Protein AF-0000000079068794 (afdb_homodimer)

InterPro domains:
  IPR006336 Glutamate--cysteine ligase, GCS2 [PF04107] (12-363)
  IPR011793 Putative glutamate--cysteine ligase YbdK [MF_01609] (1-371)
  IPR011793 Putative glutamate--cysteine ligase YbdK [TIGR02050] (12-297)
  IPR014746 Glutamine synthetase/guanido kinase, catalytic domain [SSF55931] (11-367)
  IPR050141 Glutamate--cysteine ligase type 2, YbdK subfamily [PTHR36510] (11-367)

Organism: Streptomyces microflavus (NCBI:txid1919)

Structure (mmCIF, N/CA/C/O backbone):
data_AF-0000000079068794-model_v1
#
loop_
_entity.id
_entity.type
_entity.pdbx_description
1 polymer 'Glutamate--cysteine ligase'
#
loop_
_atom_site.group_PDB
_atom_site.id
_atom_site.type_symbol
_atom_site.label_atom_id
_atom_site.label_alt_id
_atom_site.label_comp_id
_atom_site.label_asym_id
_atom_site.label_entity_id
_atom_site.label_seq_id
_atom_site.pdbx_PDB_ins_code
_atom_site.Cartn_x
_atom_site.Cartn_y
_atom_site.Cartn_z
_atom_site.occupancy
_atom_site.B_iso_or_equiv
_atom_site.auth_seq_id
_atom_site.auth_comp_id
_atom_site.auth_asym_id
_atom_site.auth_atom_id
_atom_site.pdbx_PDB_model_num
ATOM 1 N N . MET A 1 1 ? 35.75 43.406 18.219 1 26.5 1 MET A N 1
ATOM 2 C CA . MET A 1 1 ? 35.219 42.625 17.109 1 26.5 1 MET A CA 1
ATOM 3 C C . MET A 1 1 ? 33.938 41.906 17.516 1 26.5 1 MET A C 1
ATOM 5 O O . MET A 1 1 ? 33.906 41.188 18.5 1 26.5 1 MET A O 1
ATOM 9 N N . ASN A 1 2 ? 32.75 42.562 17.375 1 27.81 2 ASN A N 1
ATOM 10 C CA . ASN A 1 2 ? 31.406 42.312 17.859 1 27.81 2 ASN A CA 1
ATOM 11 C C . ASN A 1 2 ? 30.906 40.938 17.391 1 27.81 2 ASN A C 1
ATOM 13 O O . ASN A 1 2 ? 30.75 40.719 16.203 1 27.81 2 ASN A O 1
ATOM 17 N N . THR A 1 3 ? 31.438 39.812 17.969 1 30.64 3 THR A N 1
ATOM 18 C CA . THR A 1 3 ? 31.109 38.406 17.75 1 30.64 3 THR A CA 1
ATOM 19 C C . THR A 1 3 ? 29.609 38.156 17.812 1 30.64 3 THR A C 1
ATOM 21 O O . THR A 1 3 ? 29.047 37.906 18.875 1 30.64 3 THR A O 1
ATOM 24 N N . GLU A 1 4 ? 28.844 39.125 17.375 1 33.12 4 GLU A N 1
ATOM 25 C CA . GLU A 1 4 ? 27.406 38.875 17.312 1 33.12 4 GLU A CA 1
ATOM 26 C C . GLU A 1 4 ? 27.109 37.469 16.828 1 33.12 4 GLU A C 1
ATOM 28 O O . GLU A 1 4 ? 27.609 37.062 15.781 1 33.12 4 GLU A O 1
ATOM 33 N N . GLY A 1 5 ? 27.125 36.5 17.781 1 35.41 5 GLY A N 1
ATOM 34 C CA . GLY A 1 5 ? 26.797 35.125 17.531 1 35.41 5 GLY A CA 1
ATOM 35 C C . GLY A 1 5 ? 25.844 34.938 16.375 1 35.41 5 GLY A C 1
ATOM 36 O O . GLY A 1 5 ? 24.875 35.656 16.219 1 35.41 5 GLY A O 1
ATOM 37 N N . ALA A 1 6 ? 26.328 34.656 15.211 1 43.41 6 ALA A N 1
ATOM 38 C CA . ALA A 1 6 ? 25.516 34.375 14.031 1 43.41 6 ALA A CA 1
ATOM 39 C C . ALA A 1 6 ? 24.172 33.781 14.406 1 43.41 6 ALA A C 1
ATOM 41 O O . ALA A 1 6 ? 24.094 32.625 14.805 1 43.41 6 ALA A O 1
ATOM 42 N N . GLY A 1 7 ? 23.234 34.281 15.203 1 45.06 7 GLY A N 1
ATOM 43 C CA . GLY A 1 7 ? 21.906 33.812 15.562 1 45.06 7 GLY A CA 1
ATOM 44 C C . GLY A 1 7 ? 21.281 32.906 14.5 1 45.06 7 GLY A C 1
ATOM 45 O O . GLY A 1 7 ? 21.281 33.281 13.32 1 45.06 7 GLY A O 1
ATOM 46 N N . ALA A 1 8 ? 21.094 31.578 14.625 1 55.19 8 ALA A N 1
ATOM 47 C CA . ALA A 1 8 ? 20.688 30.547 13.68 1 55.19 8 ALA A CA 1
ATOM 48 C C . ALA A 1 8 ? 19.359 30.906 13.039 1 55.19 8 ALA A C 1
ATOM 50 O O . ALA A 1 8 ? 18.375 31.188 13.734 1 55.19 8 ALA A O 1
ATOM 51 N N . VAL A 1 9 ? 19.266 31.438 11.844 1 66.06 9 VAL A N 1
ATOM 52 C CA . VAL A 1 9 ? 18.094 31.797 11.07 1 66.06 9 VAL A CA 1
ATOM 53 C C . VAL A 1 9 ? 17.078 30.656 11.117 1 66.06 9 VAL A C 1
ATOM 55 O O . VAL A 1 9 ? 17.422 29.5 10.883 1 66.06 9 VAL A O 1
ATOM 58 N N . VAL A 1 10 ? 15.906 31.031 11.742 1 88.69 10 VAL A N 1
ATOM 59 C CA . VAL A 1 10 ? 14.781 30.109 11.867 1 88.69 10 VAL A CA 1
ATOM 60 C C . VAL A 1 10 ? 14.203 29.812 10.484 1 88.69 10 VAL A C 1
ATOM 62 O O . VAL A 1 10 ? 13.883 30.734 9.727 1 88.69 10 VAL A O 1
ATOM 65 N N . ARG A 1 11 ? 14.18 28.578 10.086 1 96.88 11 ARG A N 1
ATOM 66 C CA . ARG A 1 11 ? 13.625 28.141 8.805 1 96.88 11 ARG A CA 1
ATOM 67 C C . ARG A 1 11 ? 12.172 28.594 8.656 1 96.88 11 ARG A C 1
ATOM 69 O O . ARG A 1 11 ? 11.406 28.562 9.617 1 96.88 11 ARG A O 1
ATOM 76 N N . THR A 1 12 ? 11.805 28.984 7.465 1 98.12 12 THR A N 1
ATOM 77 C CA . THR A 1 12 ? 10.414 29.312 7.215 1 98.12 12 THR A CA 1
ATOM 78 C C . THR A 1 12 ? 9.57 28.047 7.047 1 98.12 12 THR A C 1
ATOM 80 O O . THR A 1 12 ? 10.094 27 6.684 1 98.12 12 THR A O 1
ATOM 83 N N . VAL A 1 13 ? 8.273 28.219 7.309 1 98.25 13 VAL A N 1
ATOM 84 C CA . VAL A 1 13 ? 7.32 27.125 7.23 1 98.25 13 VAL A CA 1
ATOM 85 C C . VAL A 1 13 ? 6.051 27.578 6.52 1 98.25 13 VAL A C 1
ATOM 87 O O . VAL A 1 13 ? 5.602 28.719 6.711 1 98.25 13 VAL A O 1
ATOM 90 N N . GLY A 1 14 ? 5.59 26.797 5.629 1 98.12 14 GLY A N 1
ATOM 91 C CA . GLY A 1 14 ? 4.27 26.922 5.031 1 98.12 14 GLY A CA 1
ATOM 92 C C . GLY A 1 14 ? 3.414 25.688 5.195 1 98.12 14 GLY A C 1
ATOM 93 O O . GLY A 1 14 ? 3.934 24.562 5.242 1 98.12 14 GLY A O 1
ATOM 94 N N . VAL A 1 15 ? 2.078 25.922 5.266 1 98.31 15 VAL A N 1
ATOM 95 C CA . VAL A 1 15 ? 1.145 24.828 5.496 1 98.31 15 VAL A CA 1
ATOM 96 C C . VAL A 1 15 ? 0.072 24.828 4.406 1 98.31 15 VAL A C 1
ATOM 98 O O . VAL A 1 15 ? -0.425 25.891 4.016 1 98.31 15 VAL A O 1
ATOM 101 N N . GLU A 1 16 ? -0.203 23.672 3.873 1 97.94 16 GLU A N 1
ATOM 102 C CA . GLU A 1 16 ? -1.347 23.422 3 1 97.94 16 GLU A CA 1
ATOM 103 C C . GLU A 1 16 ? -2.375 22.531 3.68 1 97.94 16 GLU A C 1
ATOM 105 O O . GLU A 1 16 ? -2.033 21.453 4.199 1 97.94 16 GLU A O 1
ATOM 110 N N . GLU A 1 17 ? -3.646 22.938 3.668 1 97.94 17 GLU A N 1
ATOM 111 C CA . GLU A 1 17 ? -4.723 22.109 4.191 1 97.94 17 GLU A CA 1
ATOM 112 C C . GLU A 1 17 ? -5.77 21.812 3.117 1 97.94 17 GLU A C 1
ATOM 114 O O . GLU A 1 17 ? -6.117 22.703 2.33 1 97.94 17 GLU A O 1
ATOM 119 N N . GLU A 1 18 ? -6.133 20.625 3.08 1 96.81 18 GLU A N 1
ATOM 120 C CA . GLU A 1 18 ? -7.305 20.219 2.312 1 96.81 18 GLU A CA 1
ATOM 121 C C . GLU A 1 18 ? -8.531 20.078 3.207 1 96.81 18 GLU A C 1
ATOM 123 O O . GLU A 1 18 ? -8.461 19.453 4.27 1 96.81 18 GLU A O 1
ATOM 128 N N . LEU A 1 19 ? -9.648 20.656 2.787 1 97.25 19 LEU A N 1
ATOM 129 C CA . LEU A 1 19 ? -10.859 20.688 3.602 1 97.25 19 LEU A CA 1
ATOM 130 C C . LEU A 1 19 ? -12.039 20.078 2.85 1 97.25 19 LEU A C 1
ATOM 132 O O . LEU A 1 19 ? -12.102 20.156 1.62 1 97.25 19 LEU A O 1
ATOM 136 N N . LEU A 1 20 ? -12.906 19.516 3.568 1 96.81 20 LEU A N 1
ATOM 137 C CA . LEU A 1 20 ? -14.094 18.875 3.018 1 96.81 20 LEU A CA 1
ATOM 138 C C . LEU A 1 20 ? -15.281 19.828 3.012 1 96.81 20 LEU A C 1
ATOM 140 O O . LEU A 1 20 ? -15.523 20.531 3.994 1 96.81 20 LEU A O 1
ATOM 144 N N . LEU A 1 21 ? -16.016 19.891 1.868 1 96.06 21 LEU A N 1
ATOM 145 C CA . LEU A 1 21 ? -17.281 20.609 1.783 1 96.06 21 LEU A CA 1
ATOM 146 C C . LEU A 1 21 ? -18.453 19.703 2.127 1 96.06 21 LEU A C 1
ATOM 148 O O . LEU A 1 21 ? -18.594 18.609 1.557 1 96.06 21 LEU A O 1
ATOM 152 N N . VAL A 1 22 ? -19.281 20.172 3.09 1 97.12 22 VAL A N 1
ATOM 153 C CA . VAL A 1 22 ? -20.375 19.312 3.537 1 97.12 22 VAL A CA 1
ATOM 154 C C . VAL A 1 22 ? -21.672 20.094 3.59 1 97.12 22 VAL A C 1
ATOM 156 O O . VAL A 1 22 ? -21.672 21.312 3.719 1 97.12 22 VAL A O 1
ATOM 159 N N . ASP A 1 23 ? -22.75 19.359 3.416 1 96.38 23 ASP A N 1
ATOM 160 C CA . ASP A 1 23 ? -24.078 19.938 3.652 1 96.38 23 ASP A CA 1
ATOM 161 C C . ASP A 1 23 ? -24.281 20.234 5.133 1 96.38 23 ASP A C 1
ATOM 163 O O . ASP A 1 23 ? -24.109 19.359 5.984 1 96.38 23 ASP A O 1
ATOM 167 N N . PRO A 1 24 ? -24.688 21.453 5.43 1 95.06 24 PRO A N 1
ATOM 168 C CA . PRO A 1 24 ? -24.781 21.844 6.84 1 95.06 24 PRO A CA 1
ATOM 169 C C . PRO A 1 24 ? -25.859 21.062 7.586 1 95.06 24 PRO A C 1
ATOM 171 O O . PRO A 1 24 ? -25.797 20.922 8.812 1 95.06 24 PRO A O 1
ATOM 174 N N . GLU A 1 25 ? -26.812 20.547 6.941 1 94.5 25 GLU A N 1
ATOM 175 C CA . GLU A 1 25 ? -27.922 19.859 7.59 1 94.5 25 GLU A CA 1
ATOM 176 C C . GLU A 1 25 ? -27.672 18.344 7.637 1 94.5 25 GLU A C 1
ATOM 178 O O . GLU A 1 25 ? -27.688 17.75 8.711 1 94.5 25 GLU A O 1
ATOM 183 N N . SER A 1 26 ? -27.328 17.812 6.516 1 95.31 26 SER A N 1
ATOM 184 C CA . SER A 1 26 ? -27.219 16.359 6.43 1 95.31 26 SER A CA 1
ATOM 185 C C . SER A 1 26 ? -25.812 15.891 6.793 1 95.31 26 SER A C 1
ATOM 187 O O . SER A 1 26 ? -25.625 14.727 7.129 1 95.31 26 SER A O 1
ATOM 189 N N . GLY A 1 27 ? -24.844 16.781 6.629 1 96 27 GLY A N 1
ATOM 190 C CA . GLY A 1 27 ? -23.469 16.391 6.871 1 96 27 GLY A CA 1
ATOM 191 C C . GLY A 1 27 ? -22.828 15.695 5.684 1 96 27 GLY A C 1
ATOM 192 O O . GLY A 1 27 ? -21.641 15.375 5.719 1 96 27 GLY A O 1
ATOM 193 N N . GLU A 1 28 ? -23.594 15.492 4.641 1 95.31 28 GLU A N 1
ATOM 194 C CA . GLU A 1 28 ? -23.078 14.789 3.465 1 95.31 28 GLU A CA 1
ATOM 195 C C . GLU A 1 28 ? -22.094 15.656 2.686 1 95.31 28 GLU A C 1
ATOM 197 O O . GLU A 1 28 ? -22.281 16.875 2.586 1 95.31 28 GLU A O 1
ATOM 202 N N . ALA A 1 29 ? -21.094 15.023 2.139 1 94.19 29 ALA A N 1
ATOM 203 C CA . ALA A 1 29 ? -20.141 15.742 1.296 1 94.19 29 ALA A CA 1
ATOM 204 C C . ALA A 1 29 ? -20.828 16.328 0.07 1 94.19 29 ALA A C 1
ATOM 206 O O . ALA A 1 29 ? -21.703 15.695 -0.523 1 94.19 29 ALA A O 1
ATOM 207 N N . ARG A 1 30 ? -20.391 17.5 -0.33 1 92.62 30 ARG A N 1
ATOM 208 C CA . ARG A 1 30 ? -21.016 18.203 -1.447 1 92.62 30 ARG A CA 1
ATOM 209 C C . ARG A 1 30 ? -19.984 18.594 -2.496 1 92.62 30 ARG A C 1
ATOM 211 O O . ARG A 1 30 ? -18.922 19.156 -2.162 1 92.62 30 ARG A O 1
ATOM 218 N N . ALA A 1 31 ? -20.281 18.312 -3.707 1 89.88 31 ALA A N 1
ATOM 219 C CA . ALA A 1 31 ? -19.422 18.672 -4.824 1 89.88 31 ALA A CA 1
ATOM 220 C C . ALA A 1 31 ? -19.609 20.125 -5.223 1 89.88 31 ALA A C 1
ATOM 222 O O . ALA A 1 31 ? -20.234 20.422 -6.246 1 89.88 31 ALA A O 1
ATOM 223 N N . LEU A 1 32 ? -19.031 21.047 -4.438 1 87.75 32 LEU A N 1
ATOM 224 C CA . LEU A 1 32 ? -19.312 22.469 -4.641 1 87.75 32 LEU A CA 1
ATOM 225 C C . LEU A 1 32 ? -18.016 23.266 -4.711 1 87.75 32 LEU A C 1
ATOM 227 O O . LEU A 1 32 ? -18.031 24.484 -4.547 1 87.75 32 LEU A O 1
ATOM 231 N N . SER A 1 33 ? -16.906 22.594 -4.91 1 88.31 33 SER A N 1
ATOM 232 C CA . SER A 1 33 ? -15.609 23.266 -4.859 1 88.31 33 SER A CA 1
ATOM 233 C C . SER A 1 33 ? -15.508 24.344 -5.926 1 88.31 33 SER A C 1
ATOM 235 O O . SER A 1 33 ? -14.984 25.438 -5.668 1 88.31 33 SER A O 1
ATOM 237 N N . THR A 1 34 ? -16 24.109 -7.09 1 84.75 34 THR A N 1
ATOM 238 C CA . THR A 1 34 ? -15.938 25.078 -8.18 1 84.75 34 THR A CA 1
ATOM 239 C C . THR A 1 34 ? -16.641 26.375 -7.789 1 84.75 34 THR A C 1
ATOM 241 O O . THR A 1 34 ? -16.109 27.453 -8.008 1 84.75 34 THR A O 1
ATOM 244 N N . ALA A 1 35 ? -17.766 26.172 -7.238 1 83.94 35 ALA A N 1
ATOM 245 C CA . ALA A 1 35 ? -18.547 27.344 -6.824 1 83.94 35 ALA A CA 1
ATOM 246 C C . ALA A 1 35 ? -17.828 28.109 -5.719 1 83.94 35 ALA A C 1
ATOM 248 O O . ALA A 1 35 ? -17.766 29.344 -5.754 1 83.94 35 ALA A O 1
ATOM 249 N N . VAL A 1 36 ? -17.297 27.469 -4.77 1 85.94 36 VAL A N 1
ATOM 250 C CA . VAL A 1 36 ? -16.594 28.094 -3.65 1 85.94 36 VAL A CA 1
ATOM 251 C C . VAL A 1 36 ? -15.352 28.812 -4.156 1 85.94 36 VAL A C 1
ATOM 253 O O . VAL A 1 36 ? -15.055 29.938 -3.729 1 85.94 36 VAL A O 1
ATOM 256 N N . LEU A 1 37 ? -14.648 28.234 -5.062 1 85.88 37 LEU A N 1
ATOM 257 C CA . LEU A 1 37 ? -13.43 28.812 -5.625 1 85.88 37 LEU A CA 1
ATOM 258 C C . LEU A 1 37 ? -13.75 30.062 -6.43 1 85.88 37 LEU A C 1
ATOM 260 O O . LEU A 1 37 ? -12.992 31.047 -6.391 1 85.88 37 LEU A O 1
ATOM 264 N N . ALA A 1 38 ? -14.789 29.969 -7.18 1 85.69 38 ALA A N 1
ATOM 265 C CA . ALA A 1 38 ? -15.211 31.141 -7.945 1 85.69 38 ALA A CA 1
ATOM 266 C C . ALA A 1 38 ? -15.484 32.312 -7.027 1 85.69 38 ALA A C 1
ATOM 268 O O . ALA A 1 38 ? -15.086 33.469 -7.328 1 85.69 38 ALA A O 1
ATOM 269 N N . LEU A 1 39 ? -16.141 32.094 -5.934 1 85.44 39 LEU A N 1
ATOM 270 C CA . LEU A 1 39 ? -16.422 33.125 -4.961 1 85.44 39 LEU A CA 1
ATOM 271 C C . LEU A 1 39 ? -15.141 33.656 -4.324 1 85.44 39 LEU A C 1
ATOM 273 O O . LEU A 1 39 ? -15 34.875 -4.105 1 85.44 39 LEU A O 1
ATOM 277 N N . ALA A 1 40 ? -14.289 32.781 -3.984 1 85.94 40 ALA A N 1
ATOM 278 C CA . ALA A 1 40 ? -13.008 33.156 -3.395 1 85.94 40 ALA A CA 1
ATOM 279 C C . ALA A 1 40 ? -12.219 34.062 -4.328 1 85.94 40 ALA A C 1
ATOM 281 O O . ALA A 1 40 ? -11.586 35.031 -3.881 1 85.94 40 ALA A O 1
ATOM 282 N N . GLU A 1 41 ? -12.234 33.75 -5.59 1 84.75 41 GLU A N 1
ATOM 283 C CA . GLU A 1 41 ? -11.555 34.562 -6.586 1 84.75 41 GLU A CA 1
ATOM 284 C C . GLU A 1 41 ? -12.188 35.938 -6.699 1 84.75 41 GLU A C 1
ATOM 286 O O . GLU A 1 41 ? -11.484 36.938 -6.848 1 84.75 41 GLU A O 1
ATOM 291 N N . LYS A 1 42 ? -13.445 35.938 -6.641 1 84.25 42 LYS A N 1
ATOM 292 C CA . LYS A 1 42 ? -14.188 37.188 -6.75 1 84.25 42 LYS A CA 1
ATOM 293 C C . LYS A 1 42 ? -13.875 38.094 -5.582 1 84.25 42 LYS A C 1
ATOM 295 O O . LYS A 1 42 ? -13.781 39.312 -5.758 1 84.25 42 LYS A O 1
ATOM 300 N N . HIS A 1 43 ? -13.75 37.594 -4.457 1 82.81 43 HIS A N 1
ATOM 301 C CA . HIS A 1 43 ? -13.594 38.375 -3.244 1 82.81 43 HIS A CA 1
ATOM 302 C C . HIS A 1 43 ? -12.125 38.688 -2.963 1 82.81 43 HIS A C 1
ATOM 304 O O . HIS A 1 43 ? -11.805 39.469 -2.082 1 82.81 43 HIS A O 1
ATOM 310 N N . ALA A 1 44 ? -11.305 38.125 -3.686 1 81.25 44 ALA A N 1
ATOM 311 C CA . ALA A 1 44 ? -9.883 38.281 -3.4 1 81.25 44 ALA A CA 1
ATOM 312 C C . ALA A 1 44 ? -9.352 39.594 -3.938 1 81.25 44 ALA A C 1
ATOM 314 O O . ALA A 1 44 ? -9.672 40 -5.059 1 81.25 44 ALA A O 1
ATOM 315 N N . GLU A 1 45 ? -8.758 40.5 -3.115 1 68 45 GLU A N 1
ATOM 316 C CA . GLU A 1 45 ? -8.062 41.688 -3.582 1 68 45 GLU A CA 1
ATOM 317 C C . GLU A 1 45 ? -6.742 41.344 -4.262 1 68 45 GLU A C 1
ATOM 319 O O . GLU A 1 45 ? -6.059 42.219 -4.797 1 68 45 GLU A O 1
ATOM 324 N N . GLY A 1 46 ? -6.48 40.094 -4.5 1 67.06 46 GLY A N 1
ATOM 325 C CA . GLY A 1 46 ? -5.285 39.5 -5.098 1 67.06 46 GLY A CA 1
ATOM 326 C C . GLY A 1 46 ? -5.41 38.031 -5.379 1 67.06 46 GLY A C 1
ATOM 327 O O . GLY A 1 46 ? -6.453 37.562 -5.84 1 67.06 46 GLY A O 1
ATOM 328 N N . GLU A 1 47 ? -4.211 37.375 -5.246 1 69.06 47 GLU A N 1
ATOM 329 C CA . GLU A 1 47 ? -4.211 35.938 -5.523 1 69.06 47 GLU A CA 1
ATOM 330 C C . GLU A 1 47 ? -4.93 35.188 -4.418 1 69.06 47 GLU A C 1
ATOM 332 O O . GLU A 1 47 ? -4.676 35.406 -3.232 1 69.06 47 GLU A O 1
ATOM 337 N N . SER A 1 48 ? -5.82 34.469 -4.832 1 75.06 48 SER A N 1
ATOM 338 C CA . SER A 1 48 ? -6.547 33.594 -3.902 1 75.06 48 SER A CA 1
ATOM 339 C C . SER A 1 48 ? -5.641 32.531 -3.318 1 75.06 48 SER A C 1
ATOM 341 O O . SER A 1 48 ? -4.762 32 -4.008 1 75.06 48 SER A O 1
ATOM 343 N N . ALA A 1 49 ? -5.871 32.219 -2.086 1 79.44 49 ALA A N 1
ATOM 344 C CA . ALA A 1 49 ? -5.102 31.188 -1.405 1 79.44 49 ALA A CA 1
ATOM 345 C C . ALA A 1 49 ? -5.691 29.812 -1.677 1 79.44 49 ALA A C 1
ATOM 347 O O . ALA A 1 49 ? -5.109 28.797 -1.283 1 79.44 49 ALA A O 1
ATOM 348 N N . PHE A 1 50 ? -6.82 29.781 -2.361 1 81.94 50 PHE A N 1
ATOM 349 C CA . PHE A 1 50 ? -7.551 28.531 -2.51 1 81.94 50 PHE A CA 1
ATOM 350 C C . PHE A 1 50 ? -7.309 27.922 -3.887 1 81.94 50 PHE A C 1
ATOM 352 O O . PHE A 1 50 ? -7.141 28.641 -4.871 1 81.94 50 PHE A O 1
ATOM 359 N N . GLU A 1 51 ? -7.172 26.609 -3.92 1 79.31 51 GLU A N 1
ATOM 360 C CA . GLU A 1 51 ? -6.949 25.859 -5.152 1 79.31 51 GLU A CA 1
ATOM 361 C C . GLU A 1 51 ? -7.867 24.641 -5.227 1 79.31 51 GLU A C 1
ATOM 363 O O . GLU A 1 51 ? -8.289 24.109 -4.195 1 79.31 51 GLU A O 1
ATOM 368 N N . PRO A 1 52 ? -8.172 24.281 -6.48 1 78.56 52 PRO A N 1
ATOM 369 C CA . PRO A 1 52 ? -8.961 23.047 -6.656 1 78.56 52 PRO A CA 1
ATOM 370 C C . PRO A 1 52 ? -8.172 21.797 -6.312 1 78.56 52 PRO A C 1
ATOM 372 O O . PRO A 1 52 ? -6.941 21.828 -6.238 1 78.56 52 PRO A O 1
ATOM 375 N N . GLU A 1 53 ? -8.914 20.75 -6.016 1 77.25 53 GLU A N 1
ATOM 376 C CA . GLU A 1 53 ? -8.375 19.406 -5.789 1 77.25 53 GLU A CA 1
ATOM 377 C C . GLU A 1 53 ? -8.992 18.391 -6.746 1 77.25 53 GLU A C 1
ATOM 379 O O . GLU A 1 53 ? -9.766 18.766 -7.633 1 77.25 53 GLU A O 1
ATOM 384 N N . LEU A 1 54 ? -8.555 17.25 -6.586 1 73.25 54 LEU A N 1
ATOM 385 C CA . LEU A 1 54 ? -9.008 16.156 -7.434 1 73.25 54 LEU A CA 1
ATOM 386 C C . LEU A 1 54 ? -10.523 16 -7.375 1 73.25 54 LEU A C 1
ATOM 388 O O . LEU A 1 54 ? -11.172 15.805 -8.398 1 73.25 54 LEU A O 1
ATOM 392 N N . HIS A 1 55 ? -11.062 16.141 -6.238 1 81 55 HIS A N 1
ATOM 393 C CA . HIS A 1 55 ? -12.5 15.945 -6.09 1 81 55 HIS A CA 1
ATOM 394 C C . HIS A 1 55 ? -13.211 17.266 -5.812 1 81 55 HIS A C 1
ATOM 396 O O . HIS A 1 55 ? -12.703 18.109 -5.074 1 81 55 HIS A O 1
ATOM 402 N N . ARG A 1 56 ? -14.367 17.328 -6.285 1 80.69 56 ARG A N 1
ATOM 403 C CA . ARG A 1 56 ? -15.148 18.562 -6.23 1 80.69 56 ARG A CA 1
ATOM 404 C C . ARG A 1 56 ? -15.695 18.797 -4.828 1 80.69 56 ARG A C 1
ATOM 406 O O . ARG A 1 56 ? -16.297 19.844 -4.562 1 80.69 56 ARG A O 1
ATOM 413 N N . GLN A 1 57 ? -15.461 17.938 -3.988 1 87.62 57 GLN A N 1
ATOM 414 C CA . GLN A 1 57 ? -15.906 18.062 -2.605 1 87.62 57 GLN A CA 1
ATOM 415 C C . GLN A 1 57 ? -14.805 18.656 -1.728 1 87.62 57 GLN A C 1
ATOM 417 O O . GLN A 1 57 ? -14.977 18.781 -0.514 1 87.62 57 GLN A O 1
ATOM 422 N N . GLN A 1 58 ? -13.727 19.016 -2.307 1 91.56 58 GLN A N 1
ATOM 423 C CA . GLN A 1 58 ? -12.578 19.422 -1.517 1 91.56 58 GLN A CA 1
ATOM 424 C C . GLN A 1 58 ? -12.102 20.812 -1.926 1 91.56 58 GLN A C 1
ATOM 426 O O . GLN A 1 58 ? -12.203 21.203 -3.094 1 91.56 58 GLN A O 1
ATOM 431 N N . LEU A 1 59 ? -11.617 21.531 -0.932 1 91.75 59 LEU A N 1
ATOM 432 C CA . LEU A 1 59 ? -10.922 22.797 -1.113 1 91.75 59 LEU A CA 1
ATOM 433 C C . LEU A 1 59 ? -9.547 22.766 -0.458 1 91.75 59 LEU A C 1
ATOM 435 O O . LEU A 1 59 ? -9.352 22.094 0.559 1 91.75 59 LEU A O 1
ATOM 439 N N . GLU A 1 60 ? -8.648 23.438 -1.114 1 94.19 60 GLU A N 1
ATOM 440 C CA . GLU A 1 60 ? -7.301 23.516 -0.554 1 94.19 60 GLU A CA 1
ATOM 441 C C . GLU A 1 60 ? -6.844 24.953 -0.408 1 94.19 60 GLU A C 1
ATOM 443 O O . GLU A 1 60 ? -7.148 25.797 -1.257 1 94.19 60 GLU A O 1
ATOM 448 N N . PHE A 1 61 ? -6.18 25.266 0.677 1 93.88 61 PHE A N 1
ATOM 449 C CA . PHE A 1 61 ? -5.469 26.531 0.773 1 93.88 61 PHE A CA 1
ATOM 450 C C . PHE A 1 61 ? -4.012 26.312 1.153 1 93.88 61 PHE A C 1
ATOM 452 O O . PHE A 1 61 ? -3.65 25.234 1.642 1 93.88 61 PHE A O 1
ATOM 459 N N . ALA A 1 62 ? -3.166 27.297 0.922 1 94.94 62 ALA A N 1
ATOM 460 C CA . ALA A 1 62 ? -1.758 27.344 1.306 1 94.94 62 ALA A CA 1
ATOM 461 C C . ALA A 1 62 ? -1.409 28.656 1.993 1 94.94 62 ALA A C 1
ATOM 463 O O . ALA A 1 62 ? -1.862 29.719 1.571 1 94.94 62 ALA A O 1
ATOM 464 N N . THR A 1 63 ? -0.691 28.562 3.035 1 95.88 63 THR A N 1
ATOM 465 C CA . THR A 1 63 ? -0.198 29.766 3.686 1 95.88 63 THR A CA 1
ATOM 466 C C . THR A 1 63 ? 1.063 30.281 2.996 1 95.88 63 THR A C 1
ATOM 468 O O . THR A 1 63 ? 1.765 29.516 2.33 1 95.88 63 THR A O 1
ATOM 471 N N . HIS A 1 64 ? 1.271 31.547 3.156 1 94.81 64 HIS A N 1
ATOM 472 C CA . HIS A 1 64 ? 2.607 32.031 2.84 1 94.81 64 HIS A CA 1
ATOM 473 C C . HIS A 1 64 ? 3.639 31.516 3.834 1 94.81 64 HIS A C 1
ATOM 475 O O . HIS A 1 64 ? 3.305 31.219 4.984 1 94.81 64 HIS A O 1
ATOM 481 N N . PRO A 1 65 ? 4.863 31.359 3.396 1 96.56 65 PRO A N 1
ATOM 482 C CA . PRO A 1 65 ? 5.898 30.938 4.352 1 96.56 65 PRO A CA 1
ATOM 483 C C . PRO A 1 65 ? 6.086 31.953 5.484 1 96.56 65 PRO A C 1
ATOM 485 O O . PRO A 1 65 ? 6.094 33.156 5.246 1 96.56 65 PRO A O 1
ATOM 488 N N . CYS A 1 66 ? 6.211 31.438 6.684 1 96.81 66 CYS A N 1
ATOM 489 C CA . CYS A 1 66 ? 6.371 32.281 7.867 1 96.81 66 CYS A CA 1
ATOM 490 C C . CYS A 1 66 ? 7.531 31.781 8.727 1 96.81 66 CYS A C 1
ATOM 492 O O . CYS A 1 66 ? 7.879 30.594 8.695 1 96.81 66 CYS A O 1
ATOM 494 N N . ARG A 1 67 ? 8.094 32.688 9.477 1 95.75 67 ARG A N 1
ATOM 495 C CA . ARG A 1 67 ? 9.148 32.344 10.422 1 95.75 67 ARG A CA 1
ATOM 496 C C . ARG A 1 67 ? 8.586 32.125 11.82 1 95.75 67 ARG A C 1
ATOM 498 O O . ARG A 1 67 ? 9.031 31.234 12.555 1 95.75 67 ARG A O 1
ATOM 505 N N . GLU A 1 68 ? 7.629 32.938 12.148 1 96.94 68 GLU A N 1
ATOM 506 C CA . GLU A 1 68 ? 7.016 32.844 13.461 1 96.94 68 GLU A CA 1
ATOM 507 C C . GLU A 1 68 ? 5.797 31.922 13.43 1 96.94 68 GLU A C 1
ATOM 509 O O . GLU A 1 68 ? 4.93 32.062 12.57 1 96.94 68 GLU A O 1
ATOM 514 N N . MET A 1 69 ? 5.73 31.047 14.383 1 97.44 69 MET A N 1
ATOM 515 C CA . MET A 1 69 ? 4.637 30.078 14.398 1 97.44 69 MET A CA 1
ATOM 516 C C . MET A 1 69 ? 3.309 30.781 14.695 1 97.44 69 MET A C 1
ATOM 518 O O . MET A 1 69 ? 2.25 30.297 14.281 1 97.44 69 MET A O 1
ATOM 522 N N . SER A 1 70 ? 3.373 31.922 15.367 1 97.38 70 SER A N 1
ATOM 523 C CA . SER A 1 70 ? 2.154 32.688 15.594 1 97.38 70 SER A CA 1
ATOM 524 C C . SER A 1 70 ? 1.544 33.156 14.273 1 97.38 70 SER A C 1
ATOM 526 O O . SER A 1 70 ? 0.321 33.25 14.148 1 97.38 70 SER A O 1
ATOM 528 N N . GLU A 1 71 ? 2.391 33.438 13.305 1 97.62 71 GLU A N 1
ATOM 529 C CA . GLU A 1 71 ? 1.909 33.812 11.984 1 97.62 71 GLU A CA 1
ATOM 530 C C . GLU A 1 71 ? 1.212 32.656 11.289 1 97.62 71 GLU A C 1
ATOM 532 O O . GLU A 1 71 ? 0.229 32.844 10.57 1 97.62 71 GLU A O 1
ATOM 537 N N . ILE A 1 72 ? 1.734 31.469 11.469 1 97.38 72 ILE A N 1
ATOM 538 C CA . ILE A 1 72 ? 1.096 30.266 10.93 1 97.38 72 ILE A CA 1
ATOM 539 C C . ILE A 1 72 ? -0.271 30.078 11.578 1 97.38 72 ILE A C 1
ATOM 541 O O . ILE A 1 72 ? -1.256 29.781 10.898 1 97.38 72 ILE A O 1
ATOM 545 N N . ALA A 1 73 ? -0.283 30.234 12.891 1 97.94 73 ALA A N 1
ATOM 546 C CA . ALA A 1 73 ? -1.544 30.109 13.617 1 97.94 73 ALA A CA 1
ATOM 547 C C . ALA A 1 73 ? -2.586 31.094 13.078 1 97.94 73 ALA A C 1
ATOM 549 O O . ALA A 1 73 ? -3.723 30.703 12.797 1 97.94 73 ALA A O 1
ATOM 550 N N . ASP A 1 74 ? -2.184 32.312 12.914 1 97.56 74 ASP A N 1
ATOM 551 C CA . ASP A 1 74 ? -3.076 33.375 12.398 1 97.56 74 ASP A CA 1
ATOM 552 C C . ASP A 1 74 ? -3.549 33.031 10.984 1 97.56 74 ASP A C 1
ATOM 554 O O . ASP A 1 74 ? -4.727 33.188 10.664 1 97.56 74 ASP A O 1
ATOM 558 N N . ALA A 1 75 ? -2.635 32.625 10.188 1 96.69 75 ALA A N 1
ATOM 559 C CA . ALA A 1 75 ? -2.953 32.312 8.797 1 96.69 75 ALA A CA 1
ATOM 560 C C . ALA A 1 75 ? -3.938 31.141 8.711 1 96.69 75 ALA A C 1
ATOM 562 O O . ALA A 1 75 ? -4.898 31.188 7.938 1 96.69 75 ALA A O 1
ATOM 563 N N . VAL A 1 76 ? -3.717 30.047 9.453 1 97.06 76 VAL A N 1
ATOM 564 C CA . VAL A 1 76 ? -4.594 28.891 9.445 1 97.06 76 VAL A CA 1
ATOM 565 C C . VAL A 1 76 ? -6 29.297 9.875 1 97.06 76 VAL A C 1
ATOM 567 O O . VAL A 1 76 ? -6.984 28.938 9.211 1 97.06 76 VAL A O 1
ATOM 570 N N . HIS A 1 77 ? -6.105 30.094 10.922 1 96.94 77 HIS A N 1
ATOM 571 C CA . HIS A 1 77 ? -7.406 30.578 11.375 1 96.94 77 HIS A CA 1
ATOM 572 C C . HIS A 1 77 ? -8.078 31.438 10.32 1 96.94 77 HIS A C 1
ATOM 574 O O . HIS A 1 77 ? -9.281 31.297 10.062 1 96.94 77 HIS A O 1
ATOM 580 N N . ARG A 1 78 ? -7.328 32.281 9.734 1 95.44 78 ARG A N 1
ATOM 581 C CA . ARG A 1 78 ? -7.855 33.219 8.734 1 95.44 78 ARG A CA 1
ATOM 582 C C . ARG A 1 78 ? -8.391 32.469 7.52 1 95.44 78 ARG A C 1
ATOM 584 O O . ARG A 1 78 ? -9.508 32.719 7.062 1 95.44 78 ARG A O 1
ATOM 591 N N . TRP A 1 79 ? -7.602 31.594 7.008 1 94.69 79 TRP A N 1
ATOM 592 C CA . TRP A 1 79 ? -7.977 30.922 5.773 1 94.69 79 TRP A CA 1
ATOM 593 C C . TRP A 1 79 ? -9.133 29.953 6.012 1 94.69 79 TRP A C 1
ATOM 595 O O . TRP A 1 79 ? -10 29.781 5.148 1 94.69 79 TRP A O 1
ATOM 605 N N . ARG A 1 80 ? -9.172 29.219 7.137 1 96.56 80 ARG A N 1
ATOM 606 C CA . ARG A 1 80 ? -10.336 28.406 7.457 1 96.56 80 ARG A CA 1
ATOM 607 C C . ARG A 1 80 ? -11.594 29.25 7.566 1 96.56 80 ARG A C 1
ATOM 609 O O . ARG A 1 80 ? -12.648 28.875 7.055 1 96.56 80 ARG A O 1
ATOM 616 N N . ALA A 1 81 ? -11.445 30.406 8.195 1 96 81 ALA A N 1
ATOM 617 C CA . ALA A 1 81 ? -12.578 31.312 8.328 1 96 81 ALA A CA 1
ATOM 618 C C . ALA A 1 81 ? -13.07 31.766 6.957 1 96 81 ALA A C 1
ATOM 620 O O . ALA A 1 81 ? -14.273 31.859 6.715 1 96 81 ALA A O 1
ATOM 621 N N . GLU A 1 82 ? -12.141 32.125 6.098 1 94.19 82 GLU A N 1
ATOM 622 C CA . GLU A 1 82 ? -12.492 32.531 4.75 1 94.19 82 GLU A CA 1
ATOM 623 C C . GLU A 1 82 ? -13.172 31.422 3.973 1 94.19 82 GLU A C 1
ATOM 625 O O . GLU A 1 82 ? -14.156 31.656 3.266 1 94.19 82 GLU A O 1
ATOM 630 N N . ALA A 1 83 ? -12.625 30.234 4.086 1 94.69 83 ALA A N 1
ATOM 631 C CA . ALA A 1 83 ? -13.242 29.078 3.445 1 94.69 83 ALA A CA 1
ATOM 632 C C . ALA A 1 83 ? -14.68 28.891 3.926 1 94.69 83 ALA A C 1
ATOM 634 O O . ALA A 1 83 ? -15.578 28.609 3.125 1 94.69 83 ALA A O 1
ATOM 635 N N . ILE A 1 84 ? -14.844 28.984 5.207 1 96 84 ILE A N 1
ATOM 636 C CA . ILE A 1 84 ? -16.156 28.812 5.82 1 96 84 ILE A CA 1
ATOM 637 C C . ILE A 1 84 ? -17.125 29.875 5.277 1 96 84 ILE A C 1
ATOM 639 O O . ILE A 1 84 ? -18.25 29.562 4.914 1 96 84 ILE A O 1
ATOM 643 N N . ARG A 1 85 ? -16.688 31.078 5.176 1 95.06 85 ARG A N 1
ATOM 644 C CA . ARG A 1 85 ? -17.5 32.156 4.676 1 95.06 85 ARG A CA 1
ATOM 645 C C . ARG A 1 85 ? -17.922 31.922 3.23 1 95.06 85 ARG A C 1
ATOM 647 O O . ARG A 1 85 ? -19.109 32.062 2.891 1 95.06 85 ARG A O 1
ATOM 654 N N . HIS A 1 86 ? -16.984 31.609 2.389 1 93.38 86 HIS A N 1
ATOM 655 C CA . HIS A 1 86 ? -17.281 31.359 0.981 1 93.38 86 HIS A CA 1
ATOM 656 C C . HIS A 1 86 ? -18.203 30.172 0.806 1 93.38 86 HIS A C 1
ATOM 658 O O . HIS A 1 86 ? -19.125 30.188 -0.027 1 93.38 86 HIS A O 1
ATOM 664 N N . ALA A 1 87 ? -17.969 29.094 1.566 1 95.06 87 ALA A N 1
ATOM 665 C CA . ALA A 1 87 ? -18.812 27.906 1.487 1 95.06 87 ALA A CA 1
ATOM 666 C C . ALA A 1 87 ? -20.234 28.219 1.896 1 95.06 87 ALA A C 1
ATOM 668 O O . ALA A 1 87 ? -21.188 27.734 1.276 1 95.06 87 ALA A O 1
ATOM 669 N N . ALA A 1 88 ? -20.375 29.016 2.867 1 95.31 88 ALA A N 1
ATOM 670 C CA . ALA A 1 88 ? -21.703 29.391 3.359 1 95.31 88 ALA A CA 1
ATOM 671 C C . ALA A 1 88 ? -22.516 30.094 2.275 1 95.31 88 ALA A C 1
ATOM 673 O O . ALA A 1 88 ? -23.734 29.922 2.201 1 95.31 88 ALA A O 1
ATOM 674 N N . GLU A 1 89 ? -21.891 30.812 1.456 1 94.69 89 GLU A N 1
ATOM 675 C CA . GLU A 1 89 ? -22.547 31.562 0.4 1 94.69 89 GLU A CA 1
ATOM 676 C C . GLU A 1 89 ? -23.172 30.641 -0.64 1 94.69 89 GLU A C 1
ATOM 678 O O . GLU A 1 89 ? -24.078 31.031 -1.369 1 94.69 89 GLU A O 1
ATOM 683 N N . VAL A 1 90 ? -22.734 29.469 -0.646 1 94 90 VAL A N 1
ATOM 684 C CA . VAL A 1 90 ? -23.281 28.531 -1.626 1 94 90 VAL A CA 1
ATOM 685 C C . VAL A 1 90 ? -24.016 27.406 -0.909 1 94 90 VAL A C 1
ATOM 687 O O . VAL A 1 90 ? -24.25 26.344 -1.489 1 94 90 VAL A O 1
ATOM 690 N N . GLY A 1 91 ? -24.25 27.578 0.319 1 94.81 91 GLY A N 1
ATOM 691 C CA . GLY A 1 91 ? -25.094 26.656 1.066 1 94.81 91 GLY A CA 1
ATOM 692 C C . GLY A 1 91 ? -24.328 25.438 1.588 1 94.81 91 GLY A C 1
ATOM 693 O O . GLY A 1 91 ? -24.922 24.391 1.813 1 94.81 91 GLY A O 1
ATOM 694 N N . ALA A 1 92 ? -23.031 25.578 1.766 1 96.5 92 ALA A N 1
ATOM 695 C CA . ALA A 1 92 ? -22.219 24.484 2.281 1 96.5 92 ALA A CA 1
ATOM 696 C C . ALA A 1 92 ? -21.484 24.891 3.551 1 96.5 92 ALA A C 1
ATOM 698 O O . ALA A 1 92 ? -21.516 26.062 3.939 1 96.5 92 ALA A O 1
ATOM 699 N N . SER A 1 93 ? -20.984 23.969 4.234 1 97.31 93 SER A N 1
ATOM 700 C CA . SER A 1 93 ? -20.047 24.156 5.336 1 97.31 93 SER A CA 1
ATOM 701 C C . SER A 1 93 ? -18.703 23.484 5.039 1 97.31 93 SER A C 1
ATOM 703 O O . SER A 1 93 ? -18.578 22.75 4.059 1 97.31 93 SER A O 1
ATOM 705 N N . VAL A 1 94 ? -17.75 23.859 5.902 1 97.44 94 VAL A N 1
ATOM 706 C CA . VAL A 1 94 ? -16.406 23.344 5.75 1 97.44 94 VAL A CA 1
ATOM 707 C C . VAL A 1 94 ? -16.031 22.5 6.969 1 97.44 94 VAL A C 1
ATOM 709 O O . VAL A 1 94 ? -16.25 22.922 8.109 1 97.44 94 VAL A O 1
ATOM 712 N N . ALA A 1 95 ? -15.547 21.328 6.723 1 98.31 95 ALA A N 1
ATOM 713 C CA . ALA A 1 95 ? -15.07 20.453 7.801 1 98.31 95 ALA A CA 1
ATOM 714 C C . ALA A 1 95 ? -13.633 20 7.559 1 98.31 95 ALA A C 1
ATOM 716 O O . ALA A 1 95 ? -13.32 19.469 6.496 1 98.31 95 ALA A O 1
ATOM 717 N N . ALA A 1 96 ? -12.781 20.25 8.555 1 98.62 96 ALA A N 1
ATOM 718 C CA . ALA A 1 96 ? -11.422 19.688 8.516 1 98.62 96 ALA A CA 1
ATOM 719 C C . ALA A 1 96 ? -11.422 18.219 8.898 1 98.62 96 ALA A C 1
ATOM 721 O O . ALA A 1 96 ? -10.93 17.844 9.961 1 98.62 96 ALA A O 1
ATOM 722 N N . LEU A 1 97 ? -11.938 17.422 8.047 1 98.62 97 LEU A N 1
ATOM 723 C CA . LEU A 1 97 ? -12 15.977 8.172 1 98.62 97 LEU A CA 1
ATOM 724 C C . LEU A 1 97 ? -11.203 15.297 7.07 1 98.62 97 LEU A C 1
ATOM 726 O O . LEU A 1 97 ? -11.312 15.656 5.898 1 98.62 97 LEU A O 1
ATOM 730 N N . ALA A 1 98 ? -10.383 14.359 7.496 1 98.69 98 ALA A N 1
ATOM 731 C CA . ALA A 1 98 ? -9.477 13.742 6.539 1 98.69 98 ALA A CA 1
ATOM 732 C C . ALA A 1 98 ? -10.211 12.734 5.656 1 98.69 98 ALA A C 1
ATOM 734 O O . ALA A 1 98 ? -9.711 12.328 4.605 1 98.69 98 ALA A O 1
ATOM 735 N N . THR A 1 99 ? -11.352 12.211 6.082 1 97.62 99 THR A N 1
ATOM 736 C CA . THR A 1 99 ? -12.312 11.453 5.289 1 97.62 99 THR A CA 1
ATOM 737 C C . THR A 1 99 ? -13.742 11.844 5.645 1 97.62 99 THR A C 1
ATOM 739 O O . THR A 1 99 ? -13.984 12.43 6.703 1 97.62 99 THR A O 1
ATOM 742 N N . SER A 1 100 ? -14.672 11.523 4.711 1 96.44 100 SER A N 1
ATOM 743 C CA . SER A 1 100 ? -16.078 11.68 5.055 1 96.44 100 SER A CA 1
ATOM 744 C C . SER A 1 100 ? -16.562 10.547 5.961 1 96.44 100 SER A C 1
ATOM 746 O O . SER A 1 100 ? -16.469 9.375 5.594 1 96.44 100 SER A O 1
ATOM 748 N N . PRO A 1 101 ? -17.062 10.914 7.176 1 96.56 101 PRO A N 1
ATOM 749 C CA . PRO A 1 101 ? -17.641 9.859 8.008 1 96.56 101 PRO A CA 1
ATOM 750 C C . PRO A 1 101 ? -18.875 9.211 7.363 1 96.56 101 PRO A C 1
ATOM 752 O O . PRO A 1 101 ? -19.156 8.039 7.609 1 96.56 101 PRO A O 1
ATOM 755 N N . LEU A 1 102 ? -19.625 9.984 6.559 1 95.38 102 LEU A N 1
ATOM 756 C CA . LEU A 1 102 ? -20.828 9.523 5.879 1 95.38 102 LEU A CA 1
ATOM 757 C C . LEU A 1 102 ? -20.5 8.977 4.492 1 95.38 102 LEU A C 1
ATOM 759 O O . LEU A 1 102 ? -19.453 9.312 3.924 1 95.38 102 LEU A O 1
ATOM 763 N N . PRO A 1 103 ? -21.359 8.133 3.994 1 91.31 103 PRO A N 1
ATOM 764 C CA . PRO A 1 103 ? -21.109 7.605 2.65 1 91.31 103 PRO A CA 1
ATOM 765 C C . PRO A 1 103 ? -21.016 8.703 1.593 1 91.31 103 PRO A C 1
ATOM 767 O O . PRO A 1 103 ? -21.75 9.688 1.656 1 91.31 103 PRO A O 1
ATOM 770 N N . VAL A 1 104 ? -20.094 8.477 0.735 1 88.94 104 VAL A N 1
ATOM 771 C CA . VAL A 1 104 ? -19.922 9.453 -0.339 1 88.94 104 VAL A CA 1
ATOM 772 C C . VAL A 1 104 ? -19.562 8.734 -1.635 1 88.94 104 VAL A C 1
ATOM 774 O O . VAL A 1 104 ? -18.938 7.664 -1.605 1 88.94 104 VAL A O 1
ATOM 777 N N . SER A 1 105 ? -20.094 9.18 -2.697 1 82 105 SER A N 1
ATOM 778 C CA . SER A 1 105 ? -19.609 8.859 -4.039 1 82 105 SER A CA 1
ATOM 779 C C . SER A 1 105 ? -18.859 10.039 -4.648 1 82 105 SER A C 1
ATOM 781 O O . SER A 1 105 ? -19.469 10.961 -5.191 1 82 105 SER A O 1
ATOM 783 N N . PRO A 1 106 ? -17.609 9.938 -4.57 1 80.44 106 PRO A N 1
ATOM 784 C CA . PRO A 1 106 ? -16.828 11.109 -4.973 1 80.44 106 PRO A CA 1
ATOM 785 C C . PRO A 1 106 ? -16.969 11.438 -6.457 1 80.44 106 PRO A C 1
ATOM 787 O O . PRO A 1 106 ? -17.094 10.531 -7.281 1 80.44 106 PRO A O 1
ATOM 790 N N . THR A 1 107 ? -17 12.648 -6.672 1 79.88 107 THR A N 1
ATOM 791 C CA . THR A 1 107 ? -17.047 13.156 -8.039 1 79.88 107 THR A CA 1
ATOM 792 C C . THR A 1 107 ? -15.711 13.758 -8.438 1 79.88 107 THR A C 1
ATOM 794 O O . THR A 1 107 ? -15.219 14.68 -7.785 1 79.88 107 THR A O 1
ATOM 797 N N . ILE A 1 108 ? -15.156 13.195 -9.492 1 76.88 108 ILE A N 1
ATOM 798 C CA . ILE A 1 108 ? -13.867 13.672 -9.961 1 76.88 108 ILE A CA 1
ATOM 799 C C . ILE A 1 108 ? -14.047 15.008 -10.688 1 76.88 108 ILE A C 1
ATOM 801 O O . ILE A 1 108 ? -15 15.18 -11.453 1 76.88 108 ILE A O 1
ATOM 805 N N . GLY A 1 109 ? -13.172 15.93 -10.43 1 73.5 109 GLY A N 1
ATOM 806 C CA . GLY A 1 109 ? -13.195 17.25 -11.031 1 73.5 109 GLY A CA 1
ATOM 807 C C . GLY A 1 109 ? -13.016 17.219 -12.539 1 73.5 109 GLY A C 1
ATOM 808 O O . GLY A 1 109 ? -12.766 16.156 -13.117 1 73.5 109 GLY A O 1
ATOM 809 N N . THR A 1 110 ? -13.258 18.359 -13.07 1 72.12 110 THR A N 1
ATOM 810 C CA . THR A 1 110 ? -13.102 18.5 -14.516 1 72.12 110 THR A CA 1
ATOM 811 C C . THR A 1 110 ? -11.703 18.984 -14.867 1 72.12 110 THR A C 1
ATOM 813 O O . THR A 1 110 ? -11.062 19.672 -14.07 1 72.12 110 THR A O 1
ATOM 816 N N . GLY A 1 111 ? -11.141 18.516 -15.883 1 74.5 111 GLY A N 1
ATOM 817 C CA . GLY A 1 111 ? -9.812 18.906 -16.328 1 74.5 111 GLY A CA 1
ATOM 818 C C . GLY A 1 111 ? -9.008 17.75 -16.891 1 74.5 111 GLY A C 1
ATOM 819 O O . GLY A 1 111 ? -9.289 16.578 -16.578 1 74.5 111 GLY A O 1
ATOM 820 N N . GLU A 1 112 ? -8.039 18.156 -17.688 1 76.31 112 GLU A N 1
ATOM 821 C CA . GLU A 1 112 ? -7.234 17.172 -18.391 1 76.31 112 GLU A CA 1
ATOM 822 C C . GLU A 1 112 ? -6.496 16.266 -17.422 1 76.31 112 GLU A C 1
ATOM 824 O O . GLU A 1 112 ? -6.457 15.039 -17.609 1 76.31 112 GLU A O 1
ATOM 829 N N . ARG A 1 113 ? -6.016 16.922 -16.375 1 75.88 113 ARG A N 1
ATOM 830 C CA . ARG A 1 113 ? -5.254 16.125 -15.414 1 75.88 113 ARG A CA 1
ATOM 831 C C . ARG A 1 113 ? -6.148 15.133 -14.688 1 75.88 113 ARG A C 1
ATOM 833 O O . ARG A 1 113 ? -5.793 13.961 -14.539 1 75.88 113 ARG A O 1
ATOM 840 N N . TYR A 1 114 ? -7.234 15.516 -14.289 1 75.06 114 TYR A N 1
ATOM 841 C CA . TYR A 1 114 ? -8.125 14.664 -13.516 1 75.06 114 TYR A CA 1
ATOM 842 C C . TYR A 1 114 ? -8.75 13.586 -14.391 1 75.06 114 TYR A C 1
ATOM 844 O O . TYR A 1 114 ? -8.93 12.445 -13.961 1 75.06 114 TYR A O 1
ATOM 852 N N . ASP A 1 115 ? -9.055 13.977 -15.625 1 78.19 115 ASP A N 1
ATOM 853 C CA . ASP A 1 115 ? -9.531 12.992 -16.578 1 78.19 115 ASP A CA 1
ATOM 854 C C . ASP A 1 115 ? -8.492 11.898 -16.812 1 78.19 115 ASP A C 1
ATOM 856 O O . ASP A 1 115 ? -8.82 10.711 -16.844 1 78.19 115 ASP A O 1
ATOM 860 N N . TRP A 1 116 ? -7.32 12.383 -16.969 1 80.88 116 TRP A N 1
ATOM 861 C CA . TRP A 1 116 ? -6.223 11.438 -17.141 1 80.88 116 TRP A CA 1
ATOM 862 C C . TRP A 1 116 ? -6.094 10.516 -15.945 1 80.88 116 TRP A C 1
ATOM 864 O O . TRP A 1 116 ? -5.949 9.297 -16.109 1 80.88 116 TRP A O 1
ATOM 874 N N . MET A 1 117 ? -6.195 10.977 -14.766 1 80.81 117 MET A N 1
ATOM 875 C CA . MET A 1 117 ? -6.059 10.195 -13.539 1 80.81 117 MET A CA 1
ATOM 876 C C . MET A 1 117 ? -7.188 9.18 -13.422 1 80.81 117 MET A C 1
ATOM 878 O O . MET A 1 117 ? -6.957 8.031 -13.031 1 80.81 117 MET A O 1
ATOM 882 N N . ALA A 1 118 ? -8.391 9.609 -13.688 1 78.81 118 ALA A N 1
ATOM 883 C CA . ALA A 1 118 ? -9.539 8.711 -13.617 1 78.81 118 ALA A CA 1
ATOM 884 C C . ALA A 1 118 ? -9.375 7.535 -14.578 1 78.81 118 ALA A C 1
ATOM 886 O O . ALA A 1 118 ? -9.641 6.387 -14.211 1 78.81 118 ALA A O 1
ATOM 887 N N . GLU A 1 119 ? -8.953 7.902 -15.766 1 81.5 119 GLU A N 1
ATOM 888 C CA . GLU A 1 119 ? -8.75 6.863 -16.766 1 81.5 119 GLU A CA 1
ATOM 889 C C . GLU A 1 119 ? -7.594 5.945 -16.391 1 81.5 119 GLU A C 1
ATOM 891 O O . GLU A 1 119 ? -7.703 4.723 -16.516 1 81.5 119 GLU A O 1
ATOM 896 N N . ARG A 1 120 ? -6.559 6.551 -15.891 1 82.75 120 ARG A N 1
ATOM 897 C CA . ARG A 1 120 ? -5.309 5.836 -15.656 1 82.75 120 ARG A CA 1
ATOM 898 C C . ARG A 1 120 ? -5.41 4.938 -14.43 1 82.75 120 ARG A C 1
ATOM 900 O O . ARG A 1 120 ? -4.895 3.82 -14.422 1 82.75 120 ARG A O 1
ATOM 907 N N . TYR A 1 121 ? -6.148 5.344 -13.414 1 83.62 121 TYR A N 1
ATOM 908 C CA . TYR A 1 121 ? -6.055 4.656 -12.133 1 83.62 121 TYR A CA 1
ATOM 909 C C . TYR A 1 121 ? -7.355 3.934 -11.805 1 83.62 121 TYR A C 1
ATOM 911 O O . TYR A 1 121 ? -7.426 3.174 -10.836 1 83.62 121 TYR A O 1
ATOM 919 N N . GLY A 1 122 ? -8.43 4.137 -12.492 1 80.19 122 GLY A N 1
ATOM 920 C CA . GLY A 1 122 ? -9.656 3.379 -12.312 1 80.19 122 GLY A CA 1
ATOM 921 C C . GLY A 1 122 ? -10.297 3.586 -10.953 1 80.19 122 GLY A C 1
ATOM 922 O O . GLY A 1 122 ? -10.492 4.723 -10.523 1 80.19 122 GLY A O 1
ATOM 923 N N . LEU A 1 123 ? -10.656 2.479 -10.281 1 77.88 123 LEU A N 1
ATOM 924 C CA . LEU A 1 123 ? -11.367 2.486 -9.008 1 77.88 123 LEU A CA 1
ATOM 925 C C . LEU A 1 123 ? -10.578 3.234 -7.945 1 77.88 123 LEU A C 1
ATOM 927 O O . LEU A 1 123 ? -11.156 3.896 -7.082 1 77.88 123 LEU A O 1
ATOM 931 N N . THR A 1 124 ? -9.273 3.178 -8.055 1 79.12 124 THR A N 1
ATOM 932 C CA . THR A 1 124 ? -8.422 3.871 -7.102 1 79.12 124 THR A CA 1
ATOM 933 C C . THR A 1 124 ? -8.719 5.367 -7.102 1 79.12 124 THR A C 1
ATOM 935 O O . THR A 1 124 ? -8.914 5.969 -6.043 1 79.12 124 THR A O 1
ATOM 938 N N . ALA A 1 125 ? -8.805 5.945 -8.25 1 74 125 ALA A N 1
ATOM 939 C CA . ALA A 1 125 ? -9.062 7.379 -8.352 1 74 125 ALA A CA 1
ATOM 940 C C . ALA A 1 125 ? -10.461 7.719 -7.828 1 74 125 ALA A C 1
ATOM 942 O O . ALA A 1 125 ? -10.656 8.773 -7.219 1 74 125 ALA A O 1
ATOM 943 N N . GLN A 1 126 ? -11.336 6.871 -7.926 1 72.12 126 GLN A N 1
ATOM 944 C CA . GLN A 1 126 ? -12.727 7.121 -7.555 1 72.12 126 GLN A CA 1
ATOM 945 C C . GLN A 1 126 ? -12.898 7.125 -6.039 1 72.12 126 GLN A C 1
ATOM 947 O O . GLN A 1 126 ? -13.781 7.797 -5.512 1 72.12 126 GLN A O 1
ATOM 952 N N . GLU A 1 127 ? -11.977 6.484 -5.414 1 76.12 127 GLU A N 1
ATOM 953 C CA . GLU A 1 127 ? -12.18 6.254 -3.986 1 76.12 127 GLU A CA 1
ATOM 954 C C . GLU A 1 127 ? -11.305 7.18 -3.146 1 76.12 127 GLU A C 1
ATOM 956 O O . GLU A 1 127 ? -11.305 7.094 -1.916 1 76.12 127 GLU A O 1
ATOM 961 N N . GLN A 1 128 ? -10.68 8.188 -3.701 1 81.69 128 GLN A N 1
ATOM 962 C CA . GLN A 1 128 ? -9.594 8.891 -3.018 1 81.69 128 GLN A CA 1
ATOM 963 C C . GLN A 1 128 ? -10.07 10.227 -2.453 1 81.69 128 GLN A C 1
ATOM 965 O O . GLN A 1 128 ? -9.32 11.195 -2.426 1 81.69 128 GLN A O 1
ATOM 970 N N . LEU A 1 129 ? -11.281 10.336 -2.041 1 89.62 129 LEU A N 1
ATOM 971 C CA . LEU A 1 129 ? -11.68 11.57 -1.382 1 89.62 129 LEU A CA 1
ATOM 972 C C . LEU A 1 129 ? -11.109 11.641 0.032 1 89.62 129 LEU A C 1
ATOM 974 O O . LEU A 1 129 ? -11.727 11.148 0.978 1 89.62 129 LEU A O 1
ATOM 978 N N . THR A 1 130 ? -9.922 12.148 0.171 1 95.31 130 THR A N 1
ATOM 979 C CA . THR A 1 130 ? -9.211 12.289 1.433 1 95.31 130 THR A CA 1
ATOM 980 C C . THR A 1 130 ? -8.57 13.672 1.539 1 95.31 130 THR A C 1
ATOM 982 O O . THR A 1 130 ? -8.242 14.289 0.523 1 95.31 130 THR A O 1
ATOM 985 N N . CYS A 1 131 ? -8.445 14.18 2.703 1 97.69 131 CYS A N 1
ATOM 986 C CA . CYS A 1 131 ? -7.891 15.5 2.955 1 97.69 131 CYS A CA 1
ATOM 987 C C . CYS A 1 131 ? -6.625 15.414 3.803 1 97.69 131 CYS A C 1
ATOM 989 O O . CYS A 1 131 ? -6.664 14.914 4.93 1 97.69 131 CYS A O 1
ATOM 991 N N . GLY A 1 132 ? -5.531 15.922 3.268 1 98.19 132 GLY A N 1
ATOM 992 C CA . GLY A 1 132 ? -4.258 15.922 3.969 1 98.19 132 GLY A CA 1
ATOM 993 C C . GLY A 1 132 ? -3.822 17.312 4.418 1 98.19 132 GLY A C 1
ATOM 994 O O . GLY A 1 132 ? -4.52 18.297 4.168 1 98.19 132 GLY A O 1
ATOM 995 N N . CYS A 1 133 ? -2.822 17.328 5.199 1 98.69 133 CYS A N 1
ATOM 996 C CA . CYS A 1 133 ? -2.072 18.531 5.59 1 98.69 133 CYS A CA 1
ATOM 997 C C . CYS A 1 133 ? -0.607 18.406 5.188 1 98.69 133 CYS A C 1
ATOM 999 O O . CYS A 1 133 ? 0.065 17.438 5.562 1 98.69 133 CYS A O 1
ATOM 1001 N N . HIS A 1 134 ? -0.156 19.312 4.391 1 98.56 134 HIS A N 1
ATOM 1002 C CA . HIS A 1 134 ? 1.237 19.312 3.961 1 98.56 134 HIS A CA 1
ATOM 1003 C C . HIS A 1 134 ? 2.008 20.453 4.605 1 98.56 134 HIS A C 1
ATOM 1005 O O . HIS A 1 134 ? 1.501 21.578 4.695 1 98.56 134 HIS A O 1
ATOM 1011 N N . VAL A 1 135 ? 3.184 20.156 5.051 1 98.88 135 VAL A N 1
ATOM 1012 C CA . VAL A 1 135 ? 4.035 21.172 5.668 1 98.88 135 VAL A CA 1
ATOM 1013 C C . VAL A 1 135 ? 5.316 21.328 4.852 1 98.88 135 VAL A C 1
ATOM 1015 O O . VAL A 1 135 ? 6.035 20.359 4.613 1 98.88 135 VAL A O 1
ATOM 1018 N N . HIS A 1 136 ? 5.52 22.531 4.418 1 98.75 136 HIS A N 1
ATOM 1019 C CA . HIS A 1 136 ? 6.734 22.906 3.705 1 98.75 136 HIS A CA 1
ATOM 1020 C C . HIS A 1 136 ? 7.723 23.594 4.637 1 98.75 136 HIS A C 1
ATOM 1022 O O . HIS A 1 136 ? 7.367 24.547 5.336 1 98.75 136 HIS A O 1
ATOM 1028 N N . VAL A 1 137 ? 8.945 23.141 4.66 1 98.94 137 VAL A N 1
ATOM 1029 C CA . VAL A 1 137 ? 10.008 23.797 5.422 1 98.94 137 VAL A CA 1
ATOM 1030 C C . VAL A 1 137 ? 11.18 24.125 4.5 1 98.94 137 VAL A C 1
ATOM 1032 O O . VAL A 1 137 ? 11.625 23.266 3.73 1 98.94 137 VAL A O 1
ATOM 1035 N N . SER A 1 138 ? 11.664 25.328 4.594 1 98.81 138 SER A N 1
ATOM 1036 C CA . SER A 1 138 ? 12.719 25.797 3.697 1 98.81 138 SER A CA 1
ATOM 1037 C C . SER A 1 138 ? 14.023 25.047 3.941 1 98.81 138 SER A C 1
ATOM 1039 O O . SER A 1 138 ? 14.352 24.719 5.086 1 98.81 138 SER A O 1
ATOM 1041 N N . VAL A 1 139 ? 14.695 24.75 2.918 1 98.56 139 VAL A N 1
ATOM 1042 C CA . VAL A 1 139 ? 16.047 24.203 2.949 1 98.56 139 VAL A CA 1
ATOM 1043 C C . VAL A 1 139 ? 16.953 25.016 2.025 1 98.56 139 VAL A C 1
ATOM 1045 O O . VAL A 1 139 ? 16.469 25.734 1.149 1 98.56 139 VAL A O 1
ATOM 1048 N N . GLU A 1 140 ? 18.234 24.875 2.166 1 97.38 140 GLU A N 1
ATOM 1049 C CA . GLU A 1 140 ? 19.188 25.75 1.474 1 97.38 140 GLU A CA 1
ATOM 1050 C C . GLU A 1 140 ? 19.578 25.172 0.117 1 97.38 140 GLU A C 1
ATOM 1052 O O . GLU A 1 140 ? 20.109 25.875 -0.738 1 97.38 140 GLU A O 1
ATOM 1057 N N . SER A 1 141 ? 19.438 23.953 -0.027 1 98.06 141 SER A N 1
ATOM 1058 C CA . SER A 1 141 ? 19.812 23.25 -1.257 1 98.06 141 SER A CA 1
ATOM 1059 C C . SER A 1 141 ? 19.141 21.875 -1.333 1 98.06 141 SER A C 1
ATOM 1061 O O . SER A 1 141 ? 18.609 21.391 -0.338 1 98.06 141 SER A O 1
ATOM 1063 N N . ASP A 1 142 ? 19.156 21.312 -2.541 1 98.38 142 ASP A N 1
ATOM 1064 C CA . ASP A 1 142 ? 18.672 19.938 -2.699 1 98.38 142 ASP A CA 1
ATOM 1065 C C . ASP A 1 142 ? 19.5 18.969 -1.875 1 98.38 142 ASP A C 1
ATOM 1067 O O . ASP A 1 142 ? 18.984 17.969 -1.363 1 98.38 142 ASP A O 1
ATOM 1071 N N . GLU A 1 143 ? 20.781 19.25 -1.766 1 98.56 143 GLU A N 1
ATOM 1072 C CA . GLU A 1 143 ? 21.656 18.406 -0.951 1 98.56 143 GLU A CA 1
ATOM 1073 C C . GLU A 1 143 ? 21.203 18.391 0.505 1 98.56 143 GLU A C 1
ATOM 1075 O O . GLU A 1 143 ? 21.094 17.312 1.11 1 98.56 143 GLU A O 1
ATOM 1080 N N . GLU A 1 144 ? 20.922 19.562 1.024 1 98.69 144 GLU A N 1
ATOM 1081 C CA . GLU A 1 144 ? 20.391 19.625 2.387 1 98.69 144 GLU A CA 1
ATOM 1082 C C . GLU A 1 144 ? 19.031 18.953 2.48 1 98.69 144 GLU A C 1
ATOM 1084 O O . GLU A 1 144 ? 18.75 18.203 3.424 1 98.69 144 GLU A O 1
ATOM 1089 N N . GLY A 1 145 ? 18.156 19.25 1.499 1 98.88 145 GLY A N 1
ATOM 1090 C CA . GLY A 1 145 ? 16.828 18.656 1.488 1 98.88 145 GLY A CA 1
ATOM 1091 C C . GLY A 1 145 ? 16.828 17.141 1.523 1 98.88 145 GLY A C 1
ATOM 1092 O O . GLY A 1 145 ? 16.109 16.531 2.303 1 98.88 145 GLY A O 1
ATOM 1093 N N . VAL A 1 146 ? 17.703 16.531 0.722 1 98.88 146 VAL A N 1
ATOM 1094 C CA . VAL A 1 146 ? 17.766 15.086 0.659 1 98.88 146 VAL A CA 1
ATOM 1095 C C . VAL A 1 146 ? 18.375 14.539 1.954 1 98.88 146 VAL A C 1
ATOM 1097 O O . VAL A 1 146 ? 17.922 13.508 2.467 1 98.88 146 VAL A O 1
ATOM 1100 N N . ALA A 1 147 ? 19.359 15.219 2.488 1 98.88 147 ALA A N 1
ATOM 1101 C CA . ALA A 1 147 ? 19.922 14.828 3.779 1 98.88 147 ALA A CA 1
ATOM 1102 C C . ALA A 1 147 ? 18.844 14.812 4.859 1 98.88 147 ALA A C 1
ATOM 1104 O O . ALA A 1 147 ? 18.812 13.93 5.719 1 98.88 147 ALA A O 1
ATOM 1105 N N . VAL A 1 148 ? 17.969 15.797 4.793 1 98.94 148 VAL A N 1
ATOM 1106 C CA . VAL A 1 148 ? 16.859 15.898 5.727 1 98.94 148 VAL A CA 1
ATOM 1107 C C . VAL A 1 148 ? 15.883 14.75 5.496 1 98.94 148 VAL A C 1
ATOM 1109 O O . VAL A 1 148 ? 15.516 14.031 6.43 1 98.94 148 VAL A O 1
ATOM 1112 N N . LEU A 1 149 ? 15.508 14.547 4.223 1 98.94 149 LEU A N 1
ATOM 1113 C CA . LEU A 1 149 ? 14.57 13.477 3.889 1 98.94 149 LEU A CA 1
ATOM 1114 C C . LEU A 1 149 ? 15.055 12.141 4.434 1 98.94 149 LEU A C 1
ATOM 1116 O O . LEU A 1 149 ? 14.266 11.375 5 1 98.94 149 LEU A O 1
ATOM 1120 N N . ASP A 1 150 ? 16.297 11.883 4.301 1 98.81 150 ASP A N 1
ATOM 1121 C CA . ASP A 1 150 ? 16.891 10.609 4.723 1 98.81 150 ASP A CA 1
ATOM 1122 C C . ASP A 1 150 ? 16.797 10.438 6.238 1 98.81 150 ASP A C 1
ATOM 1124 O O . ASP A 1 150 ? 16.656 9.32 6.73 1 98.81 150 ASP A O 1
ATOM 1128 N N . ARG A 1 151 ? 16.812 11.492 6.969 1 98.88 151 ARG A N 1
ATOM 1129 C CA . ARG A 1 151 ? 16.969 11.414 8.414 1 98.88 151 ARG A CA 1
ATOM 1130 C C . ARG A 1 151 ? 15.625 11.5 9.125 1 98.88 151 ARG A C 1
ATOM 1132 O O . ARG A 1 151 ? 15.508 11.148 10.297 1 98.88 151 ARG A O 1
ATOM 1139 N N . ILE A 1 152 ? 14.57 11.953 8.391 1 98.81 152 ILE A N 1
ATOM 1140 C CA . ILE A 1 152 ? 13.312 12.156 9.109 1 98.81 152 ILE A CA 1
ATOM 1141 C C . ILE A 1 152 ? 12.375 10.977 8.859 1 98.81 152 ILE A C 1
ATOM 1143 O O . ILE A 1 152 ? 11.297 10.898 9.445 1 98.81 152 ILE A O 1
ATOM 1147 N N . ARG A 1 153 ? 12.766 9.977 8.055 1 98.56 153 ARG A N 1
ATOM 1148 C CA . ARG A 1 153 ? 11.914 8.875 7.605 1 98.56 153 ARG A CA 1
ATOM 1149 C C . ARG A 1 153 ? 11.273 8.156 8.789 1 98.56 153 ARG A C 1
ATOM 1151 O O . ARG A 1 153 ? 10.062 7.91 8.789 1 98.56 153 ARG A O 1
ATOM 1158 N N . GLY A 1 154 ? 12.039 7.922 9.812 1 98.44 154 GLY A N 1
ATOM 1159 C CA . GLY A 1 154 ? 11.57 7.121 10.93 1 98.44 154 GLY A CA 1
ATOM 1160 C C . GLY A 1 154 ? 10.578 7.859 11.812 1 98.44 154 GLY A C 1
ATOM 1161 O O . GLY A 1 154 ? 9.836 7.238 12.57 1 98.44 154 GLY A O 1
ATOM 1162 N N . TRP A 1 155 ? 10.508 9.164 11.711 1 98.88 155 TRP A N 1
ATOM 1163 C CA . TRP A 1 155 ? 9.672 9.977 12.578 1 98.88 155 TRP A CA 1
ATOM 1164 C C . TRP A 1 155 ? 8.344 10.305 11.906 1 98.88 155 TRP A C 1
ATOM 1166 O O . TRP A 1 155 ? 7.402 10.766 12.562 1 98.88 155 TRP A O 1
ATOM 1176 N N . LEU A 1 156 ? 8.227 10.086 10.602 1 98.88 156 LEU A N 1
ATOM 1177 C CA . LEU A 1 156 ? 7.043 10.477 9.844 1 98.88 156 LEU A CA 1
ATOM 1178 C C . LEU A 1 156 ? 5.809 9.727 10.336 1 98.88 156 LEU A C 1
ATOM 1180 O O . LEU A 1 156 ? 4.738 10.312 10.5 1 98.88 156 LEU A O 1
ATOM 1184 N N . PRO A 1 157 ? 5.914 8.398 10.711 1 98.88 157 PRO A N 1
ATOM 1185 C CA . PRO A 1 157 ? 4.746 7.711 11.266 1 98.88 157 PRO A CA 1
ATOM 1186 C C . PRO A 1 157 ? 4.234 8.352 12.547 1 98.88 157 PRO A C 1
ATOM 1188 O O . PRO A 1 157 ? 3.033 8.336 12.82 1 98.88 157 PRO A O 1
ATOM 1191 N N . VAL A 1 158 ? 5.102 8.93 13.344 1 98.94 158 VAL A N 1
ATOM 1192 C CA . VAL A 1 158 ? 4.711 9.586 14.586 1 98.94 158 VAL A CA 1
ATOM 1193 C C . VAL A 1 158 ? 3.863 10.82 14.281 1 98.94 158 VAL A C 1
ATOM 1195 O O . VAL A 1 158 ? 2.863 11.078 14.961 1 98.94 158 VAL A O 1
ATOM 1198 N N . LEU A 1 159 ? 4.254 11.547 13.219 1 98.94 159 LEU A N 1
ATOM 1199 C CA . LEU A 1 159 ? 3.469 12.695 12.781 1 98.94 159 LEU A CA 1
ATOM 1200 C C . LEU A 1 159 ? 2.096 12.258 12.289 1 98.94 159 LEU A C 1
ATOM 1202 O O . LEU A 1 159 ? 1.104 12.961 12.492 1 98.94 159 LEU A O 1
ATOM 1206 N N . LEU A 1 160 ? 2.059 11.094 11.633 1 98.94 160 LEU A N 1
ATOM 1207 C CA . LEU A 1 160 ? 0.786 10.531 11.188 1 98.94 160 LEU A CA 1
ATOM 1208 C C . LEU A 1 160 ? -0.121 10.234 12.375 1 98.94 160 LEU A C 1
ATOM 1210 O O . LEU A 1 160 ? -1.3 10.594 12.367 1 98.94 160 LEU A O 1
ATOM 1214 N N . ALA A 1 161 ? 0.441 9.633 13.383 1 98.94 161 ALA A N 1
ATOM 1215 C CA . ALA A 1 161 ? -0.334 9.312 14.578 1 98.94 161 ALA A CA 1
ATOM 1216 C C . ALA A 1 161 ? -0.889 10.57 15.234 1 98.94 161 ALA A C 1
ATOM 1218 O O . ALA A 1 161 ? -2.064 10.625 15.602 1 98.94 161 ALA A O 1
ATOM 1219 N N . LEU A 1 162 ? -0.054 11.547 15.32 1 98.81 162 LEU A N 1
ATOM 1220 C CA . LEU A 1 162 ? -0.411 12.82 15.93 1 98.81 162 LEU A CA 1
ATOM 1221 C C . LEU A 1 162 ? -1.554 13.492 15.172 1 98.81 162 LEU A C 1
ATOM 1223 O O . LEU A 1 162 ? -2.471 14.039 15.781 1 98.81 162 LEU A O 1
ATOM 1227 N N . SER A 1 163 ? -1.569 13.406 13.875 1 98.94 163 SER A N 1
ATOM 1228 C CA . SER A 1 163 ? -2.502 14.148 13.031 1 98.94 163 SER A CA 1
ATOM 1229 C C . SER A 1 163 ? -3.717 13.297 12.672 1 98.94 163 SER A C 1
ATOM 1231 O O . SER A 1 163 ? -4.633 13.766 12 1 98.94 163 SER A O 1
ATOM 1233 N N . ALA A 1 164 ? -3.781 12.047 13.109 1 98.88 164 ALA A N 1
ATOM 1234 C CA . ALA A 1 164 ? -4.812 11.117 12.648 1 98.88 164 ALA A CA 1
ATOM 1235 C C . ALA A 1 164 ? -6.207 11.695 12.867 1 98.88 164 ALA A C 1
ATOM 1237 O O . ALA A 1 164 ? -6.531 12.164 13.961 1 98.88 164 ALA A O 1
ATOM 1238 N N . ASN A 1 165 ? -7.047 11.656 11.82 1 98.88 165 ASN A N 1
ATOM 1239 C CA . ASN A 1 165 ? -8.32 12.375 11.789 1 98.88 165 ASN A CA 1
ATOM 1240 C C . ASN A 1 165 ? -9.297 11.727 10.812 1 98.88 165 ASN A C 1
ATOM 1242 O O . ASN A 1 165 ? -10.094 12.422 10.172 1 98.88 165 ASN A O 1
ATOM 1246 N N . SER A 1 166 ? -9.258 10.398 10.656 1 98.69 166 SER A N 1
ATOM 1247 C CA . SER A 1 166 ? -10.117 9.727 9.695 1 98.69 166 SER A CA 1
ATOM 1248 C C . SER A 1 166 ? -10.484 8.32 10.172 1 98.69 166 SER A C 1
ATOM 1250 O O . SER A 1 166 ? -10.172 7.332 9.5 1 98.69 166 SER A O 1
ATOM 1252 N N . PRO A 1 167 ? -11.227 8.25 11.289 1 98.19 167 PRO A N 1
ATOM 1253 C CA . PRO A 1 167 ? -11.586 6.941 11.844 1 98.19 167 PRO A CA 1
ATOM 1254 C C . PRO A 1 167 ? -12.727 6.27 11.086 1 98.19 167 PRO A C 1
ATOM 1256 O O . PRO A 1 167 ? -12.898 5.055 11.18 1 98.19 167 PRO A O 1
ATOM 1259 N N . PHE A 1 168 ? -13.5 7.008 10.328 1 97.19 168 PHE A N 1
ATOM 1260 C CA . PHE A 1 168 ? -14.68 6.469 9.656 1 97.19 168 PHE A CA 1
ATOM 1261 C C . PHE A 1 168 ? -14.492 6.492 8.148 1 97.19 168 PHE A C 1
ATOM 1263 O O . PHE A 1 168 ? -13.797 7.355 7.613 1 97.19 168 PHE A O 1
ATOM 1270 N N . TRP A 1 169 ? -15.07 5.562 7.469 1 93.44 169 TRP A N 1
ATOM 1271 C CA . TRP A 1 169 ? -15.07 5.41 6.016 1 93.44 169 TRP A CA 1
ATOM 1272 C C . TRP A 1 169 ? -16.375 4.781 5.535 1 93.44 169 TRP A C 1
ATOM 1274 O O . TRP A 1 169 ? -16.719 3.668 5.934 1 93.44 169 TRP A O 1
ATOM 1284 N N . GLN A 1 170 ? -17.141 5.453 4.652 1 90.38 170 GLN A N 1
ATOM 1285 C CA . GLN A 1 170 ? -18.406 4.957 4.117 1 90.38 170 GLN A CA 1
ATOM 1286 C C . GLN A 1 170 ? -19.359 4.555 5.238 1 90.38 170 GLN A C 1
ATOM 1288 O O . GLN A 1 170 ? -19.938 3.467 5.203 1 90.38 170 GLN A O 1
ATOM 1293 N N . ALA A 1 171 ? -19.375 5.328 6.273 1 92.44 171 ALA A N 1
ATOM 1294 C CA . ALA A 1 171 ? -20.312 5.254 7.395 1 92.44 171 ALA A CA 1
ATOM 1295 C C . ALA A 1 171 ? -19.953 4.102 8.328 1 92.44 171 ALA A C 1
ATOM 1297 O O . ALA A 1 171 ? -20.781 3.654 9.117 1 92.44 171 ALA A O 1
ATOM 1298 N N . GLN A 1 172 ? -18.75 3.623 8.219 1 91.38 172 GLN A N 1
ATOM 1299 C CA . GLN A 1 172 ? -18.297 2.549 9.094 1 91.38 172 GLN A CA 1
ATOM 1300 C C . GLN A 1 172 ? -17.078 2.982 9.914 1 91.38 172 GLN A C 1
ATOM 1302 O O . GLN A 1 172 ? -16.188 3.676 9.398 1 91.38 172 GLN A O 1
ATOM 1307 N N . ASP A 1 173 ? -17.094 2.607 11.188 1 93.38 173 ASP A N 1
ATOM 1308 C CA . ASP A 1 173 ? -15.852 2.73 11.938 1 93.38 173 ASP A CA 1
ATOM 1309 C C . ASP A 1 173 ? -14.789 1.767 11.414 1 93.38 173 ASP A C 1
ATOM 1311 O O . ASP A 1 173 ? -14.961 0.547 11.484 1 93.38 173 ASP A O 1
ATOM 1315 N N . THR A 1 174 ? -13.75 2.248 10.906 1 94.19 174 THR A N 1
ATOM 1316 C CA . THR A 1 174 ? -12.727 1.444 10.25 1 94.19 174 THR A CA 1
ATOM 1317 C C . THR A 1 174 ? -11.836 0.754 11.289 1 94.19 174 THR A C 1
ATOM 1319 O O . THR A 1 174 ? -11.07 -0.152 10.953 1 94.19 174 THR A O 1
ATOM 1322 N N . GLN A 1 175 ? -11.82 1.196 12.508 1 94.56 175 GLN A N 1
ATOM 1323 C CA . GLN A 1 175 ? -10.961 0.803 13.617 1 94.56 175 GLN A CA 1
ATOM 1324 C C . GLN A 1 175 ? -9.555 1.379 13.453 1 94.56 175 GLN A C 1
ATOM 1326 O O . GLN A 1 175 ? -8.648 1.049 14.219 1 94.56 175 GLN A O 1
ATOM 1331 N N . TYR A 1 176 ? -9.328 2.209 12.484 1 97.25 176 TYR A N 1
ATOM 1332 C CA . TYR A 1 176 ? -8.109 2.992 12.32 1 97.25 176 TYR A CA 1
ATOM 1333 C C . TYR A 1 176 ? -8.305 4.418 12.828 1 97.25 176 TYR A C 1
ATOM 1335 O O . TYR A 1 176 ? -9.422 4.945 12.805 1 97.25 176 TYR A O 1
ATOM 1343 N N . ALA A 1 177 ? -7.227 4.969 13.273 1 98.62 177 ALA A N 1
ATOM 1344 C CA . ALA A 1 177 ? -7.246 6.398 13.57 1 98.62 177 ALA A CA 1
ATOM 1345 C C . ALA A 1 177 ? -7.109 7.223 12.297 1 98.62 177 ALA A C 1
ATOM 1347 O O . ALA A 1 177 ? -7.73 8.281 12.164 1 98.62 177 ALA A O 1
ATOM 1348 N N . SER A 1 178 ? -6.332 6.789 11.375 1 98.56 178 SER A N 1
ATOM 1349 C CA . SER A 1 178 ? -6.156 7.426 10.07 1 98.56 178 SER A CA 1
ATOM 1350 C C . SER A 1 178 ? -6.41 6.441 8.938 1 98.56 178 SER A C 1
ATOM 1352 O O . SER A 1 178 ? -5.484 5.773 8.469 1 98.56 178 SER A O 1
ATOM 1354 N N . TYR A 1 179 ? -7.598 6.426 8.461 1 97.31 179 TYR A N 1
ATOM 1355 C CA . TYR A 1 179 ? -7.895 5.562 7.324 1 97.31 179 TYR A CA 1
ATOM 1356 C C . TYR A 1 179 ? -7.543 6.25 6.012 1 97.31 179 TYR A C 1
ATOM 1358 O O . TYR A 1 179 ? -7.395 5.59 4.98 1 97.31 179 TYR A O 1
ATOM 1366 N N . ARG A 1 180 ? -7.43 7.574 6.023 1 97.44 180 ARG A N 1
ATOM 1367 C CA . ARG A 1 180 ? -6.895 8.273 4.859 1 97.44 180 ARG A CA 1
ATOM 1368 C C . ARG A 1 180 ? -5.57 7.664 4.414 1 97.44 180 ARG A C 1
ATOM 1370 O O . ARG A 1 180 ? -5.34 7.465 3.219 1 97.44 180 ARG A O 1
ATOM 1377 N N . SER A 1 181 ? -4.711 7.441 5.402 1 97.19 181 SER A N 1
ATOM 1378 C CA . SER A 1 181 ? -3.393 6.906 5.078 1 97.19 181 SER A CA 1
ATOM 1379 C C . SER A 1 181 ? -3.5 5.559 4.371 1 97.19 181 SER A C 1
ATOM 1381 O O . SER A 1 181 ? -2.709 5.262 3.475 1 97.19 181 SER A O 1
ATOM 1383 N N . ARG A 1 182 ? -4.457 4.73 4.754 1 94.25 182 ARG A N 1
ATOM 1384 C CA . ARG A 1 182 ? -4.68 3.434 4.121 1 94.25 182 ARG A CA 1
ATOM 1385 C C . ARG A 1 182 ? -5.176 3.598 2.689 1 94.25 182 ARG A C 1
ATOM 1387 O O . ARG A 1 182 ? -4.734 2.885 1.787 1 94.25 182 ARG A O 1
ATOM 1394 N N . VAL A 1 183 ? -6.051 4.578 2.48 1 93.44 183 VAL A N 1
ATOM 1395 C CA . VAL A 1 183 ? -6.602 4.852 1.158 1 93.44 183 VAL A CA 1
ATOM 1396 C C . VAL A 1 183 ? -5.527 5.465 0.264 1 93.44 183 VAL A C 1
ATOM 1398 O O . VAL A 1 183 ? -5.34 5.031 -0.875 1 93.44 183 VAL A O 1
ATOM 1401 N N . TRP A 1 184 ? -4.824 6.41 0.821 1 93.5 184 TRP A N 1
ATOM 1402 C CA . TRP A 1 184 ? -3.771 7.105 0.089 1 93.5 184 TRP A CA 1
ATOM 1403 C C . TRP A 1 184 ? -2.686 6.133 -0.356 1 93.5 184 TRP A C 1
ATOM 1405 O O . TRP A 1 184 ? -2.092 6.301 -1.424 1 93.5 184 TRP A O 1
ATOM 1415 N N . GLY A 1 185 ? -2.434 5.152 0.404 1 93.44 185 GLY A N 1
ATOM 1416 C CA . GLY A 1 185 ? -1.408 4.16 0.122 1 93.44 185 GLY A CA 1
ATOM 1417 C C . GLY A 1 185 ? -1.681 3.359 -1.139 1 93.44 185 GLY A C 1
ATOM 1418 O O . GLY A 1 185 ? -0.797 2.664 -1.642 1 93.44 185 GLY A O 1
ATOM 1419 N N . ARG A 1 186 ? -2.826 3.523 -1.676 1 91.31 186 ARG A N 1
ATOM 1420 C CA . ARG A 1 186 ? -3.195 2.766 -2.867 1 91.31 186 ARG A CA 1
ATOM 1421 C C . ARG A 1 186 ? -2.605 3.398 -4.121 1 91.31 186 ARG A C 1
ATOM 1423 O O . ARG A 1 186 ? -2.568 2.77 -5.184 1 91.31 186 ARG A O 1
ATOM 1430 N N . TRP A 1 187 ? -2.176 4.645 -4.062 1 92.81 187 TRP A N 1
ATOM 1431 C CA . TRP A 1 187 ? -1.467 5.254 -5.18 1 92.81 187 TRP A CA 1
ATOM 1432 C C . TRP A 1 187 ? -0.128 4.562 -5.422 1 92.81 187 TRP A C 1
ATOM 1434 O O . TRP A 1 187 ? 0.567 4.199 -4.469 1 92.81 187 TRP A O 1
ATOM 1444 N N . PRO A 1 188 ? 0.321 4.453 -6.652 1 93.31 188 PRO A N 1
ATOM 1445 C CA . PRO A 1 188 ? 1.495 3.639 -6.969 1 93.31 188 PRO A CA 1
ATOM 1446 C C . PRO A 1 188 ? 2.783 4.203 -6.371 1 93.31 188 PRO A C 1
ATOM 1448 O O . PRO A 1 188 ? 3.721 3.447 -6.094 1 93.31 188 PRO A O 1
ATOM 1451 N N . SER A 1 189 ? 2.852 5.48 -6.176 1 95.31 189 SER A N 1
ATOM 1452 C CA . SER A 1 189 ? 4.102 6.066 -5.703 1 95.31 189 SER A CA 1
ATOM 1453 C C . SER A 1 189 ? 3.998 6.484 -4.238 1 95.31 189 SER A C 1
ATOM 1455 O O . SER A 1 189 ? 4.891 7.148 -3.715 1 95.31 189 SER A O 1
ATOM 1457 N N . ALA A 1 190 ? 2.965 6.113 -3.576 1 95.88 190 ALA A N 1
ATOM 1458 C CA . ALA A 1 190 ? 2.734 6.578 -2.211 1 95.88 190 ALA A CA 1
ATOM 1459 C C . ALA A 1 190 ? 3.549 5.762 -1.209 1 95.88 190 ALA A C 1
ATOM 1461 O O . ALA A 1 190 ? 3.789 4.57 -1.419 1 95.88 190 ALA A O 1
ATOM 1462 N N . GLY A 1 191 ? 3.928 6.402 -0.109 1 96.06 191 GLY A N 1
ATOM 1463 C CA . GLY A 1 191 ? 4.473 5.68 1.03 1 96.06 191 GLY A CA 1
ATOM 1464 C C . GLY A 1 191 ? 5.941 5.961 1.268 1 96.06 191 GLY A C 1
ATOM 1465 O O . GLY A 1 191 ? 6.516 6.863 0.649 1 96.06 191 GLY A O 1
ATOM 1466 N N . PRO A 1 192 ? 6.5 5.238 2.221 1 97.5 192 PRO A N 1
ATOM 1467 C CA . PRO A 1 192 ? 7.906 5.441 2.576 1 97.5 192 PRO A CA 1
ATOM 1468 C C . PRO A 1 192 ? 8.867 4.93 1.503 1 97.5 192 PRO A C 1
ATOM 1470 O O . PRO A 1 192 ? 8.523 4.02 0.747 1 97.5 192 PRO A O 1
ATOM 1473 N N . VAL A 1 193 ? 10.016 5.516 1.472 1 97.38 193 VAL A N 1
ATOM 1474 C CA . VAL A 1 193 ? 11.062 5.145 0.519 1 97.38 193 VAL A CA 1
ATOM 1475 C C . VAL A 1 193 ? 12.375 4.914 1.258 1 97.38 193 VAL A C 1
ATOM 1477 O O . VAL A 1 193 ? 12.484 5.199 2.453 1 97.38 193 VAL A O 1
ATOM 1480 N N . GLY A 1 194 ? 13.359 4.32 0.538 1 97 194 GLY A N 1
ATOM 1481 C CA . GLY A 1 194 ? 14.688 4.113 1.101 1 97 194 GLY A CA 1
ATOM 1482 C C . GLY A 1 194 ? 15.516 5.383 1.153 1 97 194 GLY A C 1
ATOM 1483 O O . GLY A 1 194 ? 15.031 6.461 0.807 1 97 194 GLY A O 1
ATOM 1484 N N . LEU A 1 195 ? 16.734 5.164 1.667 1 97.94 195 LEU A N 1
ATOM 1485 C CA . LEU A 1 195 ? 17.672 6.277 1.672 1 97.94 195 LEU A CA 1
ATOM 1486 C C . LEU A 1 195 ? 17.984 6.723 0.249 1 97.94 195 LEU A C 1
ATOM 1488 O O . LEU A 1 195 ? 18.266 5.891 -0.619 1 97.94 195 LEU A O 1
ATOM 1492 N N . HIS A 1 196 ? 17.859 8 0.087 1 97.81 196 HIS A N 1
ATOM 1493 C CA . HIS A 1 196 ? 18.266 8.531 -1.213 1 97.81 196 HIS A CA 1
ATOM 1494 C C . HIS A 1 196 ? 19.781 8.633 -1.324 1 97.81 196 HIS A C 1
ATOM 1496 O O . HIS A 1 196 ? 20.359 8.305 -2.365 1 97.81 196 HIS A O 1
ATOM 1502 N N . GLY A 1 197 ? 20.375 9.133 -0.289 1 97.56 197 GLY A N 1
ATOM 1503 C CA . GLY A 1 197 ? 21.812 9.203 -0.212 1 97.56 197 GLY A CA 1
ATOM 1504 C C . GLY A 1 197 ? 22.391 10.492 -0.777 1 97.56 197 GLY A C 1
ATOM 1505 O O . GLY A 1 197 ? 23.312 11.078 -0.205 1 97.56 197 GLY A O 1
ATOM 1506 N N . SER A 1 198 ? 21.812 10.977 -1.909 1 98.25 198 SER A N 1
ATOM 1507 C CA . SER A 1 198 ? 22.266 12.203 -2.541 1 98.25 198 SER A CA 1
ATOM 1508 C C . SER A 1 198 ? 21.156 12.852 -3.361 1 98.25 198 SER A C 1
ATOM 1510 O O . SER A 1 198 ? 20.188 12.188 -3.734 1 98.25 198 SER A O 1
ATOM 1512 N N . ALA A 1 199 ? 21.359 14.148 -3.559 1 98.44 199 ALA A N 1
ATOM 1513 C CA . ALA A 1 199 ? 20.406 14.859 -4.402 1 98.44 199 ALA A CA 1
ATOM 1514 C C . ALA A 1 199 ? 20.359 14.273 -5.809 1 98.44 199 ALA A C 1
ATOM 1516 O O . ALA A 1 199 ? 19.297 14.156 -6.41 1 98.44 199 ALA A O 1
ATOM 1517 N N . GLU A 1 200 ? 21.5 13.93 -6.297 1 98.25 200 GLU A N 1
ATOM 1518 C CA . GLU A 1 200 ? 21.578 13.328 -7.625 1 98.25 200 GLU A CA 1
ATOM 1519 C C . GLU A 1 200 ? 20.75 12.055 -7.703 1 98.25 200 GLU A C 1
ATOM 1521 O O . GLU A 1 200 ? 19.969 11.875 -8.633 1 98.25 200 GLU A O 1
ATOM 1526 N N . ARG A 1 201 ? 20.922 11.219 -6.773 1 97.69 201 ARG A N 1
ATOM 1527 C CA . ARG A 1 201 ? 20.188 9.961 -6.75 1 97.69 201 ARG A CA 1
ATOM 1528 C C . ARG A 1 201 ? 18.688 10.203 -6.594 1 97.69 201 ARG A C 1
ATOM 1530 O O . ARG A 1 201 ? 17.875 9.5 -7.195 1 97.69 201 ARG A O 1
ATOM 1537 N N . TYR A 1 202 ? 18.375 11.148 -5.75 1 98.44 202 TYR A N 1
ATOM 1538 C CA . TYR A 1 202 ? 16.969 11.523 -5.609 1 98.44 202 TYR A CA 1
ATOM 1539 C C . TYR A 1 202 ? 16.359 11.883 -6.961 1 98.44 202 TYR A C 1
ATOM 1541 O O . TYR A 1 202 ? 15.32 11.344 -7.344 1 98.44 202 TYR A O 1
ATOM 1549 N N . HIS A 1 203 ? 17 12.758 -7.676 1 98.12 203 HIS A N 1
ATOM 1550 C CA . HIS A 1 203 ? 16.469 13.234 -8.953 1 98.12 203 HIS A CA 1
ATOM 1551 C C . HIS A 1 203 ? 16.453 12.117 -9.992 1 98.12 203 HIS A C 1
ATOM 1553 O O . HIS A 1 203 ? 15.531 12.055 -10.812 1 98.12 203 HIS A O 1
ATOM 1559 N N . GLU A 1 204 ? 17.406 11.281 -9.93 1 97.44 204 GLU A N 1
ATOM 1560 C CA . GLU A 1 204 ? 17.406 10.125 -10.82 1 97.44 204 GLU A CA 1
ATOM 1561 C C . GLU A 1 204 ? 16.203 9.227 -10.555 1 97.44 204 GLU A C 1
ATOM 1563 O O . GLU A 1 204 ? 15.578 8.719 -11.492 1 97.44 204 GLU A O 1
ATOM 1568 N N . GLN A 1 205 ? 15.922 9.016 -9.328 1 96.88 205 GLN A N 1
ATOM 1569 C CA . GLN A 1 205 ? 14.773 8.195 -8.953 1 96.88 205 GLN A CA 1
ATOM 1570 C C . GLN A 1 205 ? 13.469 8.82 -9.43 1 96.88 205 GLN A C 1
ATOM 1572 O O . GLN A 1 205 ? 12.602 8.133 -9.977 1 96.88 205 GLN A O 1
ATOM 1577 N N . VAL A 1 206 ? 13.312 10.078 -9.195 1 97.75 206 VAL A N 1
ATOM 1578 C CA . VAL A 1 206 ? 12.109 10.789 -9.617 1 97.75 206 VAL A CA 1
ATOM 1579 C C . VAL A 1 206 ? 11.969 10.711 -11.133 1 97.75 206 VAL A C 1
ATOM 1581 O O . VAL A 1 206 ? 10.883 10.438 -11.648 1 97.75 206 VAL A O 1
ATOM 1584 N N . LYS A 1 207 ? 13.062 10.938 -11.797 1 97.5 207 LYS A N 1
ATOM 1585 C CA . LYS A 1 207 ? 13.055 10.852 -13.258 1 97.5 207 LYS A CA 1
ATOM 1586 C C . LYS A 1 207 ? 12.648 9.453 -13.719 1 97.5 207 LYS A C 1
ATOM 1588 O O . LYS A 1 207 ? 11.867 9.305 -14.656 1 97.5 207 LYS A O 1
ATOM 1593 N N . ALA A 1 208 ? 13.188 8.477 -13.102 1 97.25 208 ALA A N 1
ATOM 1594 C CA . ALA A 1 208 ? 12.852 7.102 -13.453 1 97.25 208 ALA A CA 1
ATOM 1595 C C . ALA A 1 208 ? 11.367 6.82 -13.227 1 97.25 208 ALA A C 1
ATOM 1597 O O . ALA A 1 208 ? 10.719 6.188 -14.062 1 97.25 208 ALA A O 1
ATOM 1598 N N . LEU A 1 209 ? 10.883 7.238 -12.102 1 97.75 209 LEU A N 1
ATOM 1599 C CA . LEU A 1 209 ? 9.469 7.051 -11.789 1 97.75 209 LEU A CA 1
ATOM 1600 C C . LEU A 1 209 ? 8.586 7.691 -12.859 1 97.75 209 LEU A C 1
ATOM 1602 O O . LEU A 1 209 ? 7.652 7.062 -13.359 1 97.75 209 LEU A O 1
ATOM 1606 N N . VAL A 1 210 ? 8.906 8.883 -13.203 1 96.81 210 VAL A N 1
ATOM 1607 C CA . VAL A 1 210 ? 8.141 9.586 -14.227 1 96.81 210 VAL A CA 1
ATOM 1608 C C . VAL A 1 210 ? 8.305 8.891 -15.57 1 96.81 210 VAL A C 1
ATOM 1610 O O . VAL A 1 210 ? 7.352 8.773 -16.344 1 96.81 210 VAL A O 1
ATOM 1613 N N . GLY A 1 211 ? 9.477 8.398 -15.844 1 96.94 211 GLY A N 1
ATOM 1614 C CA . GLY A 1 211 ? 9.805 7.738 -17.094 1 96.94 211 GLY A CA 1
ATOM 1615 C C . GLY A 1 211 ? 9.023 6.449 -17.312 1 96.94 211 GLY A C 1
ATOM 1616 O O . GLY A 1 211 ? 8.922 5.961 -18.438 1 96.94 211 GLY A O 1
ATOM 1617 N N . THR A 1 212 ? 8.5 5.859 -16.266 1 95.75 212 THR A N 1
ATOM 1618 C CA . THR A 1 212 ? 7.703 4.645 -16.391 1 95.75 212 THR A CA 1
ATOM 1619 C C . THR A 1 212 ? 6.383 4.934 -17.094 1 95.75 212 THR A C 1
ATOM 1621 O O . THR A 1 212 ? 5.715 4.016 -17.578 1 95.75 212 THR A O 1
ATOM 1624 N N . GLY A 1 213 ? 5.98 6.199 -17.062 1 94.25 213 GLY A N 1
ATOM 1625 C CA . GLY A 1 213 ? 4.695 6.578 -17.625 1 94.25 213 GLY A CA 1
ATOM 1626 C C . GLY A 1 213 ? 3.539 6.367 -16.656 1 94.25 213 GLY A C 1
ATOM 1627 O O . GLY A 1 213 ? 2.404 6.75 -16.953 1 94.25 213 GLY A O 1
ATOM 1628 N N . VAL A 1 214 ? 3.809 5.766 -15.539 1 94.69 214 VAL A N 1
ATOM 1629 C CA . VAL A 1 214 ? 2.771 5.559 -14.531 1 94.69 214 VAL A CA 1
ATOM 1630 C C . VAL A 1 214 ? 2.432 6.883 -13.859 1 94.69 214 VAL A C 1
ATOM 1632 O O . VAL A 1 214 ? 1.271 7.141 -13.523 1 94.69 214 VAL A O 1
ATOM 1635 N N . LEU A 1 215 ? 3.447 7.684 -13.633 1 94 215 LEU A N 1
ATOM 1636 C CA . LEU A 1 215 ? 3.256 9.039 -13.133 1 94 215 LEU A CA 1
ATOM 1637 C C . LEU A 1 215 ? 3.236 10.039 -14.281 1 94 215 LEU A C 1
ATOM 1639 O O . LEU A 1 215 ? 4.039 9.945 -15.211 1 94 215 LEU A O 1
ATOM 1643 N N . LYS A 1 216 ? 2.326 10.977 -14.188 1 91.19 216 LYS A N 1
ATOM 1644 C CA . LYS A 1 216 ? 2.227 11.992 -15.234 1 91.19 216 LYS A CA 1
ATOM 1645 C C . LYS A 1 216 ? 3.398 12.969 -15.164 1 91.19 216 LYS A C 1
ATOM 1647 O O . LYS A 1 216 ? 3.898 13.422 -16.188 1 91.19 216 LYS A O 1
ATOM 1652 N N . ASP A 1 217 ? 3.809 13.344 -14.008 1 92.5 217 ASP A N 1
ATOM 1653 C CA . ASP A 1 217 ? 4.891 14.297 -13.766 1 92.5 217 ASP A CA 1
ATOM 1654 C C . ASP A 1 217 ? 5.426 14.164 -12.344 1 92.5 217 ASP A C 1
ATOM 1656 O O . ASP A 1 217 ? 4.98 13.297 -11.586 1 92.5 217 ASP A O 1
ATOM 1660 N N . ALA A 1 218 ? 6.367 15.016 -12.039 1 92.62 218 ALA A N 1
ATOM 1661 C CA . ALA A 1 218 ? 7.027 14.945 -10.742 1 92.62 218 ALA A CA 1
ATOM 1662 C C . ALA A 1 218 ? 6.059 15.297 -9.617 1 92.62 218 ALA A C 1
ATOM 1664 O O . ALA A 1 218 ? 6.277 14.914 -8.461 1 92.62 218 ALA A O 1
ATOM 1665 N N . GLY A 1 219 ? 4.988 16.031 -9.898 1 90.69 219 GLY A N 1
ATOM 1666 C CA . GLY A 1 219 ? 3.977 16.359 -8.906 1 90.69 219 GLY A CA 1
ATOM 1667 C C . GLY A 1 219 ? 3.248 15.133 -8.383 1 90.69 219 GLY A C 1
ATOM 1668 O O . GLY A 1 219 ? 2.625 15.18 -7.324 1 90.69 219 GLY A O 1
ATOM 1669 N N . MET A 1 220 ? 3.367 14 -9.086 1 91.75 220 MET A N 1
ATOM 1670 C CA . MET A 1 220 ? 2.658 12.781 -8.719 1 91.75 220 MET A CA 1
ATOM 1671 C C . MET A 1 220 ? 3.564 11.836 -7.938 1 91.75 220 MET A C 1
ATOM 1673 O O . MET A 1 220 ? 3.227 10.672 -7.734 1 91.75 220 MET A O 1
ATOM 1677 N N . VAL A 1 221 ? 4.746 12.336 -7.566 1 95.5 221 VAL A N 1
ATOM 1678 C CA . VAL A 1 221 ? 5.539 11.633 -6.566 1 95.5 221 VAL A CA 1
ATOM 1679 C C . VAL A 1 221 ? 4.914 11.812 -5.184 1 95.5 221 VAL A C 1
ATOM 1681 O O . VAL A 1 221 ? 5.008 12.891 -4.594 1 95.5 221 VAL A O 1
ATOM 1684 N N . TYR A 1 222 ? 4.324 10.742 -4.68 1 96.25 222 TYR A N 1
ATOM 1685 C CA . TYR A 1 222 ? 3.516 10.836 -3.473 1 96.25 222 TYR A CA 1
ATOM 1686 C C . TYR A 1 222 ? 4.234 10.219 -2.283 1 96.25 222 TYR A C 1
ATOM 1688 O O . TYR A 1 222 ? 3.607 9.578 -1.434 1 96.25 222 TYR A O 1
ATOM 1696 N N . PHE A 1 223 ? 5.535 10.414 -2.225 1 98.19 223 PHE A N 1
ATOM 1697 C CA . PHE A 1 223 ? 6.297 10.023 -1.046 1 98.19 223 PHE A CA 1
ATOM 1698 C C . PHE A 1 223 ? 5.742 10.688 0.205 1 98.19 223 PHE A C 1
ATOM 1700 O O . PHE A 1 223 ? 5.109 11.742 0.121 1 98.19 223 PHE A O 1
ATOM 1707 N N . ASP A 1 224 ? 5.992 10.055 1.367 1 98.56 224 ASP A N 1
ATOM 1708 C CA . ASP A 1 224 ? 5.539 10.625 2.631 1 98.56 224 ASP A CA 1
ATOM 1709 C C . ASP A 1 224 ? 6.152 12.008 2.859 1 98.56 224 ASP A C 1
ATOM 1711 O O . ASP A 1 224 ? 5.555 12.852 3.525 1 98.56 224 ASP A O 1
ATOM 1715 N N . ALA A 1 225 ? 7.328 12.164 2.416 1 98.81 225 ALA A N 1
ATOM 1716 C CA . ALA A 1 225 ? 8.047 13.438 2.326 1 98.81 225 ALA A CA 1
ATOM 1717 C C . ALA A 1 225 ? 8.891 13.5 1.053 1 98.81 225 ALA A C 1
ATOM 1719 O O . ALA A 1 225 ? 9.383 12.477 0.577 1 98.81 225 ALA A O 1
ATOM 1720 N N . ARG A 1 226 ? 9.031 14.719 0.554 1 98.81 226 ARG A N 1
ATOM 1721 C CA . ARG A 1 226 ? 9.719 14.875 -0.722 1 98.81 226 ARG A CA 1
ATOM 1722 C C . ARG A 1 226 ? 10.312 16.266 -0.861 1 98.81 226 ARG A C 1
ATOM 1724 O O . ARG A 1 226 ? 10.023 17.156 -0.056 1 98.81 226 ARG A O 1
ATOM 1731 N N . LEU A 1 227 ? 11.234 16.438 -1.854 1 98.38 227 LEU A N 1
ATOM 1732 C CA . LEU A 1 227 ? 11.586 17.781 -2.303 1 98.38 227 LEU A CA 1
ATOM 1733 C C . LEU A 1 227 ? 10.445 18.406 -3.086 1 98.38 227 LEU A C 1
ATOM 1735 O O . LEU A 1 227 ? 9.844 17.75 -3.947 1 98.38 227 LEU A O 1
ATOM 1739 N N . SER A 1 228 ? 10.109 19.578 -2.719 1 96.19 228 SER A N 1
ATOM 1740 C CA . SER A 1 228 ? 9.117 20.281 -3.52 1 96.19 228 SER A CA 1
ATOM 1741 C C . SER A 1 228 ? 9.641 20.578 -4.922 1 96.19 228 SER A C 1
ATOM 1743 O O . SER A 1 228 ? 10.805 20.922 -5.098 1 96.19 228 SER A O 1
ATOM 1745 N N . ASP A 1 229 ? 8.797 20.375 -5.863 1 90.81 229 ASP A N 1
ATOM 1746 C CA . ASP A 1 229 ? 9.141 20.641 -7.258 1 90.81 229 ASP A CA 1
ATOM 1747 C C . ASP A 1 229 ? 9.094 22.141 -7.559 1 90.81 229 ASP A C 1
ATOM 1749 O O . ASP A 1 229 ? 9.688 22.594 -8.539 1 90.81 229 ASP A O 1
ATOM 1753 N N . THR A 1 230 ? 8.461 22.875 -6.734 1 89.88 230 THR A N 1
ATOM 1754 C CA . THR A 1 230 ? 8.164 24.281 -7.02 1 89.88 230 THR A CA 1
ATOM 1755 C C . THR A 1 230 ? 8.953 25.203 -6.094 1 89.88 230 THR A C 1
ATOM 1757 O O . THR A 1 230 ? 9.406 26.266 -6.504 1 89.88 230 THR A O 1
ATOM 1760 N N . TYR A 1 231 ? 9.117 24.812 -4.801 1 94.06 231 TYR A N 1
ATOM 1761 C CA . TYR A 1 231 ? 9.742 25.625 -3.775 1 94.06 231 TYR A CA 1
ATOM 1762 C C . TYR A 1 231 ? 11.016 24.969 -3.246 1 94.06 231 TYR A C 1
ATOM 1764 O O . TYR A 1 231 ? 11.164 23.75 -3.318 1 94.06 231 TYR A O 1
ATOM 1772 N N . PRO A 1 232 ? 11.922 25.781 -2.801 1 97.38 232 PRO A N 1
ATOM 1773 C CA . PRO A 1 232 ? 13.109 25.203 -2.158 1 97.38 232 PRO A CA 1
ATOM 1774 C C . PRO A 1 232 ? 12.82 24.688 -0.75 1 97.38 232 PRO A C 1
ATOM 1776 O O . PRO A 1 232 ? 13.383 25.188 0.224 1 97.38 232 PRO A O 1
ATOM 1779 N N . THR A 1 233 ? 11.914 23.688 -0.649 1 98.69 233 THR A N 1
ATOM 1780 C CA . THR A 1 233 ? 11.461 23.156 0.633 1 98.69 233 THR A CA 1
ATOM 1781 C C . THR A 1 233 ? 11.438 21.625 0.612 1 98.69 233 THR A C 1
ATOM 1783 O O . THR A 1 233 ? 11.414 21.016 -0.459 1 98.69 233 THR A O 1
ATOM 1786 N N . VAL A 1 234 ? 11.586 21.094 1.79 1 98.75 234 VAL A N 1
ATOM 1787 C CA . VAL A 1 234 ? 11.094 19.75 2.061 1 98.75 234 VAL A CA 1
ATOM 1788 C C . VAL A 1 234 ? 9.602 19.797 2.381 1 98.75 234 VAL A C 1
ATOM 1790 O O . VAL A 1 234 ? 9.156 20.625 3.17 1 98.75 234 VAL A O 1
ATOM 1793 N N . GLU A 1 235 ? 8.906 18.953 1.694 1 98.88 235 GLU A N 1
ATOM 1794 C CA . GLU A 1 235 ? 7.465 18.859 1.898 1 98.88 235 GLU A CA 1
ATOM 1795 C C . GLU A 1 235 ? 7.098 17.562 2.609 1 98.88 235 GLU A C 1
ATOM 1797 O O . GLU A 1 235 ? 7.324 16.469 2.08 1 98.88 235 GLU A O 1
ATOM 1802 N N . VAL A 1 236 ? 6.578 17.656 3.801 1 98.88 236 VAL A N 1
ATOM 1803 C CA . VAL A 1 236 ? 6.062 16.5 4.539 1 98.88 236 VAL A CA 1
ATOM 1804 C C . VAL A 1 236 ? 4.566 16.359 4.281 1 98.88 236 VAL A C 1
ATOM 1806 O O . VAL A 1 236 ? 3.789 17.281 4.543 1 98.88 236 VAL A O 1
ATOM 1809 N N . ARG A 1 237 ? 4.164 15.117 3.824 1 98.25 237 ARG A N 1
ATOM 1810 C CA . ARG A 1 237 ? 2.83 14.969 3.248 1 98.25 237 ARG A CA 1
ATOM 1811 C C . ARG A 1 237 ? 2.049 13.859 3.947 1 98.25 237 ARG A C 1
ATOM 1813 O O . ARG A 1 237 ? 0.899 13.586 3.596 1 98.25 237 ARG A O 1
ATOM 1820 N N . ILE A 1 238 ? 2.568 13.266 4.957 1 98.69 238 ILE A N 1
ATOM 1821 C CA . ILE A 1 238 ? 2.037 12.031 5.52 1 98.69 238 ILE A CA 1
ATOM 1822 C C . ILE A 1 238 ? 0.818 12.344 6.387 1 98.69 238 ILE A C 1
ATOM 1824 O O . ILE A 1 238 ? -0.005 11.461 6.648 1 98.69 238 ILE A O 1
ATOM 1828 N N . ALA A 1 239 ? 0.55 13.562 6.781 1 98.88 239 ALA A N 1
ATOM 1829 C CA . ALA A 1 239 ? -0.391 13.922 7.836 1 98.88 239 ALA A CA 1
ATOM 1830 C C . ALA A 1 239 ? -1.809 14.055 7.289 1 98.88 239 ALA A C 1
ATOM 1832 O O . ALA A 1 239 ? -2.006 14.516 6.164 1 98.88 239 ALA A O 1
ATOM 1833 N N . ASP A 1 240 ? -2.791 13.633 8.078 1 98.88 240 ASP A N 1
ATOM 1834 C CA . ASP A 1 240 ? -4.176 14.055 7.863 1 98.88 240 ASP A CA 1
ATOM 1835 C C . ASP A 1 240 ? -4.336 15.555 8.102 1 98.88 240 ASP A C 1
ATOM 1837 O O . ASP A 1 240 ? -3.592 16.141 8.883 1 98.88 240 ASP A O 1
ATOM 1841 N N . VAL A 1 241 ? -5.285 16.156 7.418 1 98.81 241 VAL A N 1
ATOM 1842 C CA . VAL A 1 241 ? -5.695 17.453 7.922 1 98.81 241 VAL A CA 1
ATOM 1843 C C . VAL A 1 241 ? -6.129 17.344 9.383 1 98.81 241 VAL A C 1
ATOM 1845 O O . VAL A 1 241 ? -6.805 16.375 9.758 1 98.81 241 VAL A O 1
ATOM 1848 N N . CYS A 1 242 ? -5.68 18.281 10.203 1 98.88 242 CYS A N 1
ATOM 1849 C CA . CYS A 1 242 ? -6.027 18.234 11.617 1 98.88 242 CYS A CA 1
ATOM 1850 C C . CYS A 1 242 ? -7.383 18.875 11.867 1 98.88 242 CYS A C 1
ATOM 1852 O O . CYS A 1 242 ? -7.688 19.922 11.289 1 98.88 242 CYS A O 1
ATOM 1854 N N . LEU A 1 243 ? -8.156 18.266 12.703 1 98.81 243 LEU A N 1
ATOM 1855 C CA . LEU A 1 243 ? -9.469 18.812 13.039 1 98.81 243 LEU A CA 1
ATOM 1856 C C . LEU A 1 243 ? -9.336 20.156 13.758 1 98.81 243 LEU A C 1
ATOM 1858 O O . LEU A 1 243 ? -9.938 21.141 13.344 1 98.81 243 LEU A O 1
ATOM 1862 N N . ASP A 1 244 ? -8.578 20.203 14.82 1 98.5 244 ASP A N 1
ATOM 1863 C CA . ASP A 1 244 ? -8.312 21.422 15.578 1 98.5 244 ASP A CA 1
ATOM 1864 C C . ASP A 1 244 ? -7.152 22.203 14.969 1 98.5 244 ASP A C 1
ATOM 1866 O O . ASP A 1 244 ? -6.055 21.672 14.797 1 98.5 244 ASP A O 1
ATOM 1870 N N . PRO A 1 245 ? -7.348 23.516 14.664 1 98.06 245 PRO A N 1
ATOM 1871 C CA . PRO A 1 245 ? -6.266 24.297 14.055 1 98.06 245 PRO A CA 1
ATOM 1872 C C . PRO A 1 245 ? -5.008 24.328 14.922 1 98.06 245 PRO A C 1
ATOM 1874 O O . PRO A 1 245 ? -3.896 24.438 14.398 1 98.06 245 PRO A O 1
ATOM 1877 N N . ALA A 1 246 ? -5.168 24.234 16.219 1 98 246 ALA A N 1
ATOM 1878 C CA . ALA A 1 246 ? -4.004 24.219 17.109 1 98 246 ALA A CA 1
ATOM 1879 C C . ALA A 1 246 ? -3.109 23.031 16.812 1 98 246 ALA A C 1
ATOM 1881 O O . ALA A 1 246 ? -1.888 23.094 16.969 1 98 246 ALA A O 1
ATOM 1882 N N . ASP A 1 247 ? -3.73 21.922 16.438 1 98.69 247 ASP A N 1
ATOM 1883 C CA . ASP A 1 247 ? -2.953 20.734 16.125 1 98.69 247 ASP A CA 1
ATOM 1884 C C . ASP A 1 247 ? -2.162 20.922 14.828 1 98.69 247 ASP A C 1
ATOM 1886 O O . ASP A 1 247 ? -1.065 20.375 14.68 1 98.69 247 ASP A O 1
ATOM 1890 N N . THR A 1 248 ? -2.738 21.656 13.867 1 98.75 248 THR A N 1
ATOM 1891 C CA . THR A 1 248 ? -2.004 22 12.656 1 98.75 248 THR A CA 1
ATOM 1892 C C . THR A 1 248 ? -0.746 22.797 12.992 1 98.75 248 THR A C 1
ATOM 1894 O O . THR A 1 248 ? 0.326 22.531 12.445 1 98.75 248 THR A O 1
ATOM 1897 N N . VAL A 1 249 ? -0.876 23.734 13.867 1 98.69 249 VAL A N 1
ATOM 1898 C CA . VAL A 1 249 ? 0.254 24.562 14.266 1 98.69 249 VAL A CA 1
ATOM 1899 C C . VAL A 1 249 ? 1.303 23.703 14.977 1 98.69 249 VAL A C 1
ATOM 1901 O O . VAL A 1 249 ? 2.502 23.844 14.719 1 98.69 249 VAL A O 1
ATOM 1904 N N . LEU A 1 250 ? 0.864 22.844 15.891 1 98.88 250 LEU A N 1
ATOM 1905 C CA . LEU A 1 250 ? 1.784 21.922 16.547 1 98.88 250 LEU A CA 1
ATOM 1906 C C . LEU A 1 250 ? 2.518 21.062 15.523 1 98.88 250 LEU A C 1
ATOM 1908 O O . LEU A 1 250 ? 3.74 20.906 15.602 1 98.88 250 LEU A O 1
ATOM 1912 N N . LEU A 1 251 ? 1.79 20.5 14.578 1 98.94 251 LEU A N 1
ATOM 1913 C CA . LEU A 1 251 ? 2.373 19.672 13.516 1 98.94 251 LEU A CA 1
ATOM 1914 C C . LEU A 1 251 ? 3.449 20.453 12.766 1 98.94 251 LEU A C 1
ATOM 1916 O O . LEU A 1 251 ? 4.57 19.969 12.602 1 98.94 251 LEU A O 1
ATOM 1920 N N . ALA A 1 252 ? 3.113 21.625 12.344 1 98.88 252 ALA A N 1
ATOM 1921 C CA . ALA A 1 252 ? 4.055 22.469 11.609 1 98.88 252 ALA A CA 1
ATOM 1922 C C . ALA A 1 252 ? 5.297 22.766 12.445 1 98.88 252 ALA A C 1
ATOM 1924 O O . ALA A 1 252 ? 6.418 22.75 11.922 1 98.88 252 ALA A O 1
ATOM 1925 N N . THR A 1 253 ? 5.082 23.047 13.703 1 98.88 253 THR A N 1
ATOM 1926 C CA . THR A 1 253 ? 6.176 23.328 14.625 1 98.88 253 THR A CA 1
ATOM 1927 C C . THR A 1 253 ? 7.125 22.141 14.734 1 98.88 253 THR A C 1
ATOM 1929 O O . THR A 1 253 ? 8.344 22.297 14.633 1 98.88 253 THR A O 1
ATOM 1932 N N . LEU A 1 254 ? 6.586 21 14.898 1 98.94 254 LEU A N 1
ATOM 1933 C CA . LEU A 1 254 ? 7.383 19.781 15.047 1 98.94 254 LEU A CA 1
ATOM 1934 C C . LEU A 1 254 ? 8.094 19.438 13.75 1 98.94 254 LEU A C 1
ATOM 1936 O O . LEU A 1 254 ? 9.25 19 13.766 1 98.94 254 LEU A O 1
ATOM 1940 N N . VAL A 1 255 ? 7.418 19.609 12.633 1 98.94 255 VAL A N 1
ATOM 1941 C CA . VAL A 1 255 ? 8.031 19.328 11.344 1 98.94 255 VAL A CA 1
ATOM 1942 C C . VAL A 1 255 ? 9.219 20.266 11.125 1 98.94 255 VAL A C 1
ATOM 1944 O O . VAL A 1 255 ? 10.297 19.828 10.703 1 98.94 255 VAL A O 1
ATOM 1947 N N . ARG A 1 256 ? 9.078 21.547 11.406 1 98.88 256 ARG A N 1
ATOM 1948 C CA . ARG A 1 256 ? 10.195 22.484 11.258 1 98.88 256 ARG A CA 1
ATOM 1949 C C . ARG A 1 256 ? 11.367 22.062 12.141 1 98.88 256 ARG A C 1
ATOM 1951 O O . ARG A 1 256 ? 12.523 22.078 11.695 1 98.88 256 ARG A O 1
ATOM 1958 N N . ALA A 1 257 ? 11.047 21.719 13.359 1 98.88 257 ALA A N 1
ATOM 1959 C CA . ALA A 1 257 ? 12.086 21.312 14.289 1 98.88 257 ALA A CA 1
ATOM 1960 C C . ALA A 1 257 ? 12.781 20.031 13.805 1 98.88 257 ALA A C 1
ATOM 1962 O O . ALA A 1 257 ? 13.992 19.891 13.961 1 98.88 257 ALA A O 1
ATOM 1963 N N . LEU A 1 258 ? 12.016 19.141 13.273 1 98.88 258 LEU A N 1
ATOM 1964 C CA . LEU A 1 258 ? 12.562 17.906 12.727 1 98.88 258 LEU A CA 1
ATOM 1965 C C . LEU A 1 258 ? 13.531 18.203 11.578 1 98.88 258 LEU A C 1
ATOM 1967 O O . LEU A 1 258 ? 14.617 17.625 11.516 1 98.88 258 LEU A O 1
ATOM 1971 N N . VAL A 1 259 ? 13.125 19.062 10.672 1 98.94 259 VAL A N 1
ATOM 1972 C CA . VAL A 1 259 ? 13.953 19.438 9.531 1 98.94 259 VAL A CA 1
ATOM 1973 C C . VAL A 1 259 ? 15.25 20.078 10.016 1 98.94 259 VAL A C 1
ATOM 1975 O O . VAL A 1 259 ? 16.344 19.719 9.555 1 98.94 259 VAL A O 1
ATOM 1978 N N . GLU A 1 260 ? 15.141 20.969 10.961 1 98.81 260 GLU A N 1
ATOM 1979 C CA . GLU A 1 260 ? 16.328 21.625 11.484 1 98.81 260 GLU A CA 1
ATOM 1980 C C . GLU A 1 260 ? 17.25 20.625 12.18 1 98.81 260 GLU A C 1
ATOM 1982 O O . GLU A 1 260 ? 18.469 20.656 11.977 1 98.81 260 GLU A O 1
ATOM 1987 N N . THR A 1 261 ? 16.672 19.797 12.977 1 98.81 261 THR A N 1
ATOM 1988 C CA . THR A 1 261 ? 17.469 18.781 13.664 1 98.81 261 THR A CA 1
ATOM 1989 C C . THR A 1 261 ? 18.203 17.891 12.664 1 98.81 261 THR A C 1
ATOM 1991 O O . THR A 1 261 ? 19.391 17.625 12.812 1 98.81 261 THR A O 1
ATOM 1994 N N . ALA A 1 262 ? 17.531 17.438 11.664 1 98.88 262 ALA A N 1
ATOM 1995 C CA . ALA A 1 262 ? 18.125 16.578 10.633 1 98.88 262 ALA A CA 1
ATOM 1996 C C . ALA A 1 262 ? 19.25 17.312 9.898 1 98.88 262 ALA A C 1
ATOM 1998 O O . ALA A 1 262 ? 20.297 16.719 9.617 1 98.88 262 ALA A O 1
ATOM 1999 N N . ALA A 1 263 ? 19.016 18.547 9.555 1 98.69 263 ALA A N 1
ATOM 2000 C CA . ALA A 1 263 ? 20.031 19.344 8.883 1 98.69 263 ALA A CA 1
ATOM 2001 C C . ALA A 1 263 ? 21.297 19.469 9.734 1 98.69 263 ALA A C 1
ATOM 2003 O O . ALA A 1 263 ? 22.406 19.359 9.227 1 98.69 263 ALA A O 1
ATOM 2004 N N . ARG A 1 264 ? 21.125 19.703 11 1 98.38 264 ARG A N 1
ATOM 2005 C CA . ARG A 1 264 ? 22.25 19.797 11.922 1 98.38 264 ARG A CA 1
ATOM 2006 C C . ARG A 1 264 ? 23.016 18.469 12 1 98.38 264 ARG A C 1
ATOM 2008 O O . ARG A 1 264 ? 24.25 18.453 11.977 1 98.38 264 ARG A O 1
ATOM 2015 N N . GLN A 1 265 ? 22.281 17.438 12.125 1 98.62 265 GLN A N 1
ATOM 2016 C CA . GLN A 1 265 ? 22.891 16.109 12.164 1 98.62 265 GLN A CA 1
ATOM 2017 C C . GLN A 1 265 ? 23.703 15.852 10.898 1 98.62 265 GLN A C 1
ATOM 2019 O O . GLN A 1 265 ? 24.812 15.297 10.961 1 98.62 265 GLN A O 1
ATOM 2024 N N . TRP A 1 266 ? 23.188 16.234 9.797 1 98.56 266 TRP A N 1
ATOM 2025 C CA . TRP A 1 266 ? 23.891 16.078 8.523 1 98.56 266 TRP A CA 1
ATOM 2026 C C . TRP A 1 266 ? 25.188 16.859 8.516 1 98.56 266 TRP A C 1
ATOM 2028 O O . TRP A 1 266 ? 26.234 16.344 8.141 1 98.56 266 TRP A O 1
ATOM 2038 N N . ARG A 1 267 ? 25.094 18.094 8.922 1 97.94 267 ARG A N 1
ATOM 2039 C CA . ARG A 1 267 ? 26.281 18.953 8.953 1 97.94 267 ARG A CA 1
ATOM 2040 C C . ARG A 1 267 ? 27.328 18.391 9.914 1 97.94 267 ARG A C 1
ATOM 2042 O O . ARG A 1 267 ? 28.516 18.531 9.672 1 97.94 267 ARG A O 1
ATOM 2049 N N . ALA A 1 268 ? 26.859 17.75 10.883 1 98.44 268 ALA A N 1
ATOM 2050 C CA . ALA A 1 268 ? 27.75 17.156 11.875 1 98.44 268 ALA A CA 1
ATOM 2051 C C . ALA A 1 268 ? 28.281 15.805 11.398 1 98.44 268 ALA A C 1
ATOM 2053 O O . ALA A 1 268 ? 29.078 15.164 12.086 1 98.44 268 ALA A O 1
ATOM 2054 N N . GLY A 1 269 ? 27.812 15.281 10.359 1 98.19 269 GLY A N 1
ATOM 2055 C CA . GLY A 1 269 ? 28.297 14.031 9.789 1 98.19 269 GLY A CA 1
ATOM 2056 C C . GLY A 1 269 ? 27.625 12.805 10.391 1 98.19 269 GLY A C 1
ATOM 2057 O O . GLY A 1 269 ? 28.109 11.688 10.211 1 98.19 269 GLY A O 1
ATOM 2058 N N . GLU A 1 270 ? 26.562 13.016 11.102 1 98.19 270 GLU A N 1
ATOM 2059 C CA . GLU A 1 270 ? 25.828 11.883 11.672 1 98.19 270 GLU A CA 1
ATOM 2060 C C . GLU A 1 270 ? 25.047 11.133 10.594 1 98.19 270 GLU A C 1
ATOM 2062 O O . GLU A 1 270 ? 24.266 11.734 9.859 1 98.19 270 GLU A O 1
ATOM 2067 N N . PRO A 1 271 ? 25.281 9.836 10.461 1 97.81 271 PRO A N 1
ATOM 2068 C CA . PRO A 1 271 ? 24.562 9.086 9.43 1 97.81 271 PRO A CA 1
ATOM 2069 C C . PRO A 1 271 ? 23.062 8.922 9.742 1 97.81 271 PRO A C 1
ATOM 2071 O O . PRO A 1 271 ? 22.688 8.883 10.914 1 97.81 271 PRO A O 1
ATOM 2074 N N . PRO A 1 272 ? 22.219 8.859 8.688 1 98.12 272 PRO A N 1
ATOM 2075 C CA . PRO A 1 272 ? 20.812 8.531 8.93 1 98.12 272 PRO A CA 1
ATOM 2076 C C . PRO A 1 272 ? 20.609 7.102 9.414 1 98.12 272 PRO A C 1
ATOM 2078 O O . PRO A 1 272 ? 21.484 6.254 9.227 1 98.12 272 PRO A O 1
ATOM 2081 N N . LEU A 1 273 ? 19.5 6.902 10.102 1 95.81 273 LEU A N 1
ATOM 2082 C CA . LEU A 1 273 ? 19.125 5.531 10.414 1 95.81 273 LEU A CA 1
ATOM 2083 C C . LEU A 1 273 ? 18.797 4.754 9.141 1 95.81 273 LEU A C 1
ATOM 2085 O O . LEU A 1 273 ? 18.125 5.266 8.25 1 95.81 273 LEU A O 1
ATOM 2089 N N . ASP A 1 274 ? 19.281 3.568 9.031 1 94.56 274 ASP A N 1
ATOM 2090 C CA . ASP A 1 274 ? 19.078 2.768 7.824 1 94.56 274 ASP A CA 1
ATOM 2091 C C . ASP A 1 274 ? 17.938 1.781 7.996 1 94.56 274 ASP A C 1
ATOM 2093 O O . ASP A 1 274 ? 18.078 0.594 7.695 1 94.56 274 ASP A O 1
ATOM 2097 N N . THR A 1 275 ? 16.859 2.258 8.5 1 96.88 275 THR A N 1
ATOM 2098 C CA . THR A 1 275 ? 15.672 1.428 8.688 1 96.88 275 THR A CA 1
ATOM 2099 C C . THR A 1 275 ? 15.125 0.955 7.34 1 96.88 275 THR A C 1
ATOM 2101 O O . THR A 1 275 ? 14.961 1.753 6.418 1 96.88 275 THR A O 1
ATOM 2104 N N . GLU A 1 276 ? 14.852 -0.353 7.227 1 96.81 276 GLU A N 1
ATOM 2105 C CA . GLU A 1 276 ? 14.312 -0.918 5.992 1 96.81 276 GLU A CA 1
ATOM 2106 C C . GLU A 1 276 ? 12.93 -0.358 5.684 1 96.81 276 GLU A C 1
ATOM 2108 O O . GLU A 1 276 ? 12.133 -0.108 6.598 1 96.81 276 GLU A O 1
ATOM 2113 N N . VAL A 1 277 ? 12.609 -0.236 4.395 1 97.5 277 VAL A N 1
ATOM 2114 C CA . VAL A 1 277 ? 11.336 0.319 3.945 1 97.5 277 VAL A CA 1
ATOM 2115 C C . VAL A 1 277 ? 10.18 -0.507 4.512 1 97.5 277 VAL A C 1
ATOM 2117 O O . VAL A 1 277 ? 9.156 0.044 4.914 1 97.5 277 VAL A O 1
ATOM 2120 N N . ALA A 1 278 ? 10.352 -1.79 4.562 1 97.44 278 ALA A N 1
ATOM 2121 C CA . ALA A 1 278 ? 9.297 -2.66 5.086 1 97.44 278 ALA A CA 1
ATOM 2122 C C . ALA A 1 278 ? 8.961 -2.309 6.531 1 97.44 278 ALA A C 1
ATOM 2124 O O . ALA A 1 278 ? 7.793 -2.33 6.926 1 97.44 278 ALA A O 1
ATOM 2125 N N . LEU A 1 279 ? 9.953 -2.016 7.305 1 97.94 279 LEU A N 1
ATOM 2126 C CA . LEU A 1 279 ? 9.734 -1.646 8.703 1 97.94 279 LEU A CA 1
ATOM 2127 C C . LEU A 1 279 ? 9.078 -0.276 8.805 1 97.94 279 LEU A C 1
ATOM 2129 O O . LEU A 1 279 ? 8.234 -0.051 9.68 1 97.94 279 LEU A O 1
ATOM 2133 N N . LEU A 1 280 ? 9.445 0.639 7.91 1 98.38 280 LEU A N 1
ATOM 2134 C CA . LEU A 1 280 ? 8.789 1.942 7.883 1 98.38 280 LEU A CA 1
ATOM 2135 C C . LEU A 1 280 ? 7.309 1.801 7.531 1 98.38 280 LEU A C 1
ATOM 2137 O O . LEU A 1 280 ? 6.465 2.498 8.102 1 98.38 280 LEU A O 1
ATOM 2141 N N . ARG A 1 281 ? 7.016 0.923 6.625 1 97.81 281 ARG A N 1
ATOM 2142 C CA . ARG A 1 281 ? 5.629 0.674 6.246 1 97.81 281 ARG A CA 1
ATOM 2143 C C . ARG A 1 281 ? 4.828 0.127 7.422 1 97.81 281 ARG A C 1
ATOM 2145 O O . ARG A 1 281 ? 3.697 0.552 7.664 1 97.81 281 ARG A O 1
ATOM 2152 N N . VAL A 1 282 ? 5.414 -0.738 8.133 1 98 282 VAL A N 1
ATOM 2153 C CA . VAL A 1 282 ? 4.77 -1.317 9.305 1 98 282 VAL A CA 1
ATOM 2154 C C . VAL A 1 282 ? 4.57 -0.24 10.367 1 98 282 VAL A C 1
ATOM 2156 O O . VAL A 1 282 ? 3.529 -0.196 11.031 1 98 282 VAL A O 1
ATOM 2159 N N . SER A 1 283 ? 5.562 0.592 10.531 1 98.56 283 SER A N 1
ATOM 2160 C CA . SER A 1 283 ? 5.449 1.695 11.477 1 98.56 283 SER A CA 1
ATOM 2161 C C . SER A 1 283 ? 4.312 2.637 11.094 1 98.56 283 SER A C 1
ATOM 2163 O O . SER A 1 283 ? 3.557 3.088 11.961 1 98.56 283 SER A O 1
ATOM 2165 N N . SER A 1 284 ? 4.23 2.936 9.82 1 98.31 284 SER A N 1
ATOM 2166 C CA . SER A 1 284 ? 3.16 3.801 9.336 1 98.31 284 SER A CA 1
ATOM 2167 C C . SER A 1 284 ? 1.795 3.148 9.523 1 98.31 284 SER A C 1
ATOM 2169 O O . SER A 1 284 ? 0.828 3.816 9.898 1 98.31 284 SER A O 1
ATOM 2171 N N . TRP A 1 285 ? 1.717 1.884 9.289 1 97.62 285 TRP A N 1
ATOM 2172 C CA . TRP A 1 285 ? 0.471 1.156 9.508 1 97.62 285 TRP A CA 1
ATOM 2173 C C . TRP A 1 285 ? 0.051 1.225 10.969 1 97.62 285 TRP A C 1
ATOM 2175 O O . TRP A 1 285 ? -1.107 1.517 11.273 1 97.62 285 TRP A O 1
ATOM 2185 N N . GLN A 1 286 ? 1.011 0.944 11.82 1 98.06 286 GLN A N 1
ATOM 2186 C CA . GLN A 1 286 ? 0.729 0.984 13.25 1 98.06 286 GLN A CA 1
ATOM 2187 C C . GLN A 1 286 ? 0.264 2.373 13.68 1 98.06 286 GLN A C 1
ATOM 2189 O O . GLN A 1 286 ? -0.651 2.5 14.5 1 98.06 286 GLN A O 1
ATOM 2194 N N . ALA A 1 287 ? 0.896 3.346 13.148 1 98.75 287 ALA A N 1
ATOM 2195 C CA . ALA A 1 287 ? 0.507 4.719 13.453 1 98.75 287 ALA A CA 1
ATOM 2196 C C . ALA A 1 287 ? -0.919 5 12.992 1 98.75 287 ALA A C 1
ATOM 2198 O O . ALA A 1 287 ? -1.693 5.648 13.703 1 98.75 287 ALA A O 1
ATOM 2199 N N . ALA A 1 288 ? -1.224 4.555 11.797 1 98.38 288 ALA A N 1
ATOM 2200 C CA . ALA A 1 288 ? -2.566 4.73 11.25 1 98.38 288 ALA A CA 1
ATOM 2201 C C . ALA A 1 288 ? -3.605 4.016 12.109 1 98.38 288 ALA A C 1
ATOM 2203 O O . ALA A 1 288 ? -4.707 4.531 12.32 1 98.38 288 ALA A O 1
ATOM 2204 N N . ARG A 1 289 ? -3.248 2.848 12.555 1 97.44 289 ARG A N 1
ATOM 2205 C CA . ARG A 1 289 ? -4.137 2.014 13.352 1 97.44 289 ARG A CA 1
ATOM 2206 C C . ARG A 1 289 ? -4.336 2.605 14.75 1 97.44 289 ARG A C 1
ATOM 2208 O O . ARG A 1 289 ? -5.469 2.719 15.219 1 97.44 289 ARG A O 1
ATOM 2215 N N . SER A 1 290 ? -3.291 3.055 15.375 1 97.25 290 SER A N 1
ATOM 2216 C CA . SER A 1 290 ? -3.277 3.387 16.797 1 97.25 290 SER A CA 1
ATOM 2217 C C . SER A 1 290 ? -3.631 4.852 17.031 1 97.25 290 SER A C 1
ATOM 2219 O O . SER A 1 290 ? -4.258 5.195 18.031 1 97.25 290 SER A O 1
ATOM 2221 N N . GLY A 1 291 ? -3.18 5.68 16.109 1 97.75 291 GLY A N 1
ATOM 2222 C CA . GLY A 1 291 ? -3.182 7.086 16.484 1 97.75 291 GLY A CA 1
ATOM 2223 C C . GLY A 1 291 ? -2.488 7.344 17.812 1 97.75 291 GLY A C 1
ATOM 2224 O O . GLY A 1 291 ? -1.349 6.918 18.016 1 97.75 291 GLY A O 1
ATOM 2225 N N . LEU A 1 292 ? -3.283 7.992 18.719 1 97.88 292 LEU A N 1
ATOM 2226 C CA . LEU A 1 292 ? -2.705 8.336 20.016 1 97.88 292 LEU A CA 1
ATOM 2227 C C . LEU A 1 292 ? -3.143 7.336 21.078 1 97.88 292 LEU A C 1
ATOM 2229 O O . LEU A 1 292 ? -2.715 7.43 22.234 1 97.88 292 LEU A O 1
ATOM 2233 N N . ASP A 1 293 ? -3.871 6.332 20.781 1 96.12 293 ASP A N 1
ATOM 2234 C CA . ASP A 1 293 ? -4.621 5.586 21.781 1 96.12 293 ASP A CA 1
ATOM 2235 C C . ASP A 1 293 ? -4.012 4.207 22.016 1 96.12 293 ASP A C 1
ATOM 2237 O O . ASP A 1 293 ? -4.559 3.393 22.766 1 96.12 293 ASP A O 1
ATOM 2241 N N . ASP A 1 294 ? -3.018 3.869 21.406 1 96.44 294 ASP A N 1
ATOM 2242 C CA . ASP A 1 294 ? -2.336 2.588 21.547 1 96.44 294 ASP A CA 1
ATOM 2243 C C . ASP A 1 294 ? -0.828 2.744 21.359 1 96.44 294 ASP A C 1
ATOM 2245 O O . ASP A 1 294 ? -0.248 3.75 21.781 1 96.44 294 ASP A O 1
ATOM 2249 N N . ARG A 1 295 ? -0.161 1.726 20.859 1 98 295 ARG A N 1
ATOM 2250 C CA . ARG A 1 295 ? 1.294 1.732 20.75 1 98 295 ARG A CA 1
ATOM 2251 C C . ARG A 1 295 ? 1.739 2.225 19.375 1 98 295 ARG A C 1
ATOM 2253 O O . ARG A 1 295 ? 0.992 2.121 18.406 1 98 295 ARG A O 1
ATOM 2260 N N . LEU A 1 296 ? 2.848 2.846 19.359 1 98.75 296 LEU A N 1
ATOM 2261 C CA . LEU A 1 296 ? 3.594 3.186 18.141 1 98.75 296 LEU A CA 1
ATOM 2262 C C . LEU A 1 296 ? 4.949 2.486 18.125 1 98.75 296 LEU A C 1
ATOM 2264 O O . LEU A 1 296 ? 5.418 2.006 19.156 1 98.75 296 LEU A O 1
ATOM 2268 N N . ILE A 1 297 ? 5.531 2.357 16.969 1 98.69 297 ILE A N 1
ATOM 2269 C CA . ILE A 1 297 ? 6.883 1.81 16.875 1 98.69 297 ILE A CA 1
ATOM 2270 C C . ILE A 1 297 ? 7.906 2.924 17.078 1 98.69 297 ILE A C 1
ATOM 2272 O O . ILE A 1 297 ? 7.898 3.92 16.344 1 98.69 297 ILE A O 1
ATOM 2276 N N . HIS A 1 298 ? 8.727 2.764 18.078 1 98.62 298 HIS A N 1
ATOM 2277 C CA . HIS A 1 298 ? 9.773 3.746 18.328 1 98.62 298 HIS A CA 1
ATOM 2278 C C . HIS A 1 298 ? 10.781 3.773 17.188 1 98.62 298 HIS A C 1
ATOM 2280 O O . HIS A 1 298 ? 11.352 2.74 16.828 1 98.62 298 HIS A O 1
ATOM 2286 N N . PRO A 1 299 ? 11.102 4.949 16.625 1 97.5 299 PRO A N 1
ATOM 2287 C CA . PRO A 1 299 ? 11.906 5.004 15.406 1 97.5 299 PRO A CA 1
ATOM 2288 C C . PRO A 1 299 ? 13.336 4.512 15.617 1 97.5 299 PRO A C 1
ATOM 2290 O O . PRO A 1 299 ? 13.969 4.027 14.68 1 97.5 299 PRO A O 1
ATOM 2293 N N . ARG A 1 300 ? 13.883 4.582 16.781 1 96.19 300 ARG A N 1
ATOM 2294 C CA . ARG A 1 300 ? 15.273 4.207 17.031 1 96.19 300 ARG A CA 1
ATOM 2295 C C . ARG A 1 300 ? 15.383 2.738 17.422 1 96.19 300 ARG A C 1
ATOM 2297 O O . ARG A 1 300 ? 16.281 2.035 16.969 1 96.19 300 ARG A O 1
ATOM 2304 N N . THR A 1 301 ? 14.445 2.26 18.25 1 96.25 301 THR A N 1
ATOM 2305 C CA . THR A 1 301 ? 14.562 0.905 18.766 1 96.25 301 THR A CA 1
ATOM 2306 C C . THR A 1 301 ? 13.742 -0.076 17.938 1 96.25 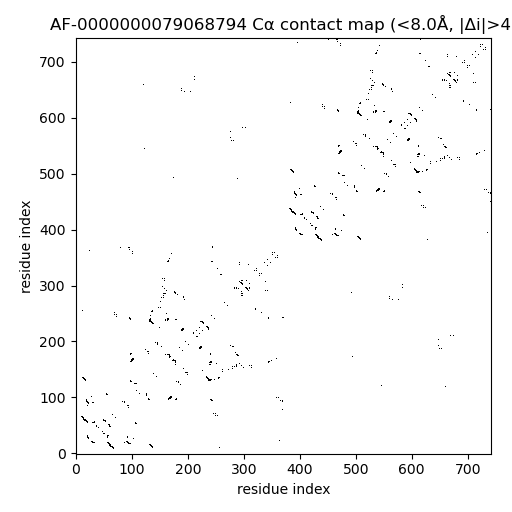301 THR A C 1
ATOM 2308 O O . THR A 1 301 ? 13.945 -1.289 18.016 1 96.25 301 THR A O 1
ATOM 2311 N N . LEU A 1 302 ? 12.766 0.44 17.203 1 96.81 302 LEU A N 1
ATOM 2312 C CA . LEU A 1 302 ? 11.852 -0.327 16.375 1 96.81 302 LEU A CA 1
ATOM 2313 C C . LEU A 1 302 ? 10.984 -1.25 17.219 1 96.81 302 LEU A C 1
ATOM 2315 O O . LEU A 1 302 ? 10.516 -2.285 16.734 1 96.81 302 LEU A O 1
ATOM 2319 N N . ARG A 1 303 ? 10.789 -0.863 18.438 1 97.19 303 ARG A N 1
ATOM 2320 C CA . ARG A 1 303 ? 9.922 -1.593 19.359 1 97.19 303 ARG A CA 1
ATOM 2321 C C . ARG A 1 303 ? 8.641 -0.813 19.641 1 97.19 303 ARG A C 1
ATOM 2323 O O . ARG A 1 303 ? 8.641 0.419 19.625 1 97.19 303 ARG A O 1
ATOM 2330 N N . PRO A 1 304 ? 7.613 -1.554 19.906 1 98.25 304 PRO A N 1
ATOM 2331 C CA . PRO A 1 304 ? 6.363 -0.867 20.234 1 98.25 304 PRO A CA 1
ATOM 2332 C C . PRO A 1 304 ? 6.402 -0.212 21.609 1 98.25 304 PRO A C 1
ATOM 2334 O O . PRO A 1 304 ? 6.863 -0.827 22.578 1 98.25 304 PRO A O 1
ATOM 2337 N N . GLU A 1 305 ? 6.023 0.964 21.734 1 98.56 305 GLU A N 1
ATOM 2338 C CA . GLU A 1 305 ? 5.887 1.741 22.969 1 98.56 305 GLU A CA 1
ATOM 2339 C C . GLU A 1 305 ? 4.59 2.545 22.969 1 98.56 305 GLU A C 1
ATOM 2341 O O . GLU A 1 305 ? 4.02 2.82 21.906 1 98.56 305 GLU A O 1
ATOM 2346 N N . PRO A 1 306 ? 4.098 2.875 24.156 1 98.44 306 PRO A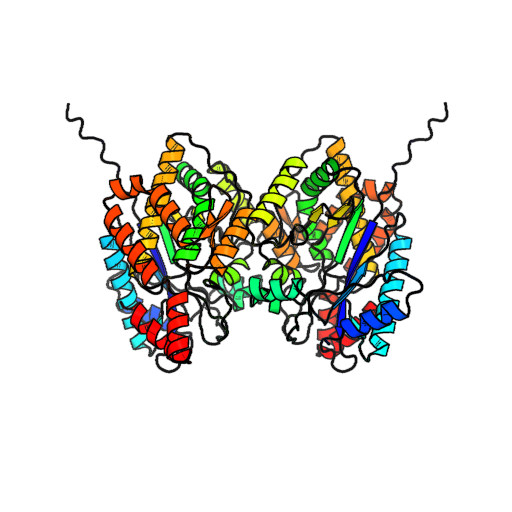 N 1
ATOM 2347 C CA . PRO A 1 306 ? 2.906 3.725 24.188 1 98.44 306 PRO A CA 1
ATOM 2348 C C . PRO A 1 306 ? 3.07 5 23.359 1 98.44 306 PRO A C 1
ATOM 2350 O O . PRO A 1 306 ? 4.145 5.602 23.359 1 98.44 306 PRO A O 1
ATOM 2353 N N . ALA A 1 307 ? 2.047 5.371 22.672 1 98.62 307 ALA A N 1
ATOM 2354 C CA . ALA A 1 307 ? 2.09 6.523 21.781 1 98.62 307 ALA A CA 1
ATOM 2355 C C . ALA A 1 307 ? 2.611 7.762 22.5 1 98.62 307 ALA A C 1
ATOM 2357 O O . ALA A 1 307 ? 3.434 8.508 21.969 1 98.62 307 ALA A O 1
ATOM 2358 N N . ALA A 1 308 ? 2.143 7.984 23.703 1 98.12 308 ALA A N 1
ATOM 2359 C CA . ALA A 1 308 ? 2.561 9.148 24.484 1 98.12 308 ALA A CA 1
ATOM 2360 C C . ALA A 1 308 ? 4.074 9.172 24.672 1 98.12 308 ALA A C 1
ATOM 2362 O O . ALA A 1 308 ? 4.703 10.227 24.578 1 98.12 308 ALA A O 1
ATOM 2363 N N . ASP A 1 309 ? 4.652 8.008 24.922 1 98.5 309 ASP A N 1
ATOM 2364 C CA . ASP A 1 309 ? 6.098 7.914 25.109 1 98.5 309 ASP A CA 1
ATOM 2365 C C . ASP A 1 309 ? 6.848 8.211 23.828 1 98.5 309 ASP A C 1
ATOM 2367 O O . ASP A 1 309 ? 7.898 8.859 23.844 1 98.5 309 ASP A O 1
ATOM 2371 N N . VAL A 1 310 ? 6.348 7.734 22.719 1 98.81 310 VAL A N 1
ATOM 2372 C CA . VAL A 1 310 ? 7.004 7.957 21.438 1 98.81 310 VAL A CA 1
ATOM 2373 C C . VAL A 1 310 ? 6.898 9.43 21.047 1 98.81 310 VAL A C 1
ATOM 2375 O O . VAL A 1 310 ? 7.836 10 20.484 1 98.81 310 VAL A O 1
ATOM 2378 N N . LEU A 1 311 ? 5.781 10.086 21.359 1 98.69 311 LEU A N 1
ATOM 2379 C CA . LEU A 1 311 ? 5.637 11.516 21.109 1 98.69 311 LEU A CA 1
ATOM 2380 C C . LEU A 1 311 ? 6.621 12.312 21.969 1 98.69 311 LEU A C 1
ATOM 2382 O O . LEU A 1 311 ? 7.215 13.281 21.484 1 98.69 311 LEU A O 1
ATOM 2386 N N . GLN A 1 312 ? 6.781 11.891 23.188 1 98.31 312 GLN A N 1
ATOM 2387 C CA . GLN A 1 312 ? 7.77 12.531 24.031 1 98.31 312 GLN A CA 1
ATOM 2388 C C . GLN A 1 312 ? 9.18 12.328 23.5 1 98.31 312 GLN A C 1
ATOM 2390 O O . GLN A 1 312 ? 10.031 13.219 23.609 1 98.31 312 GLN A O 1
ATOM 2395 N N . ALA A 1 313 ? 9.414 11.133 22.984 1 98.75 313 ALA A N 1
ATOM 2396 C CA . ALA A 1 313 ? 10.703 10.875 22.359 1 98.75 313 ALA A CA 1
ATOM 2397 C C . ALA A 1 313 ? 10.938 11.812 21.172 1 98.75 313 ALA A C 1
ATOM 2399 O O . ALA A 1 313 ? 12.062 12.273 20.938 1 98.75 313 ALA A O 1
ATOM 2400 N N . LEU A 1 314 ? 9.922 12.078 20.406 1 98.81 314 LEU A N 1
ATOM 2401 C CA . LEU A 1 314 ? 10.023 13.023 19.312 1 98.81 314 LEU A CA 1
ATOM 2402 C C . LEU A 1 314 ? 10.375 14.422 19.828 1 98.81 314 LEU A C 1
ATOM 2404 O O . LEU A 1 314 ? 11.266 15.078 19.297 1 98.81 314 LEU A O 1
ATOM 2408 N N . LEU A 1 315 ? 9.641 14.859 20.875 1 98.62 315 LEU A N 1
ATOM 2409 C CA . LEU A 1 315 ? 9.906 16.172 21.469 1 98.62 315 LEU A CA 1
ATOM 2410 C C . LEU A 1 315 ? 11.344 16.25 21.953 1 98.62 315 LEU A C 1
ATOM 2412 O O . LEU A 1 315 ? 12.016 17.266 21.734 1 98.62 315 LEU A O 1
ATOM 2416 N N . ALA A 1 316 ? 11.812 15.188 22.547 1 98.69 316 ALA A N 1
ATOM 2417 C CA . ALA A 1 316 ? 13.195 15.148 23.016 1 98.69 316 ALA A CA 1
ATOM 2418 C C . ALA A 1 316 ? 14.18 15.203 21.859 1 98.69 316 ALA A C 1
ATOM 2420 O O . ALA A 1 316 ? 15.203 15.875 21.938 1 98.69 316 ALA A O 1
ATOM 2421 N N . HIS A 1 317 ? 13.859 14.516 20.828 1 98.69 317 HIS A N 1
ATOM 2422 C CA . HIS A 1 317 ? 14.719 14.438 19.641 1 98.69 317 HIS A CA 1
ATOM 2423 C C . HIS A 1 317 ? 14.914 15.812 19.016 1 98.69 317 HIS A C 1
ATOM 2425 O O . HIS A 1 317 ? 15.992 16.109 18.5 1 98.69 317 HIS A O 1
ATOM 2431 N N . VAL A 1 318 ? 13.875 16.672 19.094 1 98.75 318 VAL A N 1
ATOM 2432 C CA . VAL A 1 318 ? 13.953 17.953 18.375 1 98.75 318 VAL A CA 1
ATOM 2433 C C . VAL A 1 318 ? 14.07 19.094 19.391 1 98.75 318 VAL A C 1
ATOM 2435 O O . VAL A 1 318 ? 13.875 20.266 19.031 1 98.75 318 VAL A O 1
ATOM 2438 N N . ARG A 1 319 ? 14.336 18.875 20.562 1 98.69 319 ARG A N 1
ATOM 2439 C CA . ARG A 1 319 ? 14.281 19.828 21.672 1 98.69 319 ARG A CA 1
ATOM 2440 C C . ARG A 1 319 ? 15.18 21.031 21.406 1 98.69 319 ARG A C 1
ATOM 2442 O O . ARG A 1 319 ? 14.766 22.172 21.562 1 98.69 319 ARG A O 1
ATOM 2449 N N . GLU A 1 320 ? 16.422 20.812 21.016 1 98.31 320 GLU A N 1
ATOM 2450 C CA . GLU A 1 320 ? 17.375 21.891 20.812 1 98.31 320 GLU A CA 1
ATOM 2451 C C . GLU A 1 320 ? 16.891 22.859 19.719 1 98.31 320 GLU A C 1
ATOM 2453 O O . GLU A 1 320 ? 17.016 24.078 19.875 1 98.31 320 GLU A O 1
ATOM 2458 N N . ALA A 1 321 ? 16.344 22.297 18.656 1 98.5 321 ALA A N 1
ATOM 2459 C CA . ALA A 1 321 ? 15.812 23.141 17.594 1 98.5 321 ALA A CA 1
ATOM 2460 C C . ALA A 1 321 ? 14.633 23.984 18.094 1 98.5 321 ALA A C 1
ATOM 2462 O O . ALA A 1 321 ? 14.508 25.156 17.734 1 98.5 321 ALA A O 1
ATOM 2463 N N . LEU A 1 322 ? 13.781 23.391 18.922 1 98.56 322 LEU A N 1
ATOM 2464 C CA . LEU A 1 322 ? 12.633 24.094 19.469 1 98.56 322 LEU A CA 1
ATOM 2465 C C . LEU A 1 322 ? 13.086 25.203 20.422 1 98.56 322 LEU A C 1
ATOM 2467 O O . LEU A 1 322 ? 12.492 26.281 20.453 1 98.56 322 LEU A O 1
ATOM 2471 N N . GLU A 1 323 ? 14.086 24.938 21.188 1 98.12 323 GLU A N 1
ATOM 2472 C CA . GLU A 1 323 ? 14.641 25.953 22.094 1 98.12 323 GLU A CA 1
ATOM 2473 C C . GLU A 1 323 ? 15.188 27.125 21.297 1 98.12 323 GLU A C 1
ATOM 2475 O O . GLU A 1 323 ? 14.906 28.281 21.625 1 98.12 323 GLU A O 1
ATOM 2480 N N . ASP A 1 324 ? 15.906 26.828 20.281 1 97.12 324 ASP A N 1
ATOM 2481 C CA . ASP A 1 324 ? 16.547 27.859 19.484 1 97.12 324 ASP A CA 1
ATOM 2482 C C . ASP A 1 324 ? 15.516 28.75 18.797 1 97.12 324 ASP A C 1
ATOM 2484 O O . ASP A 1 324 ? 15.734 29.953 18.625 1 97.12 324 ASP A O 1
ATOM 2488 N N . SER A 1 325 ? 14.406 28.141 18.391 1 97 325 SER A N 1
ATOM 2489 C CA . SER A 1 325 ? 13.383 28.906 17.703 1 97 325 SER A CA 1
ATOM 2490 C C . SER A 1 325 ? 12.445 29.594 18.703 1 97 325 SER A C 1
ATOM 2492 O O . SER A 1 325 ? 11.586 30.391 18.312 1 97 325 SER A O 1
ATOM 2494 N N . GLY A 1 326 ? 12.562 29.266 19.953 1 97 326 GLY A N 1
ATOM 2495 C CA . GLY A 1 326 ? 11.711 29.828 20.984 1 97 326 GLY A CA 1
ATOM 2496 C C . GLY A 1 326 ? 10.344 29.172 21.047 1 97 326 GLY A C 1
ATOM 2497 O O . GLY A 1 326 ? 9.398 29.734 21.609 1 97 326 GLY A O 1
ATOM 2498 N N . ASP A 1 327 ? 10.258 27.969 20.516 1 98 327 ASP A N 1
ATOM 2499 C CA . ASP A 1 327 ? 8.945 27.344 20.359 1 98 327 ASP A CA 1
ATOM 2500 C C . ASP A 1 327 ? 8.766 26.203 21.344 1 98 327 ASP A C 1
ATOM 2502 O O . ASP A 1 327 ? 7.707 25.562 21.391 1 98 327 ASP A O 1
ATOM 2506 N N . LEU A 1 328 ? 9.742 25.891 22.203 1 98.38 328 LEU A N 1
ATOM 2507 C CA . LEU A 1 328 ? 9.719 24.688 23.016 1 98.38 328 LEU A CA 1
ATOM 2508 C C . LEU A 1 328 ? 8.516 24.703 23.953 1 98.38 328 LEU A C 1
ATOM 2510 O O . LEU A 1 328 ? 7.746 23.734 24 1 98.38 328 LEU A O 1
ATOM 2514 N N . LYS A 1 329 ? 8.289 25.75 24.719 1 98.38 329 LYS A N 1
ATOM 2515 C CA . LYS A 1 329 ? 7.207 25.812 25.688 1 98.38 329 LYS A CA 1
ATOM 2516 C C . LYS A 1 329 ? 5.844 25.688 25.016 1 98.38 329 LYS A C 1
ATOM 2518 O O . LYS A 1 329 ? 4.977 24.953 25.5 1 98.38 329 LYS A O 1
ATOM 2523 N N . ALA A 1 330 ? 5.695 26.422 23.953 1 98.25 330 ALA A N 1
ATOM 2524 C CA . ALA A 1 330 ? 4.434 26.359 23.219 1 98.25 330 ALA A CA 1
ATOM 2525 C C . ALA A 1 330 ? 4.18 24.953 22.688 1 98.25 330 ALA A C 1
ATOM 2527 O O . ALA A 1 330 ? 3.053 24.453 22.75 1 98.25 330 ALA A O 1
ATOM 2528 N N . ALA A 1 331 ? 5.195 24.297 22.172 1 98.62 331 ALA A N 1
ATOM 2529 C CA . ALA A 1 331 ? 5.066 22.938 21.641 1 98.62 331 ALA A CA 1
ATOM 2530 C C . ALA A 1 331 ? 4.707 21.953 22.766 1 98.62 331 ALA A C 1
ATOM 2532 O O . ALA A 1 331 ? 3.848 21.094 22.578 1 98.62 331 ALA A O 1
ATOM 2533 N N . GLU A 1 332 ? 5.359 22.094 23.891 1 98.62 332 GLU A N 1
ATOM 2534 C CA . GLU A 1 332 ? 5.078 21.234 25.031 1 98.62 332 GLU A CA 1
ATOM 2535 C C . GLU A 1 332 ? 3.639 21.391 25.5 1 98.62 332 GLU A C 1
ATOM 2537 O O . GLU A 1 332 ? 2.957 20.406 25.781 1 98.62 332 GLU A O 1
ATOM 2542 N N . ARG A 1 333 ? 3.193 22.578 25.578 1 98.5 333 ARG A N 1
ATOM 2543 C CA . ARG A 1 333 ? 1.825 22.859 26 1 98.5 333 ARG A CA 1
ATOM 2544 C C . ARG A 1 333 ? 0.818 22.297 25 1 98.5 333 ARG A C 1
ATOM 2546 O O . ARG A 1 333 ? -0.186 21.703 25.391 1 98.5 333 ARG A O 1
ATOM 2553 N N . ALA A 1 334 ? 1.108 22.547 23.766 1 98.56 334 ALA A N 1
ATOM 2554 C CA . ALA A 1 334 ? 0.214 22.062 22.719 1 98.56 334 ALA A CA 1
ATOM 2555 C C . ALA A 1 334 ? 0.142 20.531 22.719 1 98.56 334 ALA A C 1
ATOM 2557 O O . ALA A 1 334 ? -0.933 19.953 22.547 1 98.56 334 ALA A O 1
ATOM 2558 N N . LEU A 1 335 ? 1.3 19.906 22.875 1 98.44 335 LEU A N 1
ATOM 2559 C CA . LEU A 1 335 ? 1.33 18.453 22.906 1 98.44 335 LEU A CA 1
ATOM 2560 C C . LEU A 1 335 ? 0.544 17.922 24.109 1 98.44 335 LEU A C 1
ATOM 2562 O O . LEU A 1 335 ? -0.203 16.938 23.969 1 98.44 335 LEU A O 1
ATOM 2566 N N . ALA A 1 336 ? 0.693 18.516 25.234 1 98.19 336 ALA A N 1
ATOM 2567 C CA . ALA A 1 336 ? -0.06 18.109 26.422 1 98.19 336 ALA A CA 1
ATOM 2568 C C . ALA A 1 336 ? -1.562 18.266 26.188 1 98.19 336 ALA A C 1
ATOM 2570 O O . ALA A 1 336 ? -2.344 17.391 26.594 1 98.19 336 ALA A O 1
ATOM 2571 N N . ALA A 1 337 ? -1.95 19.344 25.609 1 98.25 337 ALA A N 1
ATOM 2572 C CA . ALA A 1 337 ? -3.359 19.578 25.312 1 98.25 337 ALA A CA 1
ATOM 2573 C C . ALA A 1 337 ? -3.896 18.531 24.344 1 98.25 337 ALA A C 1
ATOM 2575 O O . ALA A 1 337 ? -5.016 18.047 24.516 1 98.25 337 ALA A O 1
ATOM 2576 N N . LEU A 1 338 ? -3.115 18.234 23.344 1 98.06 338 LEU A N 1
ATOM 2577 C CA . LEU A 1 338 ? -3.488 17.219 22.375 1 98.06 338 LEU A CA 1
ATOM 2578 C C . LEU A 1 338 ? -3.676 15.859 23.062 1 98.06 338 LEU A C 1
ATOM 2580 O O . LEU A 1 338 ? -4.648 15.156 22.797 1 98.06 338 LEU A O 1
ATOM 2584 N N . GLU A 1 339 ? -2.711 15.516 23.875 1 96.88 339 GLU A N 1
ATOM 2585 C CA . GLU A 1 339 ? -2.773 14.227 24.578 1 96.88 339 GLU A CA 1
ATOM 2586 C C . GLU A 1 339 ? -4.02 14.133 25.453 1 96.88 339 GLU A C 1
ATOM 2588 O O . GLU A 1 339 ? -4.625 13.062 25.562 1 96.88 339 GLU A O 1
ATOM 2593 N N . ARG A 1 340 ? -4.43 15.195 26.062 1 97 340 ARG A N 1
ATOM 2594 C CA . ARG A 1 340 ? -5.605 15.219 26.922 1 97 340 ARG A CA 1
ATOM 2595 C C . ARG A 1 340 ? -6.891 15.141 26.109 1 97 340 ARG A C 1
ATOM 2597 O O . ARG A 1 340 ? -7.789 14.367 26.422 1 97 340 ARG A O 1
ATOM 2604 N N . ARG A 1 341 ? -6.961 15.953 25.109 1 97.12 341 ARG A N 1
ATOM 2605 C CA . ARG A 1 341 ? -8.156 16.062 24.297 1 97.12 341 ARG A CA 1
ATOM 2606 C C . ARG A 1 341 ? -8.281 14.898 23.328 1 97.12 341 ARG A C 1
ATOM 2608 O O . ARG A 1 341 ? -9.391 14.422 23.062 1 97.12 341 ARG A O 1
ATOM 2615 N N . GLY A 1 342 ? -7.086 14.492 22.781 1 97.94 342 GLY A N 1
ATOM 2616 C CA . GLY A 1 342 ? -7.051 13.555 21.672 1 97.94 342 GLY A CA 1
ATOM 2617 C C . GLY A 1 342 ? -6.957 14.25 20.312 1 97.94 342 GLY A C 1
ATOM 2618 O O . GLY A 1 342 ? -7.219 15.445 20.203 1 97.94 342 GLY A O 1
ATOM 2619 N N . ASN A 1 343 ? -6.516 13.484 19.344 1 98.56 343 ASN A N 1
ATOM 2620 C CA . ASN A 1 343 ? -6.52 13.984 17.984 1 98.56 343 ASN A CA 1
ATOM 2621 C C . ASN A 1 343 ? -7.906 13.891 17.344 1 98.56 343 ASN A C 1
ATOM 2623 O O . ASN A 1 343 ? -8.883 13.578 18.031 1 98.56 343 ASN A O 1
ATOM 2627 N N . GLY A 1 344 ? -8.031 14.234 16.047 1 98.81 344 GLY A N 1
ATOM 2628 C CA . GLY A 1 344 ? -9.328 14.281 15.398 1 98.81 344 GLY A CA 1
ATOM 2629 C C . GLY A 1 344 ? -10.062 12.953 15.43 1 98.81 344 GLY A C 1
ATOM 2630 O O . GLY A 1 344 ? -11.289 12.914 15.539 1 98.81 344 GLY A O 1
ATOM 2631 N N . ALA A 1 345 ? -9.352 11.875 15.328 1 98.81 345 ALA A N 1
ATOM 2632 C CA . ALA A 1 345 ? -9.961 10.555 15.344 1 98.81 345 ALA A CA 1
ATOM 2633 C C . ALA A 1 345 ? -10.641 10.273 16.672 1 98.81 345 ALA A C 1
ATOM 2635 O O . ALA A 1 345 ? -11.789 9.82 16.719 1 98.81 345 ALA A O 1
ATOM 2636 N N . ARG A 1 346 ? -9.961 10.523 17.766 1 98.44 346 ARG A N 1
ATOM 2637 C CA . ARG A 1 346 ? -10.539 10.32 19.094 1 98.44 346 ARG A CA 1
ATOM 2638 C C . ARG A 1 346 ? -11.75 11.227 19.297 1 98.44 346 ARG A C 1
ATOM 2640 O O . ARG A 1 346 ? -12.781 10.773 19.797 1 98.44 346 ARG A O 1
ATOM 2647 N N . VAL A 1 347 ? -11.641 12.461 18.938 1 98.69 347 VAL A N 1
ATOM 2648 C CA . VAL A 1 347 ? -12.719 13.422 19.125 1 98.69 347 VAL A CA 1
ATOM 2649 C C . VAL A 1 347 ? -13.953 12.961 18.359 1 98.69 347 VAL A C 1
ATOM 2651 O O . VAL A 1 347 ? -15.07 12.984 18.891 1 98.69 347 VAL A O 1
ATOM 2654 N N . GLN A 1 348 ? -13.805 12.555 17.172 1 98.81 348 GLN A N 1
ATOM 2655 C CA . GLN A 1 348 ? -14.914 12.07 16.359 1 98.81 348 GLN A CA 1
ATOM 2656 C C . GLN A 1 348 ? -15.609 10.883 17.016 1 98.81 348 GLN A C 1
ATOM 2658 O O . GLN A 1 348 ? -16.844 10.828 17.078 1 98.81 348 GLN A O 1
ATOM 2663 N N . ARG A 1 349 ? -14.836 9.953 17.453 1 98.38 349 ARG A N 1
ATOM 2664 C CA . ARG A 1 349 ? -15.406 8.766 18.094 1 98.38 349 ARG A CA 1
ATOM 2665 C C . ARG A 1 349 ? -16.172 9.133 19.359 1 98.38 349 ARG A C 1
ATOM 2667 O O . ARG A 1 349 ? -17.219 8.562 19.656 1 98.38 349 ARG A O 1
ATOM 2674 N N . GLU A 1 350 ? -15.625 10.031 20.141 1 98.31 350 GLU A N 1
ATOM 2675 C CA . GLU A 1 350 ? -16.297 10.477 21.359 1 98.31 350 GLU A CA 1
ATOM 2676 C C . GLU A 1 350 ? -17.641 11.141 21.031 1 98.31 350 GLU A C 1
ATOM 2678 O O . GLU A 1 350 ? -18.625 10.938 21.734 1 98.31 350 GLU A O 1
ATOM 2683 N N . ILE A 1 351 ? -17.625 11.969 20.016 1 98.44 351 ILE A N 1
ATOM 2684 C CA . ILE A 1 351 ? -18.875 12.625 19.594 1 98.44 351 ILE A CA 1
ATOM 2685 C C . ILE A 1 351 ? -19.891 11.57 19.188 1 98.44 351 ILE A C 1
ATOM 2687 O O . ILE A 1 351 ? -21.062 11.641 19.578 1 98.44 351 ILE A O 1
ATOM 2691 N N . LEU A 1 352 ? -19.438 10.617 18.359 1 98.38 352 LEU A N 1
ATOM 2692 C CA . LEU A 1 352 ? -20.344 9.555 17.922 1 98.38 352 LEU A CA 1
ATOM 2693 C C . LEU A 1 352 ? -20.906 8.789 19.125 1 98.38 352 LEU A C 1
ATOM 2695 O O . LEU A 1 352 ? -22.094 8.477 19.156 1 98.38 352 LEU A O 1
ATOM 2699 N N . GLU A 1 353 ? -20.047 8.484 20.016 1 97.75 353 GLU A N 1
ATOM 2700 C CA . GLU A 1 353 ? -20.484 7.762 21.219 1 97.75 353 GLU A CA 1
ATOM 2701 C C . GLU A 1 353 ? -21.547 8.555 21.984 1 97.75 353 GLU A C 1
ATOM 2703 O O . GLU A 1 353 ? -22.531 7.98 22.469 1 97.75 353 GLU A O 1
ATOM 2708 N N . ARG A 1 354 ? -21.375 9.789 22.062 1 97.94 354 ARG A N 1
ATOM 2709 C CA . ARG A 1 354 ? -22.25 10.664 22.828 1 97.94 354 ARG A CA 1
ATOM 2710 C C . ARG A 1 354 ? -23.578 10.891 22.094 1 97.94 354 ARG A C 1
ATOM 2712 O O . ARG A 1 354 ? -24.641 10.891 22.719 1 97.94 354 ARG A O 1
ATOM 2719 N N . THR A 1 355 ? -23.516 11.008 20.797 1 97.5 355 THR A N 1
ATOM 2720 C CA . THR A 1 355 ? -24.688 11.453 20.047 1 97.5 355 THR A CA 1
ATOM 2721 C C . THR A 1 355 ? -25.359 10.281 19.344 1 97.5 355 THR A C 1
ATOM 2723 O O . THR A 1 355 ? -26.547 10.367 18.969 1 97.5 355 THR A O 1
ATOM 2726 N N . GLY A 1 356 ? -24.578 9.258 18.984 1 96.81 356 GLY A N 1
ATOM 2727 C CA . GLY A 1 356 ? -25.062 8.117 18.234 1 96.81 356 GLY A CA 1
ATOM 2728 C C . GLY A 1 356 ? -25.281 8.414 16.766 1 96.81 356 GLY A C 1
ATOM 2729 O O . GLY A 1 356 ? -25.953 7.648 16.062 1 96.81 356 GLY A O 1
ATOM 2730 N N . SER A 1 357 ? -24.75 9.531 16.297 1 97 357 SER A N 1
ATOM 2731 C CA . SER A 1 357 ? -25.062 9.984 14.953 1 97 357 SER A CA 1
ATOM 2732 C C . SER A 1 357 ? -23.828 10.516 14.242 1 97 357 SER A C 1
ATOM 2734 O O . SER A 1 357 ? -23.156 11.43 14.734 1 97 357 SER A O 1
ATOM 2736 N N . LEU A 1 358 ? -23.562 9.922 13.102 1 97.62 358 LEU A N 1
ATOM 2737 C CA . LEU A 1 358 ? -22.453 10.414 12.297 1 97.62 358 LEU A CA 1
ATOM 2738 C C . LEU A 1 358 ? -22.766 11.812 11.75 1 97.62 358 LEU A C 1
ATOM 2740 O O . LEU A 1 358 ? -21.844 12.625 11.586 1 97.62 358 LEU A O 1
ATOM 2744 N N . ARG A 1 359 ? -24.031 12.055 11.461 1 96.62 359 ARG A N 1
ATOM 2745 C CA . ARG A 1 359 ? -24.438 13.391 11.055 1 96.62 359 ARG A CA 1
ATOM 2746 C C . ARG A 1 359 ? -24.078 14.422 12.117 1 96.62 359 ARG A C 1
ATOM 2748 O O . ARG A 1 359 ? -23.5 15.469 11.797 1 96.62 359 ARG A O 1
ATOM 2755 N N . ASP A 1 360 ? -24.359 14.125 13.344 1 97.62 360 ASP A N 1
ATOM 2756 C CA . ASP A 1 360 ? -24.016 15.016 14.445 1 97.62 360 ASP A CA 1
ATOM 2757 C C . ASP A 1 360 ? -22.5 15.133 14.609 1 97.62 360 ASP A C 1
ATOM 2759 O O . ASP A 1 360 ? -22 16.188 14.992 1 97.62 360 ASP A O 1
ATOM 2763 N N . THR A 1 361 ? -21.844 14.008 14.336 1 98.44 361 THR A N 1
ATOM 2764 C CA . THR A 1 361 ? -20.375 14.039 14.375 1 98.44 361 THR A CA 1
ATOM 2765 C C . THR A 1 361 ? -19.844 15.055 13.375 1 98.44 361 THR A C 1
ATOM 2767 O O . THR A 1 361 ? -19.016 15.898 13.734 1 98.44 361 THR A O 1
ATOM 2770 N N . VAL A 1 362 ? -20.344 15.016 12.156 1 98.44 362 VAL A N 1
ATOM 2771 C CA . VAL A 1 362 ? -19.891 15.953 11.133 1 98.44 362 VAL A CA 1
ATOM 2772 C C . VAL A 1 362 ? -20.234 17.375 11.555 1 98.44 362 VAL A C 1
ATOM 2774 O O . VAL A 1 362 ? -19.391 18.281 11.445 1 98.44 362 VAL A O 1
ATOM 2777 N N . ALA A 1 363 ? -21.422 17.578 12.047 1 97.62 363 ALA A N 1
ATOM 2778 C CA . ALA A 1 363 ? -21.859 18.906 12.461 1 97.62 363 ALA A CA 1
ATOM 2779 C C . ALA A 1 363 ? -20.938 19.484 13.531 1 97.62 363 ALA A C 1
ATOM 2781 O O . ALA A 1 363 ? -20.578 20.672 13.477 1 97.62 363 ALA A O 1
ATOM 2782 N N . GLU A 1 364 ? -20.609 18.719 14.484 1 98.12 364 GLU A N 1
ATOM 2783 C CA . GLU A 1 364 ? -19.719 19.188 15.539 1 98.12 364 GLU A CA 1
ATOM 2784 C C . GLU A 1 364 ? -18.312 19.438 15.008 1 98.12 364 GLU A C 1
ATOM 2786 O O . GLU A 1 364 ? -17.641 20.375 15.445 1 98.12 364 GLU A O 1
ATOM 2791 N N . CYS A 1 365 ? -17.875 18.609 14.133 1 98.56 365 CYS A N 1
ATOM 2792 C CA . CYS A 1 365 ? -16.547 18.812 13.539 1 98.56 365 CYS A CA 1
ATOM 2793 C C . CYS A 1 365 ? -16.516 20.109 12.742 1 98.56 365 CYS A C 1
ATOM 2795 O O . CYS A 1 365 ? -15.477 20.781 12.695 1 98.56 365 CYS A O 1
ATOM 2797 N N . VAL A 1 366 ? -17.594 20.422 12.07 1 98.12 366 VAL A N 1
ATOM 2798 C CA . VAL A 1 366 ? -17.703 21.703 11.375 1 98.12 366 VAL A CA 1
ATOM 2799 C C . VAL A 1 366 ? -17.469 22.844 12.359 1 98.12 366 VAL A C 1
ATOM 2801 O O . VAL A 1 366 ? -16.734 23.797 12.062 1 98.12 366 VAL A O 1
ATOM 2804 N N . ARG A 1 367 ? -18 22.797 13.523 1 97.06 367 ARG A N 1
ATOM 2805 C CA . ARG A 1 367 ? -17.844 23.828 14.539 1 97.06 367 ARG A CA 1
ATOM 2806 C C . ARG A 1 367 ? -16.391 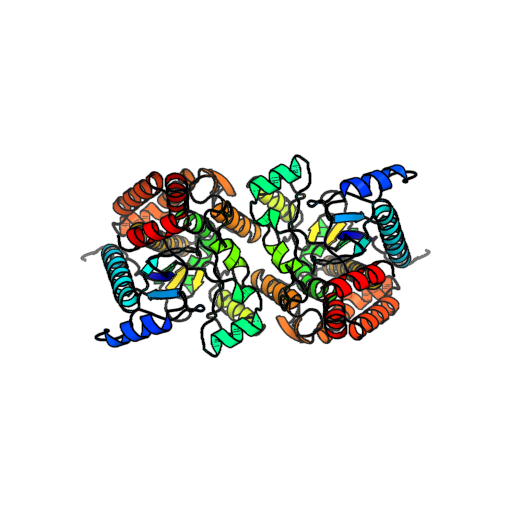23.891 15.023 1 97.06 367 ARG A C 1
ATOM 2808 O O . ARG A 1 367 ? -15.836 24.984 15.164 1 97.06 367 ARG A O 1
ATOM 2815 N N . ILE A 1 368 ? -15.805 22.75 15.211 1 97.69 368 ILE A N 1
ATOM 2816 C CA . ILE A 1 368 ? -14.438 22.688 15.711 1 97.69 368 ILE A CA 1
ATOM 2817 C C . ILE A 1 368 ? -13.477 23.234 14.664 1 97.69 368 ILE A C 1
ATOM 2819 O O . ILE A 1 368 ? -12.477 23.875 15.008 1 97.69 368 ILE A O 1
ATOM 2823 N N . THR A 1 369 ? -13.758 23.016 13.383 1 97.19 369 THR A N 1
ATOM 2824 C CA . THR A 1 369 ? -12.914 23.422 12.258 1 97.19 369 THR A CA 1
ATOM 2825 C C . THR A 1 369 ? -12.641 24.922 12.32 1 97.19 369 THR A C 1
ATOM 2827 O O . THR A 1 369 ? -11.516 25.359 12.07 1 97.19 369 THR A O 1
ATOM 2830 N N . GLY A 1 370 ? -13.664 25.688 12.656 1 90.25 370 GLY A N 1
ATOM 2831 C CA . GLY A 1 370 ? -13.539 27.141 12.695 1 90.25 370 GLY A CA 1
ATOM 2832 C C . GLY A 1 370 ? -12.875 27.656 13.953 1 90.25 370 GLY A C 1
ATOM 2833 O O . GLY A 1 370 ? -12.641 28.859 14.094 1 90.25 370 GLY A O 1
ATOM 2834 N N . GLY A 1 371 ? -12.484 26.844 14.914 1 83.31 371 GLY A N 1
ATOM 2835 C CA . GLY A 1 371 ? -11.852 27.25 16.156 1 83.31 371 GLY A CA 1
ATOM 2836 C C . GLY A 1 371 ? -12.844 27.641 17.234 1 83.31 371 GLY A C 1
ATOM 2837 O O . GLY A 1 371 ? -12.984 28.828 17.547 1 83.31 371 GLY A O 1
ATOM 2838 N N . MET B 1 1 ? 38.281 -42.5 -16.391 1 25.75 1 MET B N 1
ATOM 2839 C CA . MET B 1 1 ? 37.75 -41.625 -15.336 1 25.75 1 MET B CA 1
ATOM 2840 C C . MET B 1 1 ? 36.469 -40.938 -15.773 1 25.75 1 MET B C 1
ATOM 2842 O O . MET B 1 1 ? 36.438 -40.281 -16.812 1 25.75 1 MET B O 1
ATOM 2846 N N . ASN B 1 2 ? 35.281 -41.594 -15.641 1 28.02 2 ASN B N 1
ATOM 2847 C CA . ASN B 1 2 ? 33.969 -41.375 -16.203 1 28.02 2 ASN B CA 1
ATOM 2848 C C . ASN B 1 2 ? 33.438 -40 -15.828 1 28.02 2 ASN B C 1
ATOM 2850 O O . ASN B 1 2 ? 33.219 -39.719 -14.648 1 28.02 2 ASN B O 1
ATOM 2854 N N . THR B 1 3 ? 33.969 -38.875 -16.453 1 30.95 3 THR B N 1
ATOM 2855 C CA . THR B 1 3 ? 33.562 -37.469 -16.359 1 30.95 3 THR B CA 1
ATOM 2856 C C . THR B 1 3 ? 32.062 -37.344 -16.484 1 30.95 3 THR B C 1
ATOM 2858 O O . THR B 1 3 ? 31.547 -37.062 -17.578 1 30.95 3 THR B O 1
ATOM 2861 N N . GLU B 1 4 ? 31.328 -38.312 -16.078 1 33.28 4 GLU B N 1
ATOM 2862 C CA . GLU B 1 4 ? 29.875 -38.125 -16.109 1 33.28 4 GLU B CA 1
ATOM 2863 C C . GLU B 1 4 ? 29.5 -36.688 -15.68 1 33.28 4 GLU B C 1
ATOM 2865 O O . GLU B 1 4 ? 29.922 -36.25 -14.609 1 33.28 4 GLU B O 1
ATOM 2870 N N . GLY B 1 5 ? 29.5 -35.75 -16.656 1 35.28 5 GLY B N 1
ATOM 2871 C CA . GLY B 1 5 ? 29.109 -34.344 -16.469 1 35.28 5 GLY B CA 1
ATOM 2872 C C . GLY B 1 5 ? 28.109 -34.156 -15.352 1 35.28 5 GLY B C 1
ATOM 2873 O O . GLY B 1 5 ? 27.188 -34.938 -15.188 1 35.28 5 GLY B O 1
ATOM 2874 N N . ALA B 1 6 ? 28.547 -33.781 -14.203 1 43.59 6 ALA B N 1
ATOM 2875 C CA . ALA B 1 6 ? 27.672 -33.531 -13.062 1 43.59 6 ALA B CA 1
ATOM 2876 C C . ALA B 1 6 ? 26.297 -33.031 -13.523 1 43.59 6 ALA B C 1
ATOM 2878 O O . ALA B 1 6 ? 26.156 -31.891 -13.953 1 43.59 6 ALA B O 1
ATOM 2879 N N . GLY B 1 7 ? 25.422 -33.594 -14.344 1 45.19 7 GLY B N 1
ATOM 2880 C CA . GLY B 1 7 ? 24.094 -33.25 -14.781 1 45.19 7 GLY B CA 1
ATOM 2881 C C . GLY B 1 7 ? 23.344 -32.375 -13.773 1 45.19 7 GLY B C 1
ATOM 2882 O O . GLY B 1 7 ? 23.297 -32.719 -12.586 1 45.19 7 GLY B O 1
ATOM 2883 N N . ALA B 1 8 ? 23.094 -31.062 -13.938 1 55.03 8 ALA B N 1
ATOM 2884 C CA . ALA B 1 8 ? 22.578 -30.047 -13.031 1 55.03 8 ALA B CA 1
ATOM 2885 C C . ALA B 1 8 ? 21.219 -30.453 -12.469 1 55.03 8 ALA B C 1
ATOM 2887 O O . ALA B 1 8 ? 20.312 -30.797 -13.219 1 55.03 8 ALA B O 1
ATOM 2888 N N . VAL B 1 9 ? 21.094 -31.016 -11.297 1 66.12 9 VAL B N 1
ATOM 2889 C CA . VAL B 1 9 ? 19.891 -31.422 -10.586 1 66.12 9 VAL B CA 1
ATOM 2890 C C . VAL B 1 9 ? 18.844 -30.312 -10.695 1 66.12 9 VAL B C 1
ATOM 2892 O O . VAL B 1 9 ? 19.125 -29.141 -10.43 1 66.12 9 VAL B O 1
ATOM 2895 N N . VAL B 1 10 ? 17.719 -30.734 -11.383 1 88.62 10 VAL B N 1
ATOM 2896 C CA . VAL B 1 10 ? 16.578 -29.859 -11.57 1 88.62 10 VAL B CA 1
ATOM 2897 C C . VAL B 1 10 ? 15.906 -29.578 -10.219 1 88.62 10 VAL B C 1
ATOM 2899 O O . VAL B 1 10 ? 15.586 -30.516 -9.484 1 88.62 10 VAL B O 1
ATOM 2902 N N . ARG B 1 11 ? 15.805 -28.344 -9.82 1 96.88 11 ARG B N 1
ATOM 2903 C CA . ARG B 1 11 ? 15.172 -27.922 -8.578 1 96.88 11 ARG B CA 1
ATOM 2904 C C . ARG B 1 11 ? 13.734 -28.438 -8.5 1 96.88 11 ARG B C 1
ATOM 2906 O O . ARG B 1 11 ? 13.023 -28.438 -9.5 1 96.88 11 ARG B O 1
ATOM 2913 N N . THR B 1 12 ? 13.32 -28.828 -7.328 1 98.12 12 THR B N 1
ATOM 2914 C CA . THR B 1 12 ? 11.93 -29.219 -7.145 1 98.12 12 THR B CA 1
ATOM 2915 C C . THR B 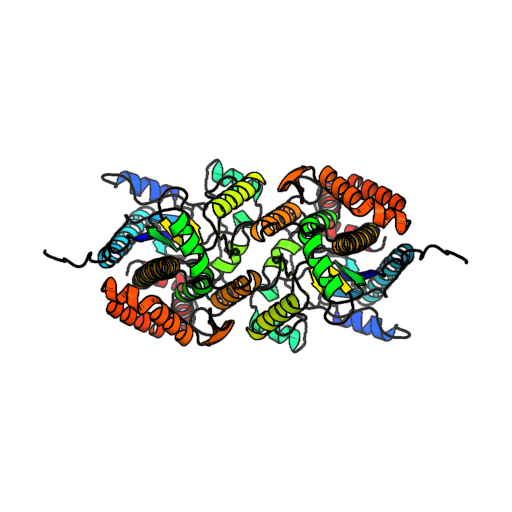1 12 ? 11.031 -28 -7.023 1 98.12 12 THR B C 1
ATOM 2917 O O . THR B 1 12 ? 11.492 -26.922 -6.637 1 98.12 12 THR B O 1
ATOM 2920 N N . VAL B 1 13 ? 9.75 -28.219 -7.355 1 98.19 13 VAL B N 1
ATOM 2921 C CA . VAL B 1 13 ? 8.758 -27.156 -7.324 1 98.19 13 VAL B CA 1
ATOM 2922 C C . VAL B 1 13 ? 7.473 -27.672 -6.672 1 98.19 13 VAL B C 1
ATOM 2924 O O . VAL B 1 13 ? 7.078 -28.812 -6.883 1 98.19 13 VAL B O 1
ATOM 2927 N N . GLY B 1 14 ? 6.934 -26.891 -5.809 1 98.12 14 GLY B N 1
ATOM 2928 C CA . GLY B 1 14 ? 5.594 -27.078 -5.27 1 98.12 14 GLY B CA 1
ATOM 2929 C C . GLY B 1 14 ? 4.699 -25.875 -5.484 1 98.12 14 GLY B C 1
ATOM 2930 O O . GLY B 1 14 ? 5.172 -24.734 -5.508 1 98.12 14 GLY B O 1
ATOM 2931 N N . VAL B 1 15 ? 3.379 -26.172 -5.617 1 98.31 15 VAL B N 1
ATOM 2932 C CA . VAL B 1 15 ? 2.416 -25.125 -5.895 1 98.31 15 VAL B CA 1
ATOM 2933 C C . VAL B 1 15 ? 1.292 -25.156 -4.863 1 98.31 15 VAL B C 1
ATOM 2935 O O . VAL B 1 15 ? 0.817 -26.234 -4.496 1 98.31 15 VAL B O 1
ATOM 2938 N N . GLU B 1 16 ? 0.942 -24.016 -4.352 1 97.81 16 GLU B N 1
ATOM 2939 C CA . GLU B 1 16 ? -0.249 -23.812 -3.535 1 97.81 16 GLU B CA 1
ATOM 2940 C C . GLU B 1 16 ? -1.279 -22.953 -4.266 1 97.81 16 GLU B C 1
ATOM 2942 O O . GLU B 1 16 ? -0.956 -21.875 -4.762 1 97.81 16 GLU B O 1
ATOM 2947 N N . GLU B 1 17 ? -2.531 -23.422 -4.309 1 97.88 17 GLU B N 1
ATOM 2948 C CA . GLU B 1 17 ? -3.613 -22.625 -4.883 1 97.88 17 GLU B CA 1
ATOM 2949 C C . GLU B 1 17 ? -4.723 -22.391 -3.863 1 97.88 17 GLU B C 1
ATOM 2951 O O . GLU B 1 17 ? -5.07 -23.281 -3.092 1 97.88 17 GLU B O 1
ATOM 2956 N N . GLU B 1 18 ? -5.129 -21.219 -3.844 1 96.81 18 GLU B N 1
ATOM 2957 C CA . GLU B 1 18 ? -6.352 -20.859 -3.131 1 96.81 18 GLU B CA 1
ATOM 2958 C C . GLU B 1 18 ? -7.539 -20.766 -4.086 1 96.81 18 GLU B C 1
ATOM 2960 O O . GLU B 1 18 ? -7.445 -20.125 -5.141 1 96.81 18 GLU B O 1
ATOM 2965 N N . LEU B 1 19 ? -8.664 -21.391 -3.723 1 97.19 19 LEU B N 1
ATOM 2966 C CA . LEU B 1 19 ? -9.828 -21.453 -4.594 1 97.19 19 LEU B CA 1
ATOM 2967 C C . LEU B 1 19 ? -11.062 -20.891 -3.9 1 97.19 19 LEU B C 1
ATOM 2969 O O . LEU B 1 19 ? -11.18 -20.969 -2.676 1 97.19 19 LEU B O 1
ATOM 2973 N N . LEU B 1 20 ? -11.914 -20.391 -4.668 1 96.75 20 LEU B N 1
ATOM 2974 C CA . LEU B 1 20 ? -13.148 -19.781 -4.172 1 96.75 20 LEU B CA 1
ATOM 2975 C C . LEU B 1 20 ? -14.297 -20.781 -4.227 1 96.75 20 LEU B C 1
ATOM 2977 O O . LEU B 1 20 ? -14.469 -21.484 -5.219 1 96.75 20 LEU B O 1
ATOM 2981 N N . LEU B 1 21 ? -15.094 -20.875 -3.121 1 96 21 LEU B N 1
ATOM 2982 C CA . LEU B 1 21 ? -16.328 -21.641 -3.1 1 96 21 LEU B CA 1
ATOM 2983 C C . LEU B 1 21 ? -17.516 -20.781 -3.504 1 96 21 LEU B C 1
ATOM 2985 O O . LEU B 1 21 ? -17.719 -19.688 -2.947 1 96 21 LEU B O 1
ATOM 2989 N N . VAL B 1 22 ? -18.281 -21.281 -4.504 1 97.06 22 VAL B N 1
ATOM 2990 C CA . VAL B 1 22 ? -19.375 -20.453 -5.008 1 97.06 22 VAL B CA 1
ATOM 2991 C C . VAL B 1 22 ? -20.641 -21.297 -5.125 1 97.06 22 VAL B C 1
ATOM 2993 O O . VAL B 1 22 ? -20.578 -22.516 -5.246 1 97.06 22 VAL B O 1
ATOM 2996 N N . ASP B 1 23 ? -21.75 -20.609 -5.012 1 96.31 23 ASP B N 1
ATOM 2997 C CA . ASP B 1 23 ? -23.047 -21.234 -5.312 1 96.31 23 ASP B CA 1
ATOM 2998 C C . ASP B 1 23 ? -23.156 -21.547 -6.801 1 96.31 23 ASP B C 1
ATOM 3000 O O . ASP B 1 23 ? -22.984 -20.656 -7.645 1 96.31 23 ASP B O 1
ATOM 3004 N N . PRO B 1 24 ? -23.5 -22.781 -7.117 1 95 24 PRO B N 1
ATOM 3005 C CA . PRO B 1 24 ? -23.5 -23.172 -8.531 1 95 24 PRO B CA 1
ATOM 3006 C C . PRO B 1 24 ? -24.578 -22.438 -9.328 1 95 24 PRO B C 1
ATOM 3008 O O . PRO B 1 24 ? -24.453 -22.281 -10.547 1 95 24 PRO B O 1
ATOM 3011 N N . GLU B 1 25 ? -25.578 -21.969 -8.734 1 94.44 25 GLU B N 1
ATOM 3012 C CA . GLU B 1 25 ? -26.688 -21.312 -9.438 1 94.44 25 GLU B CA 1
ATOM 3013 C C . GLU B 1 25 ? -26.484 -19.797 -9.469 1 94.44 25 GLU B C 1
ATOM 3015 O O . GLU B 1 25 ? -26.469 -19.188 -10.547 1 94.44 25 GLU B O 1
ATOM 3020 N N . SER B 1 26 ? -26.234 -19.25 -8.328 1 95.25 26 SER B N 1
ATOM 3021 C CA . SER B 1 26 ? -26.188 -17.797 -8.242 1 95.25 26 SER B CA 1
ATOM 3022 C C . SER B 1 26 ? -24.781 -17.266 -8.539 1 95.25 26 SER B C 1
ATOM 3024 O O . SER B 1 26 ? -24.609 -16.094 -8.867 1 95.25 26 SER B O 1
ATOM 3026 N N . GLY B 1 27 ? -23.781 -18.109 -8.328 1 95.94 27 GLY B N 1
ATOM 3027 C CA . GLY B 1 27 ? -22.406 -17.672 -8.5 1 95.94 27 GLY B CA 1
ATOM 3028 C C . GLY B 1 27 ? -21.844 -16.953 -7.285 1 95.94 27 GLY B C 1
ATOM 3029 O O . GLY B 1 27 ? -20.672 -16.578 -7.262 1 95.94 27 GLY B O 1
ATOM 3030 N N . GLU B 1 28 ? -22.672 -16.781 -6.285 1 95.25 28 GLU B N 1
ATOM 3031 C CA . GLU B 1 28 ? -22.25 -16.047 -5.09 1 95.25 28 GLU B CA 1
ATOM 3032 C C . GLU B 1 28 ? -21.266 -16.875 -4.258 1 95.25 28 GLU B C 1
ATOM 3034 O O . GLU B 1 28 ? -21.406 -18.109 -4.164 1 95.25 28 GLU B O 1
ATOM 3039 N N . ALA B 1 29 ? -20.328 -16.219 -3.664 1 94.06 29 ALA B N 1
ATOM 3040 C CA . ALA B 1 29 ? -19.391 -16.891 -2.773 1 94.06 29 ALA B CA 1
ATOM 3041 C C . ALA B 1 29 ? -20.109 -17.5 -1.581 1 94.06 29 ALA B C 1
ATOM 3043 O O . ALA B 1 29 ? -21.047 -16.906 -1.032 1 94.06 29 ALA B O 1
ATOM 3044 N N . ARG B 1 30 ? -19.641 -18.656 -1.159 1 92.56 30 ARG B N 1
ATOM 3045 C CA . ARG B 1 30 ? -20.297 -19.375 -0.074 1 92.56 30 ARG B CA 1
ATOM 3046 C C . ARG B 1 30 ? -19.297 -19.734 1.027 1 92.56 30 ARG B C 1
ATOM 3048 O O . ARG B 1 30 ? -18.219 -20.25 0.749 1 92.56 30 ARG B O 1
ATOM 3055 N N . ALA B 1 31 ? -19.672 -19.453 2.221 1 89.62 31 ALA B N 1
ATOM 3056 C CA . ALA B 1 31 ? -18.859 -19.781 3.379 1 89.62 31 ALA B CA 1
ATOM 3057 C C . ALA B 1 31 ? -19.016 -21.25 3.77 1 89.62 31 ALA B C 1
ATOM 3059 O O . ALA B 1 31 ? -19.688 -21.562 4.758 1 89.62 31 ALA B O 1
ATOM 3060 N N . LEU B 1 32 ? -18.359 -22.141 3.023 1 87.56 32 LEU B N 1
ATOM 3061 C CA . LEU B 1 32 ? -18.578 -23.578 3.213 1 87.56 32 LEU B CA 1
ATOM 3062 C C . LEU B 1 32 ? -17.266 -24.312 3.354 1 87.56 32 LEU B C 1
ATOM 3064 O O . LEU B 1 32 ? -17.219 -25.547 3.191 1 87.56 32 LEU B O 1
ATOM 3068 N N . SER B 1 33 ? -16.203 -23.594 3.605 1 88 33 SER B N 1
ATOM 3069 C CA . SER B 1 33 ? -14.875 -24.219 3.621 1 88 33 SER B CA 1
ATOM 3070 C C . SER B 1 33 ? -14.781 -25.297 4.699 1 88 33 SER B C 1
ATOM 3072 O O . SER B 1 33 ? -14.203 -26.359 4.469 1 88 33 SER B O 1
ATOM 3074 N N . THR B 1 34 ? -15.336 -25.062 5.84 1 84.38 34 THR B N 1
ATOM 3075 C CA . THR B 1 34 ? -15.289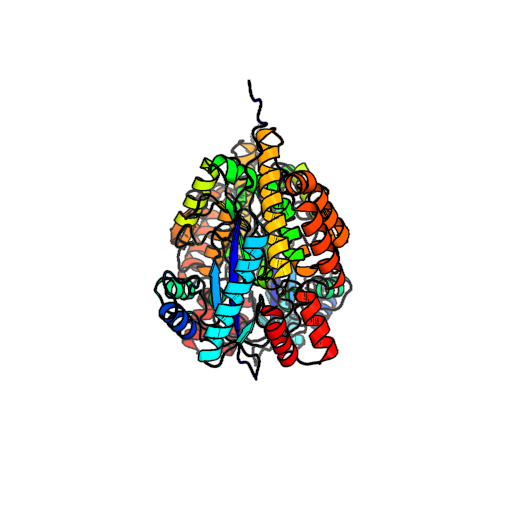 -26.031 6.93 1 84.38 34 THR B CA 1
ATOM 3076 C C . THR B 1 34 ? -15.922 -27.359 6.508 1 84.38 34 THR B C 1
ATOM 3078 O O . THR B 1 34 ? -15.352 -28.422 6.754 1 84.38 34 THR B O 1
ATOM 3081 N N . ALA B 1 35 ? -17.016 -27.203 5.902 1 83.31 35 ALA B N 1
ATOM 3082 C CA . ALA B 1 35 ? -17.734 -28.406 5.453 1 83.31 35 ALA B CA 1
ATOM 3083 C C . ALA B 1 35 ? -16.938 -29.156 4.387 1 83.31 35 ALA B C 1
ATOM 3085 O O . ALA B 1 35 ? -16.828 -30.375 4.43 1 83.31 35 ALA B O 1
ATOM 3086 N N . VAL B 1 36 ? -16.391 -28.484 3.459 1 85.56 36 VAL B N 1
ATOM 3087 C CA . VAL B 1 36 ? -15.609 -29.078 2.377 1 85.56 36 VAL B CA 1
ATOM 3088 C C . VAL B 1 36 ? -14.359 -29.75 2.945 1 85.56 36 VAL B C 1
ATOM 3090 O O . VAL B 1 36 ? -14 -30.859 2.535 1 85.56 36 VAL B O 1
ATOM 3093 N N . LEU B 1 37 ? -13.727 -29.141 3.889 1 85.69 37 LEU B N 1
ATOM 3094 C CA . LEU B 1 37 ? -12.516 -29.672 4.512 1 85.69 37 LEU B CA 1
ATOM 3095 C C . LEU B 1 37 ? -12.82 -30.938 5.301 1 85.69 37 LEU B C 1
ATOM 3097 O O . LEU B 1 37 ? -12.031 -31.891 5.301 1 85.69 37 LEU B O 1
ATOM 3101 N N . ALA B 1 38 ? -13.906 -30.891 5.996 1 85.31 38 ALA B N 1
ATOM 3102 C CA . ALA B 1 38 ? -14.32 -32.062 6.742 1 85.31 38 ALA B CA 1
ATOM 3103 C C . ALA B 1 38 ? -14.5 -33.281 5.812 1 85.31 38 ALA B C 1
ATOM 3105 O O . ALA B 1 38 ? -14.078 -34.375 6.133 1 85.31 38 ALA B O 1
ATOM 3106 N N . LEU B 1 39 ? -15.102 -33.062 4.691 1 85.12 39 LEU B N 1
ATOM 3107 C CA . LEU B 1 39 ? -15.305 -34.125 3.705 1 85.12 39 LEU B CA 1
ATOM 3108 C C . LEU B 1 39 ? -13.969 -34.594 3.133 1 85.12 39 LEU B C 1
ATOM 3110 O O . LEU B 1 39 ? -13.766 -35.781 2.928 1 85.12 39 LEU B O 1
ATOM 3114 N N . ALA B 1 40 ? -13.133 -33.688 2.836 1 85.56 40 ALA B N 1
ATOM 3115 C CA . ALA B 1 40 ? -11.812 -34 2.311 1 85.56 40 ALA B CA 1
ATOM 3116 C C . ALA B 1 40 ? -11.039 -34.906 3.285 1 85.56 40 ALA B C 1
ATOM 3118 O O . ALA B 1 40 ? -10.352 -35.812 2.871 1 85.56 40 ALA B O 1
ATOM 3119 N N . GLU B 1 41 ? -11.125 -34.531 4.547 1 84.56 41 GLU B N 1
ATOM 3120 C CA . GLU B 1 41 ? -10.461 -35.344 5.578 1 84.56 41 GLU B CA 1
ATOM 3121 C C . GLU B 1 41 ? -11.047 -36.75 5.66 1 84.56 41 GLU B C 1
ATOM 3123 O O . GLU B 1 41 ? -10.312 -37.719 5.844 1 84.56 41 GLU B O 1
ATOM 3128 N N . LYS B 1 42 ? -12.289 -36.781 5.535 1 83.94 42 LYS B N 1
ATOM 3129 C CA . LYS B 1 42 ? -12.992 -38.062 5.609 1 83.94 42 LYS B CA 1
ATOM 3130 C C . LYS B 1 42 ? -12.586 -38.969 4.457 1 83.94 42 LYS B C 1
ATOM 3132 O O . LYS B 1 42 ? -12.438 -40.188 4.641 1 83.94 42 LYS B O 1
ATOM 3137 N N . HIS B 1 43 ? -12.422 -38.469 3.348 1 82.62 43 HIS B N 1
ATOM 3138 C CA . HIS B 1 43 ? -12.172 -39.25 2.143 1 82.62 43 HIS B CA 1
ATOM 3139 C C . HIS B 1 43 ? -10.68 -39.5 1.936 1 82.62 43 HIS B C 1
ATOM 3141 O O . HIS B 1 43 ? -10.289 -40.281 1.069 1 82.62 43 HIS B O 1
ATOM 3147 N N . ALA B 1 44 ? -9.922 -38.906 2.689 1 80.88 44 ALA B N 1
ATOM 3148 C CA . ALA B 1 44 ? -8.484 -39 2.475 1 80.88 44 ALA B CA 1
ATOM 3149 C C . ALA B 1 44 ? -7.926 -40.312 3.041 1 80.88 44 ALA B C 1
ATOM 3151 O O . ALA B 1 44 ? -8.281 -40.719 4.152 1 80.88 44 ALA B O 1
ATOM 3152 N N . GLU B 1 45 ? -7.258 -41.188 2.246 1 68.06 45 GLU B N 1
ATOM 3153 C CA . GLU B 1 45 ? -6.535 -42.344 2.748 1 68.06 45 GLU B CA 1
ATOM 3154 C C . GLU B 1 45 ? -5.258 -41.938 3.475 1 68.06 45 GLU B C 1
ATOM 3156 O O . GLU B 1 45 ? -4.531 -42.781 3.992 1 68.06 45 GLU B O 1
ATOM 3161 N N . GLY B 1 46 ? -5.086 -40.688 3.801 1 66.44 46 GLY B N 1
ATOM 3162 C CA . GLY B 1 46 ? -3.939 -40.062 4.441 1 66.44 46 GLY B CA 1
ATOM 3163 C C . GLY B 1 46 ? -4.137 -38.562 4.711 1 66.44 46 GLY B C 1
ATOM 3164 O O . GLY B 1 46 ? -5.223 -38.156 5.105 1 66.44 46 GLY B O 1
ATOM 3165 N N . GLU B 1 47 ? -2.943 -37.844 4.629 1 68.94 47 GLU B N 1
ATOM 3166 C CA . GLU B 1 47 ? -3.014 -36.406 4.895 1 68.94 47 GLU B CA 1
ATOM 3167 C C . GLU B 1 47 ? -3.709 -35.688 3.756 1 68.94 47 GLU B C 1
ATOM 3169 O O . GLU B 1 47 ? -3.402 -35.906 2.584 1 68.94 47 GLU B O 1
ATOM 3174 N N . SER B 1 48 ? -4.656 -35 4.117 1 74.81 48 SER B N 1
ATOM 3175 C CA . SER B 1 48 ? -5.371 -34.188 3.148 1 74.81 48 SER B CA 1
ATOM 3176 C C . SER B 1 48 ? -4.48 -33.062 2.602 1 74.81 48 SER B C 1
ATOM 3178 O O . SER B 1 48 ? -3.658 -32.5 3.33 1 74.81 48 SER B O 1
ATOM 3180 N N . ALA B 1 49 ? -4.668 -32.781 1.356 1 79.31 49 ALA B N 1
ATOM 3181 C CA . ALA B 1 49 ? -3.908 -31.719 0.706 1 79.31 49 ALA B CA 1
ATOM 3182 C C . ALA B 1 49 ? -4.559 -30.359 0.942 1 79.31 49 ALA B C 1
ATOM 3184 O O . ALA B 1 49 ? -4 -29.328 0.573 1 79.31 49 ALA B O 1
ATOM 3185 N N . PHE B 1 50 ? -5.727 -30.375 1.574 1 81.81 50 PHE B N 1
ATOM 3186 C CA . PHE B 1 50 ? -6.508 -29.156 1.685 1 81.81 50 PHE B CA 1
ATOM 3187 C C . PHE B 1 50 ? -6.359 -28.531 3.07 1 81.81 50 PHE B C 1
ATOM 3189 O O . PHE B 1 50 ? -6.215 -29.25 4.062 1 81.81 50 PHE B O 1
ATOM 3196 N N . GLU B 1 51 ? -6.27 -27.219 3.104 1 79.25 51 GLU B N 1
ATOM 3197 C CA . GLU B 1 51 ? -6.141 -26.469 4.344 1 79.25 51 GLU B CA 1
ATOM 3198 C C . GLU B 1 51 ? -7.102 -25.281 4.371 1 79.25 51 GLU B C 1
ATOM 3200 O O . GLU B 1 51 ? -7.496 -24.766 3.322 1 79.25 51 GLU B O 1
ATOM 3205 N N . PRO B 1 52 ? -7.488 -24.922 5.605 1 78.62 52 PRO B N 1
ATOM 3206 C CA . PRO B 1 52 ? -8.328 -23.734 5.738 1 78.62 52 PRO B CA 1
ATOM 3207 C C . PRO B 1 52 ? -7.574 -22.438 5.438 1 78.62 52 PRO B C 1
ATOM 3209 O O . PRO B 1 52 ? -6.34 -22.438 5.422 1 78.62 52 PRO B O 1
ATOM 3212 N N . GLU B 1 53 ? -8.344 -21.438 5.109 1 77.19 53 GLU B N 1
ATOM 3213 C CA . GLU B 1 53 ? -7.848 -20.094 4.91 1 77.19 53 GLU B CA 1
ATOM 3214 C C . GLU B 1 53 ? -8.555 -19.094 5.828 1 77.19 53 GLU B C 1
ATOM 3216 O O . GLU B 1 53 ? -9.359 -19.484 6.676 1 77.19 53 GLU B O 1
ATOM 3221 N N . LEU B 1 54 ? -8.148 -17.922 5.688 1 73 54 LEU B N 1
ATOM 3222 C CA . LEU B 1 54 ? -8.688 -16.844 6.508 1 73 54 LEU B CA 1
ATOM 3223 C C . LEU B 1 54 ? -10.203 -16.766 6.371 1 73 54 LEU B C 1
ATOM 3225 O O . LEU B 1 54 ? -10.914 -16.562 7.363 1 73 54 LEU B O 1
ATOM 3229 N N . HIS B 1 55 ? -10.68 -16.938 5.215 1 81 55 HIS B N 1
ATOM 3230 C CA . HIS B 1 55 ? -12.117 -16.797 4.988 1 81 55 HIS B CA 1
ATOM 3231 C C . HIS B 1 55 ? -12.766 -18.141 4.68 1 81 55 HIS B C 1
ATOM 3233 O O . HIS B 1 55 ? -12.188 -18.969 3.971 1 81 55 HIS B O 1
ATOM 3239 N N . ARG B 1 56 ? -13.945 -18.25 5.098 1 80.5 56 ARG B N 1
ATOM 3240 C CA . ARG B 1 56 ? -14.672 -19.5 5.012 1 80.5 56 ARG B CA 1
ATOM 3241 C C . ARG B 1 56 ? -15.133 -19.781 3.582 1 80.5 56 ARG B C 1
ATOM 3243 O O . ARG B 1 56 ? -15.695 -20.828 3.291 1 80.5 56 ARG B O 1
ATOM 3250 N N . GLN B 1 57 ? -14.898 -18.891 2.754 1 87.44 57 GLN B N 1
ATOM 3251 C CA . GLN B 1 57 ? -15.266 -19.047 1.351 1 87.44 57 GLN B CA 1
ATOM 3252 C C . GLN B 1 57 ? -14.102 -19.594 0.531 1 87.44 57 GLN B C 1
ATOM 3254 O O . GLN B 1 57 ? -14.211 -19.734 -0.689 1 87.44 57 GLN B O 1
ATOM 3259 N N . GLN B 1 58 ? -13.047 -19.906 1.162 1 91.56 58 GLN B N 1
ATOM 3260 C CA . GLN B 1 58 ? -11.836 -20.281 0.432 1 91.56 58 GLN B CA 1
ATOM 3261 C C . GLN B 1 58 ? -11.32 -21.641 0.865 1 91.56 58 GLN B C 1
ATOM 3263 O O . GLN B 1 58 ? -11.469 -22.031 2.027 1 91.56 58 GLN B O 1
ATOM 3268 N N . LEU B 1 59 ? -10.758 -22.344 -0.109 1 91.75 59 LEU B N 1
ATOM 3269 C CA . LEU B 1 59 ? -10.023 -23.578 0.104 1 91.75 59 LEU B CA 1
ATOM 3270 C C . LEU B 1 59 ? -8.617 -23.484 -0.479 1 91.75 59 LEU B C 1
ATOM 3272 O O . LEU B 1 59 ? -8.406 -22.812 -1.486 1 91.75 59 LEU B O 1
ATOM 3276 N N . GLU B 1 60 ? -7.727 -24.125 0.22 1 94.12 60 GLU B N 1
ATOM 3277 C CA . GLU B 1 60 ? -6.355 -24.141 -0.273 1 94.12 60 GLU B CA 1
ATOM 3278 C C . GLU B 1 60 ? -5.832 -25.562 -0.394 1 94.12 60 GLU B C 1
ATOM 3280 O O . GLU B 1 60 ? -6.141 -26.422 0.443 1 94.12 60 GLU B O 1
ATOM 3285 N N . PHE B 1 61 ? -5.105 -25.844 -1.443 1 93.81 61 PHE B N 1
ATOM 3286 C CA . PHE B 1 61 ? -4.34 -27.078 -1.503 1 93.81 61 PHE B CA 1
ATOM 3287 C C . PHE B 1 61 ? -2.875 -26.797 -1.811 1 93.81 61 PHE B C 1
ATOM 3289 O O . PHE B 1 61 ? -2.533 -25.703 -2.277 1 93.81 61 PHE B O 1
ATOM 3296 N N . ALA B 1 62 ? -2.002 -27.766 -1.524 1 94.88 62 ALA B N 1
ATOM 3297 C CA . ALA B 1 62 ? -0.576 -27.75 -1.84 1 94.88 62 ALA B CA 1
ATOM 3298 C C . ALA B 1 62 ? -0.143 -29.047 -2.508 1 94.88 62 ALA B C 1
ATOM 3300 O O . ALA B 1 62 ? -0.566 -30.125 -2.1 1 94.88 62 ALA B O 1
ATOM 3301 N N . THR B 1 63 ? 0.615 -28.922 -3.521 1 95.81 63 THR B N 1
ATOM 3302 C CA . THR B 1 63 ? 1.184 -30.109 -4.145 1 95.81 63 THR B CA 1
ATOM 3303 C C . THR B 1 63 ? 2.43 -30.562 -3.396 1 95.81 63 THR B C 1
ATOM 3305 O O . THR B 1 63 ? 3.068 -29.781 -2.697 1 95.81 63 THR B O 1
ATOM 3308 N N . HIS B 1 64 ? 2.697 -31.812 -3.537 1 94.75 64 HIS B N 1
ATOM 3309 C CA . HIS B 1 64 ? 4.035 -32.25 -3.158 1 94.75 64 HIS B CA 1
ATOM 3310 C C . HIS B 1 64 ? 5.09 -31.688 -4.105 1 94.75 64 HIS B C 1
ATOM 3312 O O . HIS B 1 64 ? 4.801 -31.422 -5.27 1 94.75 64 HIS B O 1
ATOM 3318 N N . PRO B 1 65 ? 6.289 -31.484 -3.613 1 96.56 65 PRO B N 1
ATOM 3319 C CA . PRO B 1 65 ? 7.352 -31.031 -4.516 1 96.56 65 PRO B CA 1
ATOM 3320 C C . PRO B 1 65 ? 7.641 -32.031 -5.637 1 96.56 65 PRO B C 1
ATOM 3322 O O . PRO B 1 65 ? 7.688 -33.25 -5.398 1 96.56 65 PRO B O 1
ATOM 3325 N N . CYS B 1 66 ? 7.805 -31.516 -6.828 1 96.81 66 CYS B N 1
ATOM 3326 C CA . CYS B 1 66 ? 8.062 -32.344 -8 1 96.81 66 CYS B CA 1
ATOM 3327 C C . CYS B 1 66 ? 9.242 -31.797 -8.797 1 96.81 66 CYS B C 1
ATOM 3329 O O . CYS B 1 66 ? 9.539 -30.609 -8.758 1 96.81 66 CYS B O 1
ATOM 3331 N N . ARG B 1 67 ? 9.867 -32.688 -9.531 1 95.75 67 ARG B N 1
ATOM 3332 C CA . ARG B 1 67 ? 10.953 -32.281 -10.422 1 95.75 67 ARG B CA 1
ATOM 3333 C C . ARG B 1 67 ? 10.453 -32.125 -11.852 1 95.75 67 ARG B C 1
ATOM 3335 O O . ARG B 1 67 ? 10.898 -31.219 -12.562 1 95.75 67 ARG B O 1
ATOM 3342 N N . GLU B 1 68 ? 9.547 -32.969 -12.203 1 96.94 68 GLU B N 1
ATOM 3343 C CA . GLU B 1 68 ? 8.992 -32.875 -13.555 1 96.94 68 GLU B CA 1
ATOM 3344 C C . GLU B 1 68 ? 7.738 -32 -13.586 1 96.94 68 GLU B C 1
ATOM 3346 O O . GLU B 1 68 ? 6.832 -32.188 -12.773 1 96.94 68 GLU B O 1
ATOM 3351 N N . MET B 1 69 ? 7.688 -31.156 -14.539 1 97.44 69 MET B N 1
ATOM 3352 C CA . MET B 1 69 ? 6.555 -30.234 -14.609 1 97.44 69 MET B CA 1
ATOM 3353 C C . MET B 1 69 ? 5.273 -30.969 -14.969 1 97.44 69 MET B C 1
ATOM 3355 O O . MET B 1 69 ? 4.176 -30.531 -14.617 1 97.44 69 MET B O 1
ATOM 3359 N N . SER B 1 70 ? 5.41 -32.094 -15.633 1 97.38 70 SER B N 1
ATOM 3360 C CA . SER B 1 70 ? 4.238 -32.938 -15.914 1 97.38 70 SER B CA 1
ATOM 3361 C C . SER B 1 70 ? 3.584 -33.406 -14.625 1 97.38 70 SER B C 1
ATOM 3363 O O . SER B 1 70 ? 2.361 -33.562 -14.562 1 97.38 70 SER B O 1
ATOM 3365 N N . GLU B 1 71 ? 4.391 -33.656 -13.617 1 97.62 71 GLU B N 1
ATOM 3366 C CA . GLU B 1 71 ? 3.859 -34.062 -12.32 1 97.62 71 GLU B CA 1
ATOM 3367 C C . GLU B 1 71 ? 3.082 -32.938 -11.664 1 97.62 71 GLU B C 1
ATOM 3369 O O . GLU B 1 71 ? 2.076 -33.156 -10.992 1 97.62 71 GLU B O 1
ATOM 3374 N N . ILE B 1 72 ? 3.566 -31.719 -11.812 1 97.38 72 ILE B N 1
ATOM 3375 C CA . ILE B 1 72 ? 2.855 -30.562 -11.305 1 97.38 72 ILE B CA 1
ATOM 3376 C C . ILE B 1 72 ? 1.515 -30.422 -12.023 1 97.38 72 ILE B C 1
ATOM 3378 O O . ILE B 1 72 ? 0.486 -30.172 -11.391 1 97.38 72 ILE B O 1
ATOM 3382 N N . ALA B 1 73 ? 1.574 -30.578 -13.336 1 97.88 73 ALA B N 1
ATOM 3383 C CA . ALA B 1 73 ? 0.346 -30.5 -14.125 1 97.88 73 ALA B CA 1
ATOM 3384 C C . ALA B 1 73 ? -0.681 -31.516 -13.633 1 97.88 73 ALA B C 1
ATOM 3386 O O . ALA B 1 73 ? -1.845 -31.172 -13.406 1 97.88 73 ALA B O 1
ATOM 3387 N N . ASP B 1 74 ? -0.242 -32.75 -13.453 1 97.5 74 ASP B N 1
ATOM 3388 C CA . ASP B 1 74 ? -1.116 -33.812 -12.984 1 97.5 74 ASP B CA 1
ATOM 3389 C C . ASP B 1 74 ? -1.671 -33.5 -11.594 1 97.5 74 ASP B C 1
ATOM 3391 O O . ASP B 1 74 ? -2.855 -33.719 -11.336 1 97.5 74 ASP B O 1
ATOM 3395 N N . ALA B 1 75 ? -0.812 -33.062 -10.758 1 96.62 75 ALA B N 1
ATOM 3396 C CA . ALA B 1 75 ? -1.211 -32.75 -9.383 1 96.62 75 ALA B CA 1
ATOM 3397 C C . ALA B 1 75 ? -2.242 -31.641 -9.336 1 96.62 75 ALA B C 1
ATOM 3399 O O . ALA B 1 75 ? -3.24 -31.734 -8.617 1 96.62 75 ALA B O 1
ATOM 3400 N N . VAL B 1 76 ? -2.029 -30.531 -10.07 1 97 76 VAL B N 1
ATOM 3401 C CA . VAL B 1 76 ? -2.953 -29.406 -10.102 1 97 76 VAL B CA 1
ATOM 3402 C C . VAL B 1 76 ? -4.32 -29.875 -10.594 1 97 76 VAL B C 1
ATOM 3404 O O . VAL B 1 76 ? -5.348 -29.562 -9.984 1 97 76 VAL B O 1
ATOM 3407 N N . HIS B 1 77 ? -4.348 -30.672 -11.648 1 96.94 77 HIS B N 1
ATOM 3408 C CA . HIS B 1 77 ? -5.605 -31.188 -12.172 1 96.94 77 HIS B CA 1
ATOM 3409 C C . HIS B 1 77 ? -6.293 -32.094 -11.148 1 96.94 77 HIS B C 1
ATOM 3411 O O . HIS B 1 77 ? -7.504 -31.984 -10.945 1 96.94 77 HIS B O 1
ATOM 3417 N N . ARG B 1 78 ? -5.531 -32.906 -10.523 1 95.44 78 ARG B N 1
ATOM 3418 C CA . ARG B 1 78 ? -6.066 -33.844 -9.555 1 95.44 78 ARG B CA 1
ATOM 3419 C C . ARG B 1 78 ? -6.688 -33.125 -8.367 1 95.44 78 ARG B C 1
ATOM 3421 O O . ARG B 1 78 ? -7.816 -33.438 -7.965 1 95.44 78 ARG B O 1
ATOM 3428 N N . TRP B 1 79 ? -5.969 -32.219 -7.82 1 94.56 79 TRP B N 1
ATOM 3429 C CA . TRP B 1 79 ? -6.434 -31.578 -6.605 1 94.56 79 TRP B CA 1
ATOM 3430 C C . TRP B 1 79 ? -7.609 -30.656 -6.898 1 94.56 79 TRP B C 1
ATOM 3432 O O . TRP B 1 79 ? -8.523 -30.516 -6.082 1 94.56 79 TRP B O 1
ATOM 3442 N N . ARG B 1 80 ? -7.613 -29.922 -8.031 1 96.5 80 ARG B N 1
ATOM 3443 C CA . ARG B 1 80 ? -8.797 -29.141 -8.406 1 96.5 80 ARG B CA 1
ATOM 3444 C C . ARG B 1 80 ? -10.008 -30.047 -8.57 1 96.5 80 ARG B C 1
ATOM 3446 O O . ARG B 1 80 ? -11.102 -29.719 -8.109 1 96.5 80 ARG B O 1
ATOM 3453 N N . ALA B 1 81 ? -9.789 -31.188 -9.203 1 96 81 ALA B N 1
ATOM 3454 C CA . ALA B 1 81 ? -10.891 -32.125 -9.383 1 96 81 ALA B CA 1
ATOM 3455 C C . ALA B 1 81 ? -11.422 -32.625 -8.039 1 96 81 ALA B C 1
ATOM 3457 O O . ALA B 1 81 ? -12.633 -32.75 -7.855 1 96 81 ALA B O 1
ATOM 3458 N N . GLU B 1 82 ? -10.523 -32.938 -7.137 1 94.19 82 GLU B N 1
ATOM 3459 C CA . GLU B 1 82 ? -10.93 -33.375 -5.809 1 94.19 82 GLU B CA 1
ATOM 3460 C C . GLU B 1 82 ? -11.688 -32.281 -5.066 1 94.19 82 GLU B C 1
ATOM 3462 O O . GLU B 1 82 ? -12.695 -32.531 -4.41 1 94.19 82 GLU B O 1
ATOM 3467 N N . ALA B 1 83 ? -11.18 -31.078 -5.148 1 94.69 83 ALA B N 1
ATOM 3468 C CA . ALA B 1 83 ? -11.867 -29.938 -4.539 1 94.69 83 ALA B CA 1
ATOM 3469 C C . ALA B 1 83 ? -13.289 -29.812 -5.09 1 94.69 83 ALA B C 1
ATOM 3471 O O . ALA B 1 83 ? -14.234 -29.578 -4.336 1 94.69 83 ALA B O 1
ATOM 3472 N N . ILE B 1 84 ? -13.391 -29.906 -6.383 1 95.94 84 ILE B N 1
ATOM 3473 C CA . ILE B 1 84 ? -14.68 -29.797 -7.059 1 95.94 84 ILE B CA 1
ATOM 3474 C C . ILE B 1 84 ? -15.625 -30.891 -6.562 1 95.94 84 ILE B C 1
ATOM 3476 O O . ILE B 1 84 ? -16.781 -30.609 -6.254 1 95.94 84 ILE B O 1
ATOM 3480 N N . ARG B 1 85 ? -15.141 -32.062 -6.43 1 95 85 ARG B N 1
ATOM 3481 C CA . ARG B 1 85 ? -15.945 -33.188 -5.969 1 95 85 ARG B CA 1
ATOM 3482 C C . ARG B 1 85 ? -16.438 -32.969 -4.547 1 95 85 ARG B C 1
ATOM 3484 O O . ARG B 1 85 ? -17.625 -33.125 -4.266 1 95 85 ARG B O 1
ATOM 3491 N N . HIS B 1 86 ? -15.562 -32.625 -3.66 1 93.25 86 HIS B N 1
ATOM 3492 C CA . HIS B 1 86 ? -15.938 -32.375 -2.268 1 93.25 86 HIS B CA 1
ATOM 3493 C C . HIS B 1 86 ? -16.922 -31.219 -2.141 1 93.25 86 HIS B C 1
ATOM 3495 O O . HIS B 1 86 ? -17.859 -31.297 -1.354 1 93.25 86 HIS B O 1
ATOM 3501 N N . ALA B 1 87 ? -16.672 -30.141 -2.9 1 95 87 ALA B N 1
ATOM 3502 C CA . ALA B 1 87 ? -17.578 -28.984 -2.863 1 95 87 ALA B CA 1
ATOM 3503 C C . ALA B 1 87 ? -18.969 -29.359 -3.342 1 95 87 ALA B C 1
ATOM 3505 O O . ALA B 1 87 ? -19.969 -28.922 -2.77 1 95 87 ALA B O 1
ATOM 3506 N N . ALA B 1 88 ? -19.031 -30.156 -4.316 1 95.19 88 ALA B N 1
ATOM 3507 C CA . ALA B 1 88 ? -20.312 -30.594 -4.871 1 95.19 88 ALA B CA 1
ATOM 3508 C C . ALA B 1 88 ? -21.141 -31.328 -3.83 1 95.19 88 ALA B C 1
ATOM 3510 O O . ALA B 1 88 ? -22.375 -31.219 -3.816 1 95.19 88 ALA B O 1
ATOM 3511 N N . GLU B 1 89 ? -20.531 -32.031 -2.973 1 94.62 89 GLU B N 1
ATOM 3512 C CA . GLU B 1 89 ? -21.219 -32.812 -1.947 1 94.62 89 GLU B CA 1
ATOM 3513 C C . GLU B 1 89 ? -21.938 -31.891 -0.945 1 94.62 89 GLU B C 1
ATOM 3515 O O . GLU B 1 89 ? -22.859 -32.312 -0.262 1 94.62 89 GLU B O 1
ATOM 3520 N N . VAL B 1 90 ? -21.531 -30.703 -0.917 1 93.88 90 VAL B N 1
ATOM 3521 C CA . VAL B 1 90 ? -22.172 -29.797 0.028 1 93.88 90 VAL B CA 1
ATOM 3522 C C . VAL B 1 90 ? -22.922 -28.703 -0.73 1 93.88 90 VAL B C 1
ATOM 3524 O O . VAL B 1 90 ? -23.219 -27.641 -0.169 1 93.88 90 VAL B O 1
ATOM 3527 N N . GLY B 1 91 ? -23.078 -28.875 -1.968 1 94.75 91 GLY B N 1
ATOM 3528 C CA . GLY B 1 91 ? -23.922 -28 -2.762 1 94.75 91 GLY B CA 1
ATOM 3529 C C . GLY B 1 91 ? -23.188 -26.75 -3.248 1 94.75 91 GLY B C 1
ATOM 3530 O O . GLY B 1 91 ? -23.812 -25.719 -3.506 1 94.75 91 GLY B O 1
ATOM 3531 N N . ALA B 1 92 ? -21.875 -26.828 -3.352 1 96.5 92 ALA B N 1
ATOM 3532 C CA . ALA B 1 92 ? -21.078 -25.703 -3.826 1 96.5 92 ALA B CA 1
ATOM 3533 C C . ALA B 1 92 ? -20.266 -26.094 -5.059 1 96.5 92 ALA B C 1
ATOM 3535 O O . ALA B 1 92 ? -20.234 -27.266 -5.449 1 96.5 92 ALA B O 1
ATOM 3536 N N . SER B 1 93 ? -19.766 -25.141 -5.723 1 97.25 93 SER B N 1
ATOM 3537 C CA . SER B 1 93 ? -18.766 -25.281 -6.777 1 97.25 93 SER B CA 1
ATOM 3538 C C . SER B 1 93 ? -17.469 -24.578 -6.414 1 97.25 93 SER B C 1
ATOM 3540 O O . SER B 1 93 ? -17.422 -23.828 -5.43 1 97.25 93 SER B O 1
ATOM 3542 N N . VAL B 1 94 ? -16.453 -24.906 -7.227 1 97.44 94 VAL B N 1
ATOM 3543 C CA . VAL B 1 94 ? -15.141 -24.344 -7.008 1 97.44 94 VAL B CA 1
ATOM 3544 C C . VAL B 1 94 ? -14.742 -23.484 -8.211 1 97.44 94 VAL B C 1
ATOM 3546 O O . VAL B 1 94 ? -14.891 -23.906 -9.359 1 97.44 94 VAL B O 1
ATOM 3549 N N . ALA B 1 95 ? -14.312 -22.297 -7.945 1 98.31 95 ALA B N 1
ATOM 3550 C CA . ALA B 1 95 ? -13.828 -21.406 -9 1 98.31 95 ALA B CA 1
ATOM 3551 C C . ALA B 1 95 ? -12.422 -20.906 -8.688 1 98.31 95 ALA B C 1
ATOM 3553 O O . ALA B 1 95 ? -12.18 -20.344 -7.609 1 98.31 95 ALA B O 1
ATOM 3554 N N . ALA B 1 96 ? -11.508 -21.109 -9.641 1 98.62 96 ALA B N 1
ATOM 3555 C CA . ALA B 1 96 ? -10.18 -20.5 -9.531 1 98.62 96 ALA B CA 1
ATOM 3556 C C . ALA B 1 96 ? -10.219 -19.031 -9.914 1 98.62 96 ALA B C 1
ATOM 3558 O O . ALA B 1 96 ? -9.695 -18.641 -10.961 1 98.62 96 ALA B O 1
ATOM 3559 N N . LEU B 1 97 ? -10.797 -18.25 -9.094 1 98.62 97 LEU B N 1
ATOM 3560 C CA . LEU B 1 97 ? -10.914 -16.797 -9.234 1 98.62 97 LEU B CA 1
ATOM 3561 C C . LEU B 1 97 ? -10.195 -16.078 -8.094 1 98.62 97 LEU B C 1
ATOM 3563 O O . LEU B 1 97 ? -10.352 -16.453 -6.926 1 98.62 97 LEU B O 1
ATOM 3567 N N . ALA B 1 98 ? -9.406 -15.125 -8.477 1 98.62 98 ALA B N 1
ATOM 3568 C CA . ALA B 1 98 ? -8.57 -14.461 -7.477 1 98.62 98 ALA B CA 1
ATOM 3569 C C . ALA B 1 98 ? -9.391 -13.492 -6.637 1 98.62 98 ALA B C 1
ATOM 3571 O O . ALA B 1 98 ? -8.961 -13.07 -5.562 1 98.62 98 ALA B O 1
ATOM 3572 N N . THR B 1 99 ? -10.531 -13.016 -7.117 1 97.56 99 THR B N 1
ATOM 3573 C CA . THR B 1 99 ? -11.555 -12.297 -6.367 1 97.56 99 THR B CA 1
ATOM 3574 C C . THR B 1 99 ? -12.945 -12.742 -6.797 1 97.56 99 THR B C 1
ATOM 3576 O O . THR B 1 99 ? -13.117 -13.328 -7.867 1 97.56 99 THR B O 1
ATOM 3579 N N . SER B 1 100 ? -13.938 -12.461 -5.918 1 96.31 100 SER B N 1
ATOM 3580 C CA . SER B 1 100 ? -15.32 -12.672 -6.328 1 96.31 100 SER B CA 1
ATOM 3581 C C . SER B 1 100 ? -15.797 -11.555 -7.254 1 96.31 100 SER B C 1
ATOM 3583 O O . SER B 1 100 ? -15.773 -10.383 -6.883 1 96.31 100 SER B O 1
ATOM 3585 N N . PRO B 1 101 ? -16.219 -11.938 -8.492 1 96.5 101 PRO B N 1
ATOM 3586 C CA . PRO B 1 101 ? -16.797 -10.906 -9.352 1 96.5 101 PRO B CA 1
ATOM 3587 C C . PRO B 1 101 ? -18.078 -10.32 -8.773 1 96.5 101 PRO B C 1
ATOM 3589 O O . PRO B 1 101 ? -18.406 -9.156 -9.031 1 96.5 101 PRO B O 1
ATOM 3592 N N . LEU B 1 102 ? -18.844 -11.109 -8.008 1 95.25 102 LEU B N 1
ATOM 3593 C CA . LEU B 1 102 ? -20.109 -10.695 -7.391 1 95.25 102 LEU B CA 1
ATOM 3594 C C . LEU B 1 102 ? -19.859 -10.141 -5.992 1 95.25 102 LEU B C 1
ATOM 3596 O O . LEU B 1 102 ? -18.844 -10.438 -5.367 1 95.25 102 LEU B O 1
ATOM 3600 N N . PRO B 1 103 ? -20.781 -9.328 -5.531 1 91.06 103 PRO B N 1
ATOM 3601 C CA . PRO B 1 103 ? -20.625 -8.797 -4.18 1 91.06 103 PRO B CA 1
ATOM 3602 C C . PRO B 1 103 ? -20.547 -9.891 -3.117 1 91.06 103 PRO B C 1
ATOM 3604 O O . PRO B 1 103 ? -21.234 -10.906 -3.217 1 91.06 103 PRO B O 1
ATOM 3607 N N . VAL B 1 104 ? -19.672 -9.625 -2.213 1 88.69 104 VAL B N 1
ATOM 3608 C CA . VAL B 1 104 ? -19.516 -10.594 -1.132 1 88.69 104 VAL B CA 1
ATOM 3609 C C . VAL B 1 104 ? -19.25 -9.859 0.18 1 88.69 104 VAL B C 1
ATOM 3611 O O . VAL B 1 104 ? -18.672 -8.773 0.181 1 88.69 104 VAL B O 1
ATOM 3614 N N . SER B 1 105 ? -19.812 -10.328 1.216 1 81.81 105 SER B N 1
ATOM 3615 C CA . SER B 1 105 ? -19.406 -9.984 2.578 1 81.81 105 SER B CA 1
ATOM 3616 C C . SER B 1 105 ? -18.641 -11.133 3.227 1 81.81 105 SER B C 1
ATOM 3618 O O . SER B 1 105 ? -19.234 -12.078 3.738 1 81.81 105 SER B O 1
ATOM 3620 N N . PRO B 1 106 ? -17.406 -10.984 3.209 1 80.44 106 PRO B N 1
ATOM 3621 C CA . PRO B 1 106 ? -16.594 -12.125 3.648 1 80.44 106 PRO B CA 1
ATOM 3622 C C . PRO B 1 106 ? -16.797 -12.461 5.121 1 80.44 106 PRO B C 1
ATOM 3624 O O . PRO B 1 106 ? -17 -11.562 5.941 1 80.44 106 PRO B O 1
ATOM 3627 N N . THR B 1 107 ? -16.766 -13.672 5.336 1 79.88 107 THR B N 1
ATOM 3628 C CA . THR B 1 107 ? -16.875 -14.18 6.699 1 79.88 107 THR B CA 1
ATOM 3629 C C . THR B 1 107 ? -15.523 -14.734 7.168 1 79.88 107 THR B C 1
ATOM 3631 O O . THR B 1 107 ? -14.961 -15.633 6.535 1 79.88 107 THR B O 1
ATOM 3634 N N . ILE B 1 108 ? -15.055 -14.156 8.234 1 76.94 108 ILE B N 1
ATOM 3635 C CA . ILE B 1 108 ? -13.766 -14.586 8.773 1 76.94 108 ILE B CA 1
ATOM 3636 C C . ILE B 1 108 ? -13.93 -15.922 9.484 1 76.94 108 ILE B C 1
ATOM 3638 O O . ILE B 1 108 ? -14.906 -16.141 10.203 1 76.94 108 ILE B O 1
ATOM 3642 N N . GLY B 1 109 ? -13 -16.797 9.273 1 73.56 109 GLY B N 1
ATOM 3643 C CA . GLY B 1 109 ? -12.992 -18.125 9.883 1 73.56 109 GLY B CA 1
ATOM 3644 C C . GLY B 1 109 ? -12.891 -18.094 11.391 1 73.56 109 GLY B C 1
ATOM 3645 O O . GLY B 1 109 ? -12.719 -17.016 11.984 1 73.56 109 GLY B O 1
ATOM 3646 N N . THR B 1 110 ? -13.102 -19.234 11.914 1 72.06 110 THR B N 1
ATOM 3647 C CA . THR B 1 110 ? -13.016 -19.359 13.359 1 72.06 110 THR B CA 1
ATOM 3648 C C . THR B 1 110 ? -11.617 -19.797 13.781 1 72.06 110 THR B C 1
ATOM 3650 O O . THR B 1 110 ? -10.906 -20.453 13.016 1 72.06 110 THR B O 1
ATOM 3653 N N . GLY B 1 111 ? -11.125 -19.312 14.828 1 74.44 111 GLY B N 1
ATOM 3654 C CA . GLY B 1 111 ? -9.805 -19.656 15.344 1 74.44 111 GLY B CA 1
ATOM 3655 C C . GLY B 1 111 ? -9.07 -18.469 15.93 1 74.44 111 GLY B C 1
ATOM 3656 O O . GLY B 1 111 ? -9.391 -17.312 15.617 1 74.44 111 GLY B O 1
ATOM 3657 N N . GLU B 1 112 ? -8.133 -18.844 16.781 1 75.69 112 GLU B N 1
ATOM 3658 C CA . GLU B 1 112 ? -7.41 -17.812 17.531 1 75.69 112 GLU B CA 1
ATOM 3659 C C . GLU B 1 112 ? -6.664 -16.875 16.578 1 75.69 112 GLU B C 1
ATOM 3661 O O . GLU B 1 112 ? -6.691 -15.656 16.766 1 75.69 112 GLU B O 1
ATOM 3666 N N . ARG B 1 113 ? -6.102 -17.5 15.562 1 75.44 113 ARG B N 1
ATOM 3667 C CA . ARG B 1 113 ? -5.328 -16.688 14.641 1 75.44 113 ARG B CA 1
ATOM 3668 C C . ARG B 1 113 ? -6.23 -15.727 13.867 1 75.44 113 ARG B C 1
ATOM 3670 O O . ARG B 1 113 ? -5.914 -14.547 13.742 1 75.44 113 ARG B O 1
ATOM 3677 N N . TYR B 1 114 ? -7.277 -16.172 13.43 1 74.94 114 TYR B N 1
ATOM 3678 C CA . TYR B 1 114 ? -8.172 -15.352 12.609 1 74.94 114 TYR B CA 1
ATOM 3679 C C . TYR B 1 114 ? -8.883 -14.305 13.453 1 74.94 114 TYR B C 1
ATOM 3681 O O . TYR B 1 114 ? -9.086 -13.172 13.008 1 74.94 114 TYR B O 1
ATOM 3689 N N . ASP B 1 115 ? -9.242 -14.703 14.672 1 77.81 115 ASP B N 1
ATOM 3690 C CA . ASP B 1 115 ? -9.805 -13.742 15.602 1 77.81 115 ASP B CA 1
ATOM 3691 C C . ASP B 1 115 ? -8.82 -12.609 15.891 1 77.81 115 ASP B C 1
ATOM 3693 O O . ASP B 1 115 ? -9.203 -11.438 15.898 1 77.81 115 ASP B O 1
ATOM 3697 N N . TRP B 1 116 ? -7.637 -13.039 16.094 1 80.75 116 TRP B N 1
ATOM 3698 C CA . TRP B 1 116 ? -6.586 -12.055 16.328 1 80.75 116 TRP B CA 1
ATOM 3699 C C . TRP B 1 116 ? -6.434 -11.117 15.133 1 80.75 116 TRP B C 1
ATOM 3701 O O . TRP B 1 116 ? -6.344 -9.898 15.297 1 80.75 116 TRP B O 1
ATOM 3711 N N . MET B 1 117 ? -6.461 -11.594 13.953 1 80.81 117 MET B N 1
ATOM 3712 C CA . MET B 1 117 ? -6.297 -10.805 12.734 1 80.81 117 MET B CA 1
ATOM 3713 C C . MET B 1 117 ? -7.457 -9.828 12.555 1 80.81 117 MET B C 1
ATOM 3715 O O . MET B 1 117 ? -7.254 -8.672 12.18 1 80.81 117 MET B O 1
ATOM 3719 N N . ALA B 1 118 ? -8.648 -10.312 12.758 1 78.5 118 ALA B N 1
ATOM 3720 C CA . ALA B 1 118 ? -9.836 -9.461 12.633 1 78.5 118 ALA B CA 1
ATOM 3721 C C . ALA B 1 118 ? -9.773 -8.281 13.594 1 78.5 118 ALA B C 1
ATOM 3723 O O . ALA B 1 118 ? -10.062 -7.148 13.219 1 78.5 118 ALA B O 1
ATOM 3724 N N . GLU B 1 119 ? -9.383 -8.625 14.805 1 81.5 119 GLU B N 1
ATOM 3725 C CA . GLU B 1 119 ? -9.273 -7.582 15.82 1 81.5 119 GLU B CA 1
ATOM 3726 C C . GLU B 1 119 ? -8.141 -6.617 15.5 1 81.5 119 GLU B C 1
ATOM 3728 O O . GLU B 1 119 ? -8.305 -5.398 15.609 1 81.5 119 GLU B O 1
ATOM 3733 N N . ARG B 1 120 ? -7.059 -7.18 15.047 1 82.88 120 ARG B N 1
ATOM 3734 C CA . ARG B 1 120 ? -5.828 -6.414 14.883 1 82.88 120 ARG B CA 1
ATOM 3735 C C . ARG B 1 120 ? -5.902 -5.52 13.648 1 82.88 120 ARG B C 1
ATOM 3737 O O . ARG B 1 120 ? -5.426 -4.383 13.672 1 82.88 120 ARG B O 1
ATOM 3744 N N . TYR B 1 121 ? -6.574 -5.957 12.602 1 83.88 121 TYR B N 1
ATOM 3745 C CA . TYR B 1 121 ? -6.441 -5.266 11.32 1 83.88 121 TYR B CA 1
ATOM 3746 C C . TYR B 1 121 ? -7.754 -4.594 10.93 1 83.88 121 TYR B C 1
ATOM 3748 O O . TYR B 1 121 ? -7.805 -3.844 9.953 1 83.88 121 TYR B O 1
ATOM 3756 N N . GLY B 1 122 ? -8.852 -4.836 11.578 1 80.31 122 GLY B N 1
ATOM 3757 C CA . GLY B 1 122 ? -10.094 -4.121 11.336 1 80.31 122 GLY B CA 1
ATOM 3758 C C . GLY B 1 122 ? -10.656 -4.352 9.945 1 80.31 122 GLY B C 1
ATOM 3759 O O . GLY B 1 122 ? -10.789 -5.496 9.508 1 80.31 122 GLY B O 1
ATOM 3760 N N . LEU B 1 123 ? -11.023 -3.254 9.258 1 77.94 123 LEU B N 1
ATOM 3761 C CA . LEU B 1 123 ? -11.672 -3.285 7.949 1 77.94 123 LEU B CA 1
ATOM 3762 C C . LEU B 1 123 ? -10.805 -4.004 6.926 1 77.94 123 LEU B C 1
ATOM 3764 O O . LEU B 1 123 ? -11.32 -4.684 6.035 1 77.94 123 LEU B O 1
ATOM 3768 N N . THR B 1 124 ? -9.508 -3.898 7.098 1 79.19 124 THR B N 1
ATOM 3769 C CA . THR B 1 124 ? -8.586 -4.559 6.184 1 79.19 124 THR B CA 1
ATOM 3770 C C . THR B 1 124 ? -8.82 -6.066 6.176 1 79.19 124 THR B C 1
ATOM 3772 O O . THR B 1 124 ? -8.945 -6.676 5.109 1 79.19 124 THR B O 1
ATOM 3775 N N . ALA B 1 125 ? -8.938 -6.645 7.32 1 73.94 125 ALA B N 1
ATOM 3776 C CA . ALA B 1 125 ? -9.148 -8.086 7.41 1 73.94 125 ALA B CA 1
ATOM 3777 C C . ALA B 1 125 ? -10.5 -8.477 6.824 1 73.94 125 ALA B C 1
ATOM 3779 O O . ALA B 1 125 ? -10.633 -9.539 6.207 1 73.94 125 ALA B O 1
ATOM 3780 N N . GLN B 1 126 ? -11.414 -7.664 6.879 1 72.12 126 GLN B N 1
ATOM 3781 C CA . GLN B 1 126 ? -12.773 -7.965 6.438 1 72.12 126 GLN B CA 1
ATOM 3782 C C . GLN B 1 126 ? -12.875 -7.98 4.918 1 72.12 126 GLN B C 1
ATOM 3784 O O . GLN B 1 126 ? -13.703 -8.688 4.348 1 72.12 126 GLN B O 1
ATOM 3789 N N . GLU B 1 127 ? -11.953 -7.309 4.336 1 76.06 127 GLU B N 1
ATOM 3790 C CA . GLU B 1 127 ? -12.094 -7.09 2.9 1 76.06 127 GLU B CA 1
ATOM 3791 C C . GLU B 1 127 ? -11.141 -7.977 2.107 1 76.06 127 GLU B C 1
ATOM 3793 O O . GLU B 1 127 ? -11.078 -7.895 0.88 1 76.06 127 GLU B O 1
ATOM 3798 N N . GLN B 1 128 ? -10.5 -8.961 2.691 1 81.62 128 GLN B N 1
ATOM 3799 C CA . GLN B 1 128 ? -9.352 -9.609 2.066 1 81.62 128 GLN B CA 1
ATOM 3800 C C . GLN B 1 128 ? -9.742 -10.961 1.478 1 81.62 128 GLN B C 1
ATOM 3802 O O . GLN B 1 128 ? -8.938 -11.898 1.464 1 81.62 128 GLN B O 1
ATOM 3807 N N . LEU B 1 129 ? -10.922 -11.125 1.014 1 89.5 129 LEU B N 1
ATOM 3808 C CA . LEU B 1 129 ? -11.234 -12.383 0.338 1 89.5 129 LEU B CA 1
ATOM 3809 C C . LEU B 1 129 ? -10.602 -12.422 -1.048 1 89.5 129 LEU B C 1
ATOM 3811 O O . LEU B 1 129 ? -11.195 -11.953 -2.021 1 89.5 129 LEU B O 1
ATOM 3815 N N . THR B 1 130 ? -9.398 -12.883 -1.132 1 95.25 130 THR B N 1
ATOM 3816 C CA . THR B 1 130 ? -8.625 -13 -2.361 1 95.25 130 THR B CA 1
ATOM 3817 C C . THR B 1 130 ? -7.922 -14.352 -2.434 1 95.25 130 THR B C 1
ATOM 3819 O O . THR B 1 130 ? -7.617 -14.953 -1.401 1 95.25 130 THR B O 1
ATOM 3822 N N . CYS B 1 131 ? -7.711 -14.852 -3.59 1 97.62 131 CYS B N 1
ATOM 3823 C CA . CYS B 1 131 ? -7.094 -16.156 -3.811 1 97.62 131 CYS B CA 1
ATOM 3824 C C . CYS B 1 131 ? -5.793 -16.016 -4.598 1 97.62 131 CYS B C 1
ATOM 3826 O O . CYS B 1 131 ? -5.797 -15.516 -5.727 1 97.62 131 CYS B O 1
ATOM 3828 N N . GLY B 1 132 ? -4.719 -16.484 -4.008 1 98.19 132 GLY B N 1
ATOM 3829 C CA . GLY B 1 132 ? -3.412 -16.438 -4.648 1 98.19 132 GLY B CA 1
ATOM 3830 C C . GLY B 1 132 ? -2.902 -17.797 -5.07 1 98.19 132 GLY B C 1
ATOM 3831 O O . GLY B 1 132 ? -3.572 -18.812 -4.859 1 98.19 132 GLY B O 1
ATOM 3832 N N . CYS B 1 133 ? -1.85 -17.781 -5.801 1 98.69 133 CYS B N 1
ATOM 3833 C CA . CYS B 1 133 ? -1.035 -18.938 -6.152 1 98.69 133 CYS B CA 1
ATOM 3834 C C . CYS B 1 133 ? 0.403 -18.766 -5.68 1 98.69 133 CYS B C 1
ATOM 3836 O O . CYS B 1 133 ? 1.054 -17.766 -6.027 1 98.69 133 CYS B O 1
ATOM 3838 N N . HIS B 1 134 ? 0.844 -19.656 -4.859 1 98.5 134 HIS B N 1
ATOM 3839 C CA . HIS B 1 134 ? 2.215 -19.609 -4.367 1 98.5 134 HIS B CA 1
ATOM 3840 C C . HIS B 1 134 ? 3.061 -20.719 -4.969 1 98.5 134 HIS B C 1
ATOM 3842 O O . HIS B 1 134 ? 2.602 -21.859 -5.086 1 98.5 134 HIS B O 1
ATOM 3848 N N . VAL B 1 135 ? 4.242 -20.359 -5.367 1 98.88 135 VAL B N 1
ATOM 3849 C CA . VAL B 1 135 ? 5.16 -21.344 -5.938 1 98.88 135 VAL B CA 1
ATOM 3850 C C . VAL B 1 135 ? 6.406 -21.453 -5.059 1 98.88 135 VAL B C 1
ATOM 3852 O O . VAL B 1 135 ? 7.07 -20.453 -4.781 1 98.88 135 VAL B O 1
ATOM 3855 N N . HIS B 1 136 ? 6.641 -22.641 -4.613 1 98.75 136 HIS B N 1
ATOM 3856 C CA . HIS B 1 136 ? 7.832 -22.984 -3.84 1 98.75 136 HIS B CA 1
ATOM 3857 C C . HIS B 1 136 ? 8.898 -23.625 -4.719 1 98.75 136 HIS B C 1
ATOM 3859 O O . HIS B 1 136 ? 8.609 -24.594 -5.43 1 98.75 136 HIS B O 1
ATOM 3865 N N . VAL B 1 137 ? 10.102 -23.125 -4.684 1 98.94 137 VAL B N 1
ATOM 3866 C CA . VAL B 1 137 ? 11.219 -23.734 -5.395 1 98.94 137 VAL B CA 1
ATOM 3867 C C . VAL B 1 137 ? 12.359 -24.016 -4.414 1 98.94 137 VAL B C 1
ATOM 3869 O O . VAL B 1 137 ? 12.734 -23.141 -3.625 1 98.94 137 VAL B O 1
ATOM 3872 N N . SER B 1 138 ? 12.898 -25.188 -4.48 1 98.81 138 SER B N 1
ATOM 3873 C CA . SER B 1 138 ? 13.922 -25.609 -3.531 1 98.81 138 SER B CA 1
ATOM 3874 C C . SER B 1 138 ? 15.203 -24.812 -3.715 1 98.81 138 SER B C 1
ATOM 3876 O O . SER B 1 138 ? 15.578 -24.469 -4.84 1 98.81 138 SER B O 1
ATOM 3878 N N . VAL B 1 139 ? 15.82 -24.484 -2.664 1 98.56 139 VAL B N 1
ATOM 3879 C CA . VAL B 1 139 ? 17.141 -23.891 -2.631 1 98.56 139 VAL B CA 1
ATOM 3880 C C . VAL B 1 139 ? 18.047 -24.672 -1.666 1 98.56 139 VAL B C 1
ATOM 3882 O O . VAL B 1 139 ? 17.547 -25.406 -0.81 1 98.56 139 VAL B O 1
ATOM 3885 N N . GLU B 1 140 ? 19.328 -24.469 -1.732 1 97.31 140 GLU B N 1
ATOM 3886 C CA . GLU B 1 140 ? 20.266 -25.312 -0.997 1 97.31 140 GLU B CA 1
ATOM 3887 C C . GLU B 1 140 ? 20.562 -24.719 0.379 1 97.31 140 GLU B C 1
ATOM 3889 O O . GLU B 1 140 ? 21.078 -25.406 1.258 1 97.31 140 GLU B O 1
ATOM 3894 N N . SER B 1 141 ? 20.375 -23.5 0.514 1 98.06 141 SER B N 1
ATOM 3895 C CA . SER B 1 141 ? 20.656 -22.797 1.761 1 98.06 141 SER B CA 1
ATOM 3896 C C . SER B 1 141 ? 19.938 -21.453 1.804 1 98.06 141 SER B C 1
ATOM 3898 O O . SER B 1 141 ? 19.438 -20.984 0.784 1 98.06 141 SER B O 1
ATOM 3900 N N . ASP B 1 142 ? 19.875 -20.891 3.012 1 98.38 142 ASP B N 1
ATOM 3901 C CA . ASP B 1 142 ? 19.328 -19.547 3.145 1 98.38 142 ASP B CA 1
ATOM 3902 C C . ASP B 1 142 ? 20.156 -18.531 2.361 1 98.38 142 ASP B C 1
ATOM 3904 O O . ASP B 1 142 ? 19.625 -17.562 1.822 1 98.38 142 ASP B O 1
ATOM 3908 N N . GLU B 1 143 ? 21.453 -18.766 2.312 1 98.56 143 GLU B N 1
ATOM 3909 C CA . GLU B 1 143 ? 22.328 -17.891 1.54 1 98.56 143 GLU B CA 1
ATOM 3910 C C . GLU B 1 143 ? 21.938 -17.875 0.064 1 98.56 143 GLU B C 1
ATOM 3912 O O . GLU B 1 143 ? 21.812 -16.812 -0.547 1 98.56 143 GLU B O 1
ATOM 3917 N N . GLU B 1 144 ? 21.734 -19.062 -0.463 1 98.69 144 GLU B N 1
ATOM 3918 C CA . GLU B 1 144 ? 21.281 -19.141 -1.849 1 98.69 144 GLU B CA 1
ATOM 3919 C C . GLU B 1 144 ? 19.891 -18.531 -2.01 1 98.69 144 GLU B C 1
ATOM 3921 O O . GLU B 1 144 ? 19.641 -17.797 -2.967 1 98.69 144 GLU B O 1
ATOM 3926 N N . GLY B 1 145 ? 18.984 -18.859 -1.071 1 98.88 145 GLY B N 1
ATOM 3927 C CA . GLY B 1 145 ? 17.625 -18.344 -1.125 1 98.88 145 GLY B CA 1
ATOM 3928 C C . GLY B 1 145 ? 17.578 -16.828 -1.164 1 98.88 145 GLY B C 1
ATOM 3929 O O . GLY B 1 145 ? 16.859 -16.25 -1.98 1 98.88 145 GLY B O 1
ATOM 3930 N N . VAL B 1 146 ? 18.391 -16.172 -0.327 1 98.88 146 VAL B N 1
ATOM 3931 C CA . VAL B 1 146 ? 18.391 -14.719 -0.263 1 98.88 146 VAL B CA 1
ATOM 3932 C C . VAL B 1 146 ? 19.031 -14.148 -1.529 1 98.88 146 VAL B C 1
ATOM 3934 O O . VAL B 1 146 ? 18.562 -13.141 -2.064 1 98.88 146 VAL B O 1
ATOM 3937 N N . ALA B 1 147 ? 20.078 -14.797 -2.008 1 98.88 147 ALA B N 1
ATOM 3938 C CA . ALA B 1 147 ? 20.672 -14.383 -3.271 1 98.88 147 ALA B CA 1
ATOM 3939 C C . ALA B 1 147 ? 19.656 -14.406 -4.402 1 98.88 147 ALA B C 1
ATOM 3941 O O . ALA B 1 147 ? 19.641 -13.523 -5.262 1 98.88 147 ALA B O 1
ATOM 3942 N N . VAL B 1 148 ? 18.828 -15.43 -4.379 1 98.94 148 VAL B N 1
ATOM 3943 C CA . VAL B 1 148 ? 17.766 -15.57 -5.367 1 98.94 148 VAL B CA 1
ATOM 3944 C C . VAL B 1 148 ? 16.719 -14.461 -5.184 1 98.94 148 VAL B C 1
ATOM 3946 O O . VAL B 1 148 ? 16.375 -13.766 -6.141 1 98.94 148 VAL B O 1
ATOM 3949 N N . LEU B 1 149 ? 16.281 -14.273 -3.932 1 98.94 149 LEU B N 1
ATOM 3950 C CA . LEU B 1 149 ? 15.289 -13.242 -3.645 1 98.94 149 LEU B CA 1
ATOM 3951 C C . LEU B 1 149 ? 15.75 -11.891 -4.164 1 98.94 149 LEU B C 1
ATOM 3953 O O . LEU B 1 149 ? 14.961 -11.156 -4.777 1 98.94 149 LEU B O 1
ATOM 3957 N N . ASP B 1 150 ? 16.984 -11.57 -3.973 1 98.81 150 ASP B N 1
ATOM 3958 C CA . ASP B 1 150 ? 17.547 -10.281 -4.367 1 98.81 150 ASP B CA 1
ATOM 3959 C C . ASP B 1 150 ? 17.516 -10.109 -5.883 1 98.81 150 ASP B C 1
ATOM 3961 O O . ASP B 1 150 ? 17.359 -9 -6.387 1 98.81 150 ASP B O 1
ATOM 3965 N N . ARG B 1 151 ? 17.594 -11.164 -6.609 1 98.88 151 ARG B N 1
ATOM 3966 C CA . ARG B 1 151 ? 17.828 -11.078 -8.047 1 98.88 151 ARG B CA 1
ATOM 3967 C C . ARG B 1 151 ? 16.516 -11.219 -8.82 1 98.88 151 ARG B C 1
ATOM 3969 O O . ARG B 1 151 ? 16.453 -10.867 -10 1 98.88 151 ARG B O 1
ATOM 3976 N N . ILE B 1 152 ? 15.445 -11.719 -8.148 1 98.88 152 ILE B N 1
ATOM 3977 C CA . ILE B 1 152 ? 14.234 -11.977 -8.922 1 98.88 152 ILE B CA 1
ATOM 3978 C C . ILE B 1 152 ? 13.242 -10.836 -8.719 1 98.88 152 ILE B C 1
ATOM 3980 O O . ILE B 1 152 ? 12.188 -10.797 -9.359 1 98.88 152 ILE B O 1
ATOM 3984 N N . ARG B 1 153 ? 13.547 -9.82 -7.906 1 98.5 153 ARG B N 1
ATOM 3985 C CA . ARG B 1 153 ? 12.641 -8.75 -7.496 1 98.5 153 ARG B CA 1
ATOM 3986 C C . ARG B 1 153 ? 12.031 -8.062 -8.711 1 98.5 153 ARG B C 1
ATOM 3988 O O . ARG B 1 153 ? 10.812 -7.855 -8.766 1 98.5 153 ARG B O 1
ATOM 3995 N N . GLY B 1 154 ? 12.82 -7.789 -9.695 1 98.44 154 GLY B N 1
ATOM 3996 C CA . GLY B 1 154 ? 12.375 -7.008 -10.844 1 98.44 154 GLY B CA 1
ATOM 3997 C C . GLY B 1 154 ? 11.461 -7.785 -11.773 1 98.44 154 GLY B C 1
ATOM 3998 O O . GLY B 1 154 ? 10.727 -7.191 -12.57 1 98.44 154 GLY B O 1
ATOM 3999 N N . TRP B 1 155 ? 11.445 -9.086 -11.664 1 98.88 155 TRP B N 1
ATOM 4000 C CA . TRP B 1 155 ? 10.68 -9.938 -12.578 1 98.88 155 TRP B CA 1
ATOM 4001 C C . TRP B 1 155 ? 9.336 -10.32 -11.969 1 98.88 155 TRP B C 1
ATOM 4003 O O . TRP B 1 155 ? 8.453 -10.82 -12.664 1 98.88 155 TRP B O 1
ATOM 4013 N N . LEU B 1 156 ? 9.148 -10.102 -10.672 1 98.88 156 LEU B N 1
ATOM 4014 C CA . LEU B 1 156 ? 7.945 -10.539 -9.977 1 98.88 156 LEU B CA 1
ATOM 4015 C C . LEU B 1 156 ? 6.707 -9.836 -10.531 1 98.88 156 LEU B C 1
ATOM 4017 O O . LEU B 1 156 ? 5.672 -10.469 -10.742 1 98.88 156 LEU B O 1
ATOM 4021 N N . PRO B 1 157 ? 6.785 -8.508 -10.891 1 98.81 157 PRO B N 1
ATOM 4022 C CA . PRO B 1 157 ? 5.621 -7.863 -11.508 1 98.81 157 PRO B CA 1
ATOM 4023 C C . PRO B 1 157 ? 5.203 -8.531 -12.82 1 98.81 157 PRO B C 1
ATOM 4025 O O . PRO B 1 157 ? 4.016 -8.562 -13.141 1 98.81 157 PRO B O 1
ATOM 4028 N N . VAL B 1 158 ? 6.117 -9.078 -13.562 1 98.94 158 VAL B N 1
ATOM 4029 C CA . VAL B 1 158 ? 5.816 -9.742 -14.828 1 98.94 158 VAL B CA 1
ATOM 4030 C C . VAL B 1 158 ? 5.004 -11.008 -14.562 1 98.94 158 VAL B C 1
ATOM 4032 O O . VAL B 1 158 ? 4.051 -11.305 -15.281 1 98.94 158 VAL B O 1
ATOM 4035 N N . LEU B 1 159 ? 5.375 -11.719 -13.477 1 98.94 159 LEU B N 1
ATOM 4036 C CA . LEU B 1 159 ? 4.613 -12.898 -13.078 1 98.94 159 LEU B CA 1
ATOM 4037 C C . LEU B 1 159 ? 3.201 -12.516 -12.648 1 98.94 159 LEU B C 1
ATOM 4039 O O . LEU B 1 159 ? 2.25 -13.258 -12.906 1 98.94 159 LEU B O 1
ATOM 4043 N N . LEU B 1 160 ? 3.08 -11.352 -12 1 98.94 160 LEU B N 1
ATOM 4044 C CA . LEU B 1 160 ? 1.768 -10.844 -11.625 1 98.94 160 LEU B CA 1
ATOM 4045 C C . LEU B 1 160 ? 0.909 -10.586 -12.859 1 98.94 160 LEU B C 1
ATOM 4047 O O . LEU B 1 160 ? -0.254 -10.992 -12.906 1 98.94 160 LEU B O 1
ATOM 4051 N N . ALA B 1 161 ? 1.492 -9.953 -13.836 1 98.88 161 ALA B N 1
ATOM 4052 C CA . ALA B 1 161 ? 0.764 -9.656 -15.07 1 98.88 161 ALA B CA 1
ATOM 4053 C C . ALA B 1 161 ? 0.292 -10.945 -15.75 1 98.88 161 ALA B C 1
ATOM 4055 O O . ALA B 1 161 ? -0.861 -11.039 -16.172 1 98.88 161 ALA B O 1
ATOM 4056 N N . LEU B 1 162 ? 1.171 -11.891 -15.789 1 98.81 162 LEU B N 1
ATOM 4057 C CA . LEU B 1 162 ? 0.897 -13.18 -16.422 1 98.81 162 LEU B CA 1
ATOM 4058 C C . LEU B 1 162 ? -0.253 -13.891 -15.711 1 98.81 162 LEU B C 1
ATOM 4060 O O . LEU B 1 162 ? -1.115 -14.484 -16.375 1 98.81 162 LEU B O 1
ATOM 4064 N N . SER B 1 163 ? -0.337 -13.805 -14.422 1 98.94 163 SER B N 1
ATOM 4065 C CA . SER B 1 163 ? -1.278 -14.586 -13.625 1 98.94 163 SER B CA 1
ATOM 4066 C C . SER B 1 163 ? -2.541 -13.781 -13.328 1 98.94 163 SER B C 1
ATOM 4068 O O . SER B 1 163 ? -3.471 -14.289 -12.695 1 98.94 163 SER B O 1
ATOM 4070 N N . ALA B 1 164 ? -2.641 -12.547 -13.758 1 98.88 164 ALA B N 1
ATOM 4071 C CA . ALA B 1 164 ? -3.729 -11.656 -13.352 1 98.88 164 ALA B CA 1
ATOM 4072 C C . ALA B 1 164 ? -5.086 -12.289 -13.633 1 98.88 164 ALA B C 1
ATOM 4074 O O . ALA B 1 164 ? -5.34 -12.773 -14.742 1 98.88 164 ALA B O 1
ATOM 4075 N N . ASN B 1 165 ? -5.977 -12.281 -12.625 1 98.88 165 ASN B N 1
ATOM 4076 C CA . ASN B 1 165 ? -7.219 -13.047 -12.656 1 98.88 165 ASN B CA 1
ATOM 4077 C C . ASN B 1 165 ? -8.273 -12.445 -11.727 1 98.88 165 ASN B C 1
ATOM 4079 O O . ASN B 1 165 ? -9.07 -13.164 -11.133 1 98.88 165 ASN B O 1
ATOM 4083 N N . SER B 1 166 ? -8.281 -11.125 -11.578 1 98.62 166 SER B N 1
ATOM 4084 C CA . SER B 1 166 ? -9.219 -10.477 -10.656 1 98.62 166 SER B CA 1
ATOM 4085 C C . SER B 1 166 ? -9.617 -9.094 -11.156 1 98.62 166 SER B C 1
ATOM 4087 O O . SER B 1 166 ? -9.383 -8.094 -10.477 1 98.62 166 SER B O 1
ATOM 4089 N N . PRO B 1 167 ? -10.312 -9.055 -12.305 1 98.19 167 PRO B N 1
ATOM 4090 C CA . PRO B 1 167 ? -10.695 -7.762 -12.883 1 9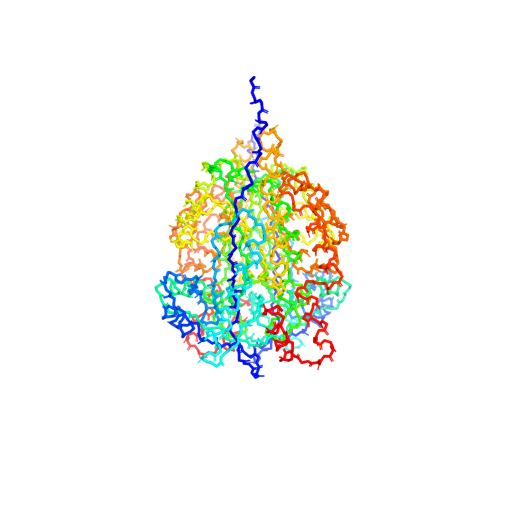8.19 167 PRO B CA 1
ATOM 4091 C C . PRO B 1 167 ? -11.898 -7.137 -12.188 1 98.19 167 PRO B C 1
ATOM 4093 O O . PRO B 1 167 ? -12.117 -5.926 -12.281 1 98.19 167 PRO B O 1
ATOM 4096 N N . PHE B 1 168 ? -12.68 -7.902 -11.469 1 97.12 168 PHE B N 1
ATOM 4097 C CA . PHE B 1 168 ? -13.906 -7.414 -10.859 1 97.12 168 PHE B CA 1
ATOM 4098 C C . PHE B 1 168 ? -13.797 -7.43 -9.336 1 97.12 168 PHE B C 1
ATOM 4100 O O . PHE B 1 168 ? -13.094 -8.266 -8.773 1 97.12 168 PHE B O 1
ATOM 4107 N N . TRP B 1 169 ? -14.438 -6.535 -8.695 1 93.25 169 TRP B N 1
ATOM 4108 C CA . TRP B 1 169 ? -14.516 -6.383 -7.246 1 93.25 169 TRP B CA 1
ATOM 4109 C C . TRP B 1 169 ? -15.867 -5.809 -6.832 1 93.25 169 TRP B C 1
ATOM 4111 O O . TRP B 1 169 ? -16.234 -4.711 -7.254 1 93.25 169 TRP B O 1
ATOM 4121 N N . GLN B 1 170 ? -16.656 -6.5 -5.988 1 90.12 170 GLN B N 1
ATOM 4122 C CA . GLN B 1 170 ? -17.953 -6.055 -5.512 1 90.12 170 GLN B CA 1
ATOM 4123 C C . GLN B 1 170 ? -18.875 -5.691 -6.676 1 90.12 170 GLN B C 1
ATOM 4125 O O . GLN B 1 170 ? -19.5 -4.625 -6.676 1 90.12 170 GLN B O 1
ATOM 4130 N N . ALA B 1 171 ? -18.812 -6.461 -7.715 1 92.25 171 ALA B N 1
ATOM 4131 C CA . ALA B 1 171 ? -19.688 -6.422 -8.883 1 92.25 171 ALA B CA 1
ATOM 4132 C C . ALA B 1 171 ? -19.328 -5.258 -9.797 1 92.25 171 ALA B C 1
ATOM 4134 O O . ALA B 1 171 ? -20.141 -4.844 -10.633 1 92.25 171 ALA B O 1
ATOM 4135 N N . GLN B 1 172 ? -18.156 -4.727 -9.633 1 91.19 172 GLN B N 1
ATOM 4136 C CA . GLN B 1 172 ? -17.703 -3.635 -10.484 1 91.19 172 GLN B CA 1
ATOM 4137 C C . GLN B 1 172 ? -16.438 -4.02 -11.242 1 91.19 172 GLN B C 1
ATOM 4139 O O . GLN B 1 172 ? -15.547 -4.684 -10.688 1 91.19 172 GLN B O 1
ATOM 4144 N N . ASP B 1 173 ? -16.391 -3.646 -12.5 1 93.25 173 ASP B N 1
ATOM 4145 C CA . ASP B 1 173 ? -15.117 -3.721 -13.195 1 93.25 173 ASP B CA 1
ATOM 4146 C C . ASP B 1 173 ? -14.117 -2.719 -12.617 1 93.25 173 ASP B C 1
ATOM 4148 O O . ASP B 1 173 ? -14.336 -1.508 -12.695 1 93.25 173 ASP B O 1
ATOM 4152 N N . THR B 1 174 ? -13.086 -3.156 -12.062 1 94.06 174 THR B N 1
ATOM 4153 C CA . THR B 1 174 ? -12.117 -2.316 -11.359 1 94.06 174 THR B CA 1
ATOM 4154 C C . THR B 1 174 ? -11.211 -1.59 -12.344 1 94.06 174 THR B C 1
ATOM 4156 O O . THR B 1 174 ? -10.5 -0.656 -11.969 1 94.06 174 THR B O 1
ATOM 4159 N N . GLN B 1 175 ? -11.117 -2.02 -13.57 1 94.44 175 GLN B N 1
ATOM 4160 C CA . GLN B 1 175 ? -10.219 -1.589 -14.633 1 94.44 175 GLN B CA 1
ATOM 4161 C C . GLN B 1 175 ? -8.805 -2.113 -14.406 1 94.44 175 GLN B C 1
ATOM 4163 O O . GLN B 1 175 ? -7.879 -1.765 -15.141 1 94.44 175 GLN B O 1
ATOM 4168 N N . TYR B 1 176 ? -8.594 -2.934 -13.422 1 97.19 176 TYR B N 1
ATOM 4169 C CA . TYR B 1 176 ? -7.352 -3.668 -13.195 1 97.19 176 TYR B CA 1
ATOM 4170 C C . TYR B 1 176 ? -7.465 -5.098 -13.703 1 97.19 176 TYR B C 1
ATOM 4172 O O . TYR B 1 176 ? -8.562 -5.668 -13.734 1 97.19 176 TYR B O 1
ATOM 4180 N N . ALA B 1 177 ? -6.344 -5.605 -14.102 1 98.62 177 ALA B N 1
ATOM 4181 C CA . ALA B 1 177 ? -6.297 -7.035 -14.398 1 98.62 177 ALA B CA 1
ATOM 4182 C C . ALA B 1 177 ? -6.191 -7.855 -13.117 1 98.62 177 ALA B C 1
ATOM 4184 O O . ALA B 1 177 ? -6.777 -8.938 -13.008 1 98.62 177 ALA B O 1
ATOM 4185 N N . SER B 1 178 ? -5.477 -7.395 -12.148 1 98.56 178 SER B N 1
ATOM 4186 C CA . SER B 1 178 ? -5.344 -8.023 -10.844 1 98.56 178 SER B CA 1
ATOM 4187 C C . SER B 1 178 ? -5.691 -7.055 -9.719 1 98.56 178 SER B C 1
ATOM 4189 O O . SER B 1 178 ? -4.82 -6.348 -9.211 1 98.56 178 SER B O 1
ATOM 4191 N N . TYR B 1 179 ? -6.895 -7.082 -9.305 1 97.25 179 TYR B N 1
ATOM 4192 C CA . TYR B 1 179 ? -7.285 -6.23 -8.188 1 97.25 179 TYR B CA 1
ATOM 4193 C C . TYR B 1 179 ? -6.969 -6.902 -6.855 1 97.25 179 TYR B C 1
ATOM 4195 O O . TYR B 1 179 ? -6.895 -6.234 -5.816 1 97.25 179 TYR B O 1
ATOM 4203 N N . ARG B 1 180 ? -6.797 -8.227 -6.867 1 97.38 180 ARG B N 1
ATOM 4204 C CA . ARG B 1 180 ? -6.289 -8.898 -5.68 1 97.38 180 ARG B CA 1
ATOM 4205 C C . ARG B 1 180 ? -5.012 -8.234 -5.172 1 97.38 180 ARG B C 1
ATOM 4207 O O . ARG B 1 180 ? -4.848 -8.031 -3.969 1 97.38 180 ARG B O 1
ATOM 4214 N N . SER B 1 181 ? -4.121 -7.98 -6.113 1 97.19 181 SER B N 1
ATOM 4215 C CA . SER B 1 181 ? -2.844 -7.395 -5.727 1 97.19 181 SER B CA 1
ATOM 4216 C C . SER B 1 181 ? -3.039 -6.051 -5.031 1 97.19 181 SER B C 1
ATOM 4218 O O . SER B 1 181 ? -2.307 -5.719 -4.098 1 97.19 181 SER B O 1
ATOM 4220 N N . ARG B 1 182 ? -4.012 -5.258 -5.461 1 94.19 182 ARG B N 1
ATOM 4221 C CA . ARG B 1 182 ? -4.316 -3.969 -4.844 1 94.19 182 ARG B CA 1
ATOM 4222 C C . ARG B 1 182 ? -4.875 -4.152 -3.436 1 94.19 182 ARG B C 1
ATOM 4224 O O . ARG B 1 182 ? -4.504 -3.424 -2.516 1 94.19 182 ARG B O 1
ATOM 4231 N N . VAL B 1 183 ? -5.715 -5.164 -3.262 1 93.38 183 VAL B N 1
ATOM 4232 C CA . VAL B 1 183 ? -6.32 -5.461 -1.968 1 93.38 183 VAL B CA 1
ATOM 4233 C C . VAL B 1 183 ? -5.266 -6.031 -1.022 1 93.38 183 VAL B C 1
ATOM 4235 O O . VAL B 1 183 ? -5.148 -5.59 0.123 1 93.38 183 VAL B O 1
ATOM 4238 N N . TRP B 1 184 ? -4.5 -6.945 -1.543 1 93.44 184 TRP B N 1
ATOM 4239 C CA . TRP B 1 184 ? -3.459 -7.602 -0.759 1 93.44 184 TRP B CA 1
ATOM 4240 C C . TRP B 1 184 ? -2.434 -6.586 -0.263 1 93.44 184 TRP B C 1
ATOM 4242 O O . TRP B 1 184 ? -1.891 -6.727 0.835 1 93.44 184 TRP B O 1
ATOM 4252 N N . GLY B 1 185 ? -2.18 -5.602 -1.009 1 93.38 185 GLY B N 1
ATOM 4253 C CA . GLY B 1 185 ? -1.21 -4.57 -0.681 1 93.38 185 GLY B CA 1
ATOM 4254 C C . GLY B 1 185 ? -1.573 -3.783 0.564 1 93.38 185 GLY B C 1
ATOM 4255 O O . GLY B 1 185 ? -0.741 -3.053 1.108 1 93.38 185 GLY B O 1
ATOM 4256 N N . ARG B 1 186 ? -2.738 -3.988 1.046 1 91.31 186 ARG B N 1
ATOM 4257 C CA . ARG B 1 186 ? -3.193 -3.244 2.217 1 91.31 186 ARG B CA 1
ATOM 4258 C C . ARG B 1 186 ? -2.639 -3.854 3.5 1 91.31 186 ARG B C 1
ATOM 4260 O O . ARG B 1 186 ? -2.676 -3.223 4.559 1 91.31 186 ARG B O 1
ATOM 4267 N N . TRP B 1 187 ? -2.156 -5.086 3.459 1 92.81 187 TRP B N 1
ATOM 4268 C CA . TRP B 1 187 ? -1.48 -5.668 4.613 1 92.81 187 TRP B CA 1
ATOM 4269 C C . TRP B 1 187 ? -0.183 -4.926 4.918 1 92.81 187 TRP B C 1
ATOM 4271 O O . TRP B 1 187 ? 0.546 -4.535 4.004 1 92.81 187 TRP B O 1
ATOM 4281 N N . PRO B 1 188 ? 0.195 -4.793 6.168 1 93.31 188 PRO B N 1
ATOM 4282 C CA . PRO B 1 188 ? 1.319 -3.934 6.543 1 93.31 188 PRO B CA 1
ATOM 4283 C C . PRO B 1 188 ? 2.656 -4.445 6.012 1 93.31 188 PRO B C 1
ATOM 4285 O O . PRO B 1 188 ? 3.576 -3.656 5.777 1 93.31 188 PRO B O 1
ATOM 4288 N N . SER B 1 189 ? 2.781 -5.723 5.828 1 95.31 189 SER B N 1
ATOM 4289 C CA . SER B 1 189 ? 4.074 -6.262 5.418 1 95.31 189 SER B CA 1
ATOM 4290 C C . SER B 1 189 ? 4.055 -6.684 3.953 1 95.31 189 SER B C 1
ATOM 4292 O O . SER B 1 189 ? 4.996 -7.324 3.475 1 95.31 189 SER B O 1
ATOM 4294 N N . ALA B 1 190 ? 3.049 -6.344 3.234 1 95.88 190 ALA B N 1
ATOM 4295 C CA . ALA B 1 190 ? 2.9 -6.82 1.861 1 95.88 190 ALA B CA 1
ATOM 4296 C C . ALA B 1 190 ? 3.732 -5.977 0.897 1 95.88 190 ALA B C 1
ATOM 4298 O O . ALA B 1 190 ? 3.916 -4.777 1.112 1 95.88 190 ALA B O 1
ATOM 4299 N N . GLY B 1 191 ? 4.184 -6.609 -0.179 1 96.19 191 GLY B N 1
ATOM 4300 C CA . GLY B 1 191 ? 4.754 -5.867 -1.293 1 96.19 191 GLY B CA 1
ATOM 4301 C C . GLY B 1 191 ? 6.246 -6.086 -1.456 1 96.19 191 GLY B C 1
ATOM 4302 O O . GLY B 1 191 ? 6.824 -6.965 -0.811 1 96.19 191 GLY B O 1
ATOM 4303 N N . PRO B 1 192 ? 6.824 -5.332 -2.379 1 97.56 192 PRO B N 1
ATOM 4304 C CA . PRO B 1 192 ? 8.25 -5.48 -2.666 1 97.56 192 PRO B CA 1
ATOM 4305 C C . PRO B 1 192 ? 9.133 -4.934 -1.548 1 97.56 192 PRO B C 1
ATOM 4307 O O . PRO B 1 192 ? 8.727 -4.031 -0.814 1 97.56 192 PRO B O 1
ATOM 4310 N N . VAL B 1 193 ? 10.312 -5.473 -1.458 1 97.44 193 VAL B N 1
ATOM 4311 C CA . VAL B 1 193 ? 11.289 -5.059 -0.458 1 97.44 193 VAL B CA 1
ATOM 4312 C C . VAL B 1 193 ? 12.625 -4.777 -1.131 1 97.44 193 VAL B C 1
ATOM 4314 O O . VAL B 1 193 ? 12.805 -5.059 -2.318 1 97.44 193 VAL B O 1
ATOM 4317 N N . GLY B 1 194 ? 13.547 -4.141 -0.363 1 97.06 194 GLY B N 1
ATOM 4318 C CA . GLY B 1 194 ? 14.891 -3.881 -0.861 1 97.06 194 GLY B CA 1
ATOM 4319 C C . GLY B 1 194 ? 15.773 -5.113 -0.874 1 97.06 194 GLY B C 1
ATOM 4320 O O . GLY B 1 194 ? 15.32 -6.215 -0.549 1 97.06 194 GLY B O 1
ATOM 4321 N N . LEU B 1 195 ? 17 -4.844 -1.334 1 97.94 195 LEU B N 1
ATOM 4322 C CA . LEU B 1 195 ? 17.984 -5.918 -1.293 1 97.94 195 LEU B CA 1
ATOM 4323 C C . LEU B 1 195 ? 18.266 -6.352 0.145 1 97.94 195 LEU B C 1
ATOM 4325 O O . LEU B 1 195 ? 18.453 -5.508 1.023 1 97.94 195 LEU B O 1
ATOM 4329 N N . HIS B 1 196 ? 18.188 -7.645 0.31 1 97.81 196 HIS B N 1
ATOM 4330 C CA . HIS B 1 196 ? 18.547 -8.156 1.628 1 97.81 196 HIS B CA 1
ATOM 4331 C C . HIS B 1 196 ? 20.062 -8.195 1.812 1 97.81 196 HIS B C 1
ATOM 4333 O O . HIS B 1 196 ? 20.562 -7.84 2.877 1 97.81 196 HIS B O 1
ATOM 4339 N N . GLY B 1 197 ? 20.703 -8.672 0.821 1 97.56 197 GLY B N 1
ATOM 4340 C CA . GLY B 1 197 ? 22.172 -8.68 0.814 1 97.56 197 GLY B CA 1
ATOM 4341 C C . GLY B 1 197 ? 22.75 -9.945 1.411 1 97.56 197 GLY B C 1
ATOM 4342 O O . GLY B 1 197 ? 23.734 -10.492 0.89 1 97.56 197 GLY B O 1
ATOM 4343 N N . SER B 1 198 ? 22.141 -10.453 2.51 1 98.31 198 SER B N 1
ATOM 4344 C CA . SER B 1 198 ? 22.625 -11.664 3.166 1 98.31 198 SER B CA 1
ATOM 4345 C C . SER B 1 198 ? 21.5 -12.359 3.93 1 98.31 198 SER B C 1
ATOM 4347 O O . SER B 1 198 ? 20.484 -11.734 4.254 1 98.31 198 SER B O 1
ATOM 4349 N N . ALA B 1 199 ? 21.734 -13.648 4.137 1 98.44 199 ALA B N 1
ATOM 4350 C CA . ALA B 1 199 ? 20.766 -14.406 4.934 1 98.44 199 ALA B CA 1
ATOM 4351 C C . ALA B 1 199 ? 20.641 -13.812 6.336 1 98.44 199 ALA B C 1
ATOM 4353 O O . ALA B 1 199 ? 19.531 -13.742 6.879 1 98.44 199 ALA B O 1
ATOM 4354 N N . GLU B 1 200 ? 21.719 -13.43 6.883 1 98.25 200 GLU B N 1
ATOM 4355 C CA . GLU B 1 200 ? 21.719 -12.82 8.211 1 98.25 200 GLU B CA 1
ATOM 4356 C C . GLU B 1 200 ? 20.844 -11.578 8.25 1 98.25 200 GLU B C 1
ATOM 4358 O O . GLU B 1 200 ? 19.984 -11.43 9.133 1 98.25 200 GLU B O 1
ATOM 4363 N N . ARG B 1 201 ? 21.016 -10.727 7.328 1 97.69 201 ARG B N 1
ATOM 4364 C CA . ARG B 1 201 ? 20.234 -9.5 7.262 1 97.69 201 ARG B CA 1
ATOM 4365 C C . ARG B 1 201 ? 18.766 -9.805 7.031 1 97.69 201 ARG B C 1
ATOM 4367 O O . ARG B 1 201 ? 17.891 -9.133 7.586 1 97.69 201 ARG B O 1
ATOM 4374 N N . TYR B 1 202 ? 18.516 -10.766 6.172 1 98.44 202 TYR B N 1
ATOM 4375 C CA . TYR B 1 202 ? 17.141 -11.195 5.961 1 98.44 202 TYR B CA 1
ATOM 4376 C C . TYR B 1 202 ? 16.484 -11.578 7.281 1 98.44 202 TYR B C 1
ATOM 4378 O O . TYR B 1 202 ? 15.398 -11.086 7.609 1 98.44 202 TYR B O 1
ATOM 4386 N N . HIS B 1 203 ? 17.109 -12.438 8.031 1 98.12 203 HIS B N 1
ATOM 4387 C CA . HIS B 1 203 ? 16.547 -12.938 9.281 1 98.12 203 HIS B CA 1
ATOM 4388 C C . HIS B 1 203 ? 16.422 -11.82 10.312 1 98.12 203 HIS B C 1
ATOM 4390 O O . HIS B 1 203 ? 15.469 -11.797 11.086 1 98.12 203 HIS B O 1
ATOM 4396 N N . GLU B 1 204 ? 17.344 -10.945 10.297 1 97.44 204 GLU B N 1
ATOM 4397 C CA . GLU B 1 204 ? 17.266 -9.789 11.18 1 97.44 204 GLU B CA 1
ATOM 4398 C C . GLU B 1 204 ? 16.031 -8.938 10.859 1 97.44 204 GLU B C 1
ATOM 4400 O O . GLU B 1 204 ? 15.352 -8.453 11.758 1 97.44 204 GLU B O 1
ATOM 4405 N N . GLN B 1 205 ? 15.812 -8.734 9.609 1 96.94 205 GLN B N 1
ATOM 4406 C CA . GLN B 1 205 ? 14.648 -7.961 9.18 1 96.94 205 GLN B CA 1
ATOM 4407 C C . GLN B 1 205 ? 13.352 -8.641 9.594 1 96.94 205 GLN B C 1
ATOM 4409 O O . GLN B 1 205 ? 12.438 -7.992 10.102 1 96.94 205 GLN B O 1
ATOM 4414 N N . VAL B 1 206 ? 13.258 -9.906 9.367 1 97.75 206 VAL B N 1
ATOM 4415 C CA . VAL B 1 206 ? 12.07 -10.664 9.727 1 97.75 206 VAL B CA 1
ATOM 4416 C C . VAL B 1 206 ? 11.844 -10.594 11.234 1 97.75 206 VAL B C 1
ATOM 4418 O O . VAL B 1 206 ? 10.727 -10.367 11.695 1 97.75 206 VAL B O 1
ATOM 4421 N N . LYS B 1 207 ? 12.914 -10.781 11.953 1 97.56 207 LYS B N 1
ATOM 4422 C CA . LYS B 1 207 ? 12.828 -10.688 13.406 1 97.56 207 LYS B CA 1
ATOM 4423 C C . LYS B 1 207 ? 12.344 -9.312 13.844 1 97.56 207 LYS B C 1
ATOM 4425 O O . LYS B 1 207 ? 11.516 -9.195 14.75 1 97.56 207 LYS B O 1
ATOM 4430 N N . ALA B 1 208 ? 12.875 -8.312 13.258 1 97.31 208 ALA B N 1
ATOM 4431 C CA . ALA B 1 208 ? 12.469 -6.949 13.594 1 97.31 208 ALA B CA 1
ATOM 4432 C C . ALA B 1 208 ? 10.992 -6.73 13.297 1 97.31 208 ALA B C 1
ATOM 4434 O O . ALA B 1 208 ? 10.273 -6.125 14.094 1 97.31 208 ALA B O 1
ATOM 4435 N N . LEU B 1 209 ? 10.578 -7.168 12.148 1 97.75 209 LEU B N 1
ATOM 4436 C CA . LEU B 1 209 ? 9.172 -7.039 11.766 1 97.75 209 LEU B CA 1
ATOM 4437 C C . LEU B 1 209 ? 8.266 -7.719 12.789 1 97.75 209 LEU B C 1
ATOM 4439 O O . LEU B 1 209 ? 7.285 -7.129 13.242 1 97.75 209 LEU B O 1
ATOM 4443 N N . VAL B 1 210 ? 8.617 -8.891 13.148 1 96.88 210 VAL B N 1
ATOM 4444 C CA . VAL B 1 210 ? 7.828 -9.625 14.133 1 96.88 210 VAL B CA 1
ATOM 4445 C C . VAL B 1 210 ? 7.902 -8.922 15.484 1 96.88 210 VAL B C 1
ATOM 4447 O O . VAL B 1 210 ? 6.906 -8.852 16.203 1 96.88 210 VAL B O 1
ATOM 4450 N N . GLY B 1 211 ? 9.031 -8.391 15.82 1 97 211 GLY B N 1
ATOM 4451 C CA . GLY B 1 211 ? 9.266 -7.715 17.078 1 97 211 GLY B CA 1
ATOM 4452 C C . GLY B 1 211 ? 8.438 -6.457 17.25 1 97 211 GLY B C 1
ATOM 4453 O O . GLY B 1 211 ? 8.25 -5.973 18.375 1 97 211 GLY B O 1
ATOM 4454 N N . THR B 1 212 ? 7.941 -5.895 16.188 1 95.88 212 THR B N 1
ATOM 4455 C CA . THR B 1 212 ? 7.09 -4.715 16.266 1 95.88 212 THR B CA 1
ATOM 4456 C C . THR B 1 212 ? 5.75 -5.055 16.906 1 95.88 212 THR B C 1
ATOM 4458 O O . THR B 1 212 ? 5.02 -4.164 17.344 1 95.88 212 THR B O 1
ATOM 4461 N N . GLY B 1 213 ? 5.398 -6.328 16.844 1 94.25 213 GLY B N 1
ATOM 4462 C CA . GLY B 1 213 ? 4.102 -6.758 17.344 1 94.25 213 GLY B CA 1
ATOM 4463 C C . GLY B 1 213 ? 2.988 -6.598 16.328 1 94.25 213 GLY B C 1
ATOM 4464 O O . GLY B 1 213 ? 1.854 -7.016 16.562 1 94.25 213 GLY B O 1
ATOM 4465 N N . VAL B 1 214 ? 3.289 -5.988 15.219 1 94.75 214 VAL B N 1
ATOM 4466 C CA . VAL B 1 214 ? 2.295 -5.82 14.164 1 94.75 214 VAL B CA 1
ATOM 4467 C C . VAL B 1 214 ? 2.041 -7.16 13.477 1 94.75 214 VAL B C 1
ATOM 4469 O O . VAL B 1 214 ? 0.912 -7.461 13.078 1 94.75 214 VAL B O 1
ATOM 4472 N N . LEU B 1 215 ? 3.09 -7.91 13.305 1 94.06 215 LEU B N 1
ATOM 4473 C CA . LEU B 1 215 ? 2.982 -9.273 12.797 1 94.06 215 LEU B CA 1
ATOM 4474 C C . LEU B 1 215 ? 2.947 -10.281 13.945 1 94.06 215 LEU B C 1
ATOM 4476 O O . LEU B 1 215 ? 3.709 -10.156 14.906 1 94.06 215 LEU B O 1
ATOM 4480 N N . LYS B 1 216 ? 2.084 -11.25 13.812 1 91.19 216 LYS B N 1
ATOM 4481 C CA . LYS B 1 216 ? 1.976 -12.273 14.852 1 91.19 216 LYS B CA 1
ATOM 4482 C C . LYS B 1 216 ? 3.184 -13.203 14.844 1 91.19 216 LYS B C 1
ATOM 4484 O O . LYS B 1 216 ? 3.645 -13.648 15.898 1 91.19 216 LYS B O 1
ATOM 4489 N N . ASP B 1 217 ? 3.664 -13.562 13.711 1 92.44 217 ASP B N 1
ATOM 4490 C CA . ASP B 1 217 ? 4.789 -14.469 13.516 1 92.44 217 ASP B CA 1
ATOM 4491 C C . ASP B 1 217 ? 5.391 -14.312 12.125 1 92.44 217 ASP B C 1
ATOM 4493 O O . ASP B 1 217 ? 4.953 -13.461 11.344 1 92.44 217 ASP B O 1
ATOM 4497 N N . ALA B 1 218 ? 6.383 -15.133 11.867 1 92.56 218 ALA B N 1
ATOM 4498 C CA . ALA B 1 218 ? 7.102 -15.031 10.602 1 92.56 218 ALA B CA 1
ATOM 4499 C C . ALA B 1 218 ? 6.207 -15.414 9.43 1 92.56 218 ALA B C 1
ATOM 4501 O O . ALA B 1 218 ? 6.465 -15.023 8.289 1 92.56 218 ALA B O 1
ATOM 4502 N N . GLY B 1 219 ? 5.16 -16.203 9.664 1 90.62 219 GLY B N 1
ATOM 4503 C CA . GLY B 1 219 ? 4.211 -16.547 8.625 1 90.62 219 GLY B CA 1
ATOM 4504 C C . GLY B 1 219 ? 3.459 -15.359 8.062 1 90.62 219 GLY B C 1
ATOM 4505 O O . GLY B 1 219 ? 2.895 -15.43 6.973 1 90.62 219 GLY B O 1
ATOM 4506 N N . MET B 1 220 ? 3.502 -14.227 8.766 1 91.75 220 MET B N 1
ATOM 4507 C CA . MET B 1 220 ? 2.76 -13.031 8.367 1 91.75 220 MET B CA 1
ATOM 4508 C C . MET B 1 220 ? 3.662 -12.055 7.625 1 91.75 220 MET B C 1
ATOM 4510 O O . MET B 1 220 ? 3.281 -10.906 7.395 1 91.75 220 MET B O 1
ATOM 4514 N N . VAL B 1 221 ? 4.879 -12.5 7.316 1 95.5 221 VAL B N 1
ATOM 4515 C CA . VAL B 1 221 ? 5.691 -11.758 6.355 1 95.5 221 VAL B CA 1
ATOM 4516 C C . VAL B 1 221 ? 5.141 -11.969 4.945 1 95.5 221 VAL B C 1
ATOM 4518 O O . VAL B 1 221 ? 5.301 -13.047 4.363 1 95.5 221 VAL B O 1
ATOM 4521 N N . TYR B 1 222 ? 4.531 -10.922 4.41 1 96.25 222 TYR B N 1
ATOM 4522 C CA . TYR B 1 222 ? 3.789 -11.047 3.16 1 96.25 222 TYR B CA 1
ATOM 4523 C C . TYR B 1 222 ? 4.543 -10.391 2.01 1 96.25 222 TYR B C 1
ATOM 4525 O O . TYR B 1 222 ? 3.934 -9.773 1.133 1 96.25 222 TYR B O 1
ATOM 4533 N N . PHE B 1 223 ? 5.855 -10.539 2.016 1 98.19 223 PHE B N 1
ATOM 4534 C CA . PHE B 1 223 ? 6.66 -10.117 0.874 1 98.19 223 PHE B CA 1
ATOM 4535 C C . PHE B 1 223 ? 6.195 -10.805 -0.401 1 98.19 223 PHE B C 1
ATOM 4537 O O . PHE B 1 223 ? 5.605 -11.891 -0.346 1 98.19 223 PHE B O 1
ATOM 4544 N N . ASP B 1 224 ? 6.469 -10.164 -1.547 1 98.56 224 ASP B N 1
ATOM 4545 C CA . ASP B 1 224 ? 6.102 -10.75 -2.83 1 98.56 224 ASP B CA 1
ATOM 4546 C C . ASP B 1 224 ? 6.781 -12.109 -3.027 1 98.56 224 ASP B C 1
ATOM 4548 O O . ASP B 1 224 ? 6.25 -12.977 -3.719 1 98.56 224 ASP B O 1
ATOM 4552 N N . ALA B 1 225 ? 7.945 -12.219 -2.535 1 98.81 225 ALA B N 1
ATOM 4553 C CA . ALA B 1 225 ? 8.711 -13.453 -2.408 1 98.81 225 ALA B CA 1
ATOM 4554 C C . ALA B 1 225 ? 9.484 -13.484 -1.095 1 98.81 225 ALA B C 1
ATOM 4556 O O . ALA B 1 225 ? 9.914 -12.445 -0.595 1 98.81 225 ALA B O 1
ATOM 4557 N N . ARG B 1 226 ? 9.656 -14.703 -0.595 1 98.81 226 ARG B N 1
ATOM 4558 C CA . ARG B 1 226 ? 10.289 -14.828 0.714 1 98.81 226 ARG B CA 1
ATOM 4559 C C . ARG B 1 226 ? 10.922 -16.203 0.884 1 98.81 226 ARG B C 1
ATOM 4561 O O . ARG B 1 226 ? 10.703 -17.094 0.068 1 98.81 226 ARG B O 1
ATOM 4568 N N . LEU B 1 227 ? 11.797 -16.328 1.924 1 98.38 227 LEU B N 1
ATOM 4569 C CA . LEU B 1 227 ? 12.18 -17.656 2.393 1 98.38 227 LEU B CA 1
ATOM 4570 C C . LEU B 1 227 ? 11.023 -18.328 3.121 1 98.38 227 LEU B C 1
ATOM 4572 O O . LEU B 1 227 ? 10.359 -17.703 3.949 1 98.38 227 LEU B O 1
ATOM 4576 N N . SER B 1 228 ? 10.75 -19.516 2.736 1 96.12 228 SER B N 1
ATOM 4577 C CA . SER B 1 228 ? 9.75 -20.25 3.488 1 96.12 228 SER B CA 1
ATOM 4578 C C . SER B 1 228 ? 10.211 -20.516 4.918 1 96.12 228 SER B C 1
ATOM 4580 O O . SER B 1 228 ? 11.383 -20.828 5.152 1 96.12 228 SER B O 1
ATOM 4582 N N . ASP B 1 229 ? 9.32 -20.359 5.809 1 90.56 229 ASP B N 1
ATOM 4583 C CA . ASP B 1 229 ? 9.602 -20.609 7.219 1 90.56 229 ASP B CA 1
ATOM 4584 C C . ASP B 1 229 ? 9.602 -22.094 7.523 1 90.56 229 ASP B C 1
ATOM 4586 O O . ASP B 1 229 ? 10.164 -22.531 8.531 1 90.56 229 ASP B O 1
ATOM 4590 N N . THR B 1 230 ? 9.047 -22.875 6.676 1 89.62 230 THR B N 1
ATOM 4591 C CA . THR B 1 230 ? 8.797 -24.281 6.953 1 89.62 230 THR B CA 1
ATOM 4592 C C . THR B 1 230 ? 9.664 -25.172 6.062 1 89.62 230 THR B C 1
ATOM 4594 O O . THR B 1 230 ? 10.133 -26.219 6.496 1 89.62 230 THR B O 1
ATOM 4597 N N . TYR B 1 231 ? 9.883 -24.766 4.789 1 93.81 231 TYR B N 1
ATOM 4598 C CA . TYR B 1 231 ? 10.594 -25.562 3.795 1 93.81 231 TYR B CA 1
ATOM 4599 C C . TYR B 1 231 ? 11.852 -24.859 3.322 1 93.81 231 TYR B C 1
ATOM 4601 O O . TYR B 1 231 ? 11.953 -23.641 3.395 1 93.81 231 TYR B O 1
ATOM 4609 N N . PRO B 1 232 ? 12.82 -25.625 2.926 1 97.38 232 PRO B N 1
ATOM 4610 C CA . PRO B 1 232 ? 14.008 -25 2.338 1 97.38 232 PRO B CA 1
ATOM 4611 C C . PRO B 1 232 ? 13.766 -24.5 0.915 1 97.38 232 PRO B C 1
ATOM 4613 O O . PRO B 1 232 ? 14.383 -25 -0.031 1 97.38 232 PRO B O 1
ATOM 4616 N N . THR B 1 233 ? 12.82 -23.531 0.767 1 98.69 233 THR B N 1
ATOM 4617 C CA . THR B 1 233 ? 12.406 -23.031 -0.537 1 98.69 233 THR B CA 1
ATOM 4618 C C . THR B 1 233 ? 12.32 -21.5 -0.521 1 98.69 233 THR B C 1
ATOM 4620 O O . THR B 1 233 ? 12.219 -20.891 0.546 1 98.69 233 THR B O 1
ATOM 4623 N N . VAL B 1 234 ? 12.516 -20.969 -1.689 1 98.75 234 VAL B N 1
ATOM 4624 C CA . VAL B 1 234 ? 11.984 -19.641 -1.984 1 98.75 234 VAL B CA 1
ATOM 4625 C C . VAL B 1 234 ? 10.516 -19.75 -2.375 1 98.75 234 VAL B C 1
ATOM 4627 O O . VAL B 1 234 ? 10.133 -20.594 -3.184 1 98.75 234 VAL B O 1
ATOM 4630 N N . GLU B 1 235 ? 9.742 -18.938 -1.725 1 98.88 235 GLU B N 1
ATOM 4631 C CA . GLU B 1 235 ? 8.312 -18.891 -1.998 1 98.88 235 GLU B CA 1
ATOM 4632 C C . GLU B 1 235 ? 7.93 -17.609 -2.729 1 98.88 235 GLU B C 1
ATOM 4634 O O . GLU B 1 235 ? 8.086 -16.516 -2.189 1 98.88 235 GLU B O 1
ATOM 4639 N N . VAL B 1 236 ? 7.473 -17.734 -3.945 1 98.88 236 VAL B N 1
ATOM 4640 C CA . VAL B 1 236 ? 6.949 -16.609 -4.711 1 98.88 236 VAL B CA 1
ATOM 4641 C C . VAL B 1 236 ? 5.434 -16.516 -4.527 1 98.88 236 VAL B C 1
ATOM 4643 O O . VAL B 1 236 ? 4.707 -17.469 -4.832 1 98.88 236 VAL B O 1
ATOM 4646 N N . ARG B 1 237 ? 4.965 -15.289 -4.094 1 98.25 237 ARG B N 1
ATOM 4647 C CA . ARG B 1 237 ? 3.598 -15.195 -3.586 1 98.25 237 ARG B CA 1
ATOM 4648 C C . ARG B 1 237 ? 2.811 -14.117 -4.324 1 98.25 237 ARG B C 1
ATOM 4650 O O . ARG B 1 237 ? 1.641 -13.883 -4.016 1 98.25 237 ARG B O 1
ATOM 4657 N N . ILE B 1 238 ? 3.348 -13.516 -5.312 1 98.69 238 ILE B N 1
ATOM 4658 C CA . ILE B 1 238 ? 2.799 -12.297 -5.902 1 98.69 238 ILE B CA 1
ATOM 4659 C C . ILE B 1 238 ? 1.637 -12.656 -6.828 1 98.69 238 ILE B C 1
ATOM 4661 O O . ILE B 1 238 ? 0.797 -11.805 -7.133 1 98.69 238 ILE B O 1
ATOM 4665 N N . ALA B 1 239 ? 1.438 -13.875 -7.23 1 98.88 239 ALA B N 1
ATOM 4666 C CA . ALA B 1 239 ? 0.563 -14.273 -8.328 1 98.88 239 ALA B CA 1
ATOM 4667 C C . ALA B 1 239 ? -0.873 -14.461 -7.848 1 98.88 239 ALA B C 1
ATOM 4669 O O . ALA B 1 239 ? -1.103 -14.938 -6.73 1 98.88 239 ALA B O 1
ATOM 4670 N N . ASP B 1 240 ? -1.833 -14.086 -8.68 1 98.81 240 ASP B N 1
ATOM 4671 C CA . ASP B 1 240 ? -3.205 -14.562 -8.539 1 98.81 240 ASP B CA 1
ATOM 4672 C C . ASP B 1 240 ? -3.293 -16.062 -8.773 1 98.81 240 ASP B C 1
ATOM 4674 O O . ASP B 1 240 ? -2.484 -16.625 -9.516 1 98.81 240 ASP B O 1
ATOM 4678 N N . VAL B 1 241 ? -4.25 -16.703 -8.141 1 98.81 241 VAL B N 1
ATOM 4679 C CA . VAL B 1 241 ? -4.586 -18.031 -8.664 1 98.81 241 VAL B CA 1
ATOM 4680 C C . VAL B 1 241 ? -4.949 -17.922 -10.141 1 98.81 241 VAL B C 1
ATOM 4682 O O . VAL B 1 241 ? -5.641 -16.984 -10.555 1 98.81 241 VAL B O 1
ATOM 4685 N N . CYS B 1 242 ? -4.422 -18.844 -10.938 1 98.88 242 CYS B N 1
ATOM 4686 C CA . CYS B 1 242 ? -4.703 -18.812 -12.367 1 98.88 242 CYS B CA 1
ATOM 4687 C C . CYS B 1 242 ? -6.016 -19.516 -12.688 1 98.88 242 CYS B C 1
ATOM 4689 O O . CYS B 1 242 ? -6.309 -20.578 -12.125 1 98.88 242 CYS B O 1
ATOM 4691 N N . LEU B 1 243 ? -6.77 -18.938 -13.562 1 98.81 243 LEU B N 1
ATOM 4692 C CA . LEU B 1 243 ? -8.039 -19.531 -13.961 1 98.81 243 LEU B CA 1
ATOM 4693 C C . LEU B 1 243 ? -7.82 -20.859 -14.672 1 98.81 243 LEU B C 1
ATOM 4695 O O . LEU B 1 243 ? -8.398 -21.875 -14.281 1 98.81 243 LEU B O 1
ATOM 4699 N N . ASP B 1 244 ? -7.012 -20.891 -15.688 1 98.44 244 ASP B N 1
ATOM 4700 C CA . ASP B 1 244 ? -6.656 -22.094 -16.422 1 98.44 244 ASP B CA 1
ATOM 4701 C C . ASP B 1 244 ? -5.5 -22.828 -15.758 1 98.44 244 ASP B C 1
ATOM 4703 O O . ASP B 1 244 ? -4.434 -22.25 -15.539 1 98.44 244 ASP B O 1
ATOM 4707 N N . PRO B 1 245 ? -5.656 -24.141 -15.469 1 98.06 245 PRO B N 1
ATOM 4708 C CA . PRO B 1 245 ? -4.574 -24.891 -14.812 1 98.06 245 PRO B CA 1
ATOM 4709 C C . PRO B 1 245 ? -3.277 -24.875 -15.617 1 98.06 245 PRO B C 1
ATOM 4711 O O . PRO B 1 245 ? -2.189 -24.938 -15.039 1 98.06 245 PRO B O 1
ATOM 4714 N N . ALA B 1 246 ? -3.373 -24.781 -16.922 1 97.94 246 ALA B N 1
ATOM 4715 C CA . ALA B 1 246 ? -2.172 -24.719 -17.75 1 97.94 246 ALA B CA 1
ATOM 4716 C C . ALA B 1 246 ? -1.341 -23.484 -17.422 1 97.94 246 ALA B C 1
ATOM 4718 O O . ALA B 1 246 ? -0.111 -23.516 -17.516 1 97.94 246 ALA B O 1
ATOM 4719 N N . ASP B 1 247 ? -2.02 -22.406 -17.078 1 98.62 247 ASP B N 1
ATOM 4720 C CA . ASP B 1 247 ? -1.309 -21.188 -16.719 1 98.62 247 ASP B CA 1
ATOM 4721 C C . ASP B 1 247 ? -0.574 -21.344 -15.391 1 98.62 247 ASP B C 1
ATOM 4723 O O . ASP B 1 247 ? 0.491 -20.766 -15.188 1 98.62 247 ASP B O 1
ATOM 4727 N N . THR B 1 248 ? -1.166 -22.109 -14.461 1 98.75 248 THR B N 1
ATOM 4728 C CA . THR B 1 248 ? -0.479 -22.422 -13.211 1 98.75 248 THR B CA 1
ATOM 4729 C C . THR B 1 248 ? 0.825 -23.172 -13.484 1 98.75 248 THR B C 1
ATOM 4731 O O . THR B 1 248 ? 1.858 -22.859 -12.883 1 98.75 248 THR B O 1
ATOM 4734 N N . VAL B 1 249 ? 0.773 -24.109 -14.359 1 98.69 249 VAL B N 1
ATOM 4735 C CA . VAL B 1 249 ? 1.953 -24.891 -14.703 1 98.69 249 VAL B CA 1
ATOM 4736 C C . VAL B 1 249 ? 3.002 -24 -15.359 1 98.69 249 VAL B C 1
ATOM 4738 O O . VAL B 1 249 ? 4.191 -24.094 -15.047 1 98.69 249 VAL B O 1
ATOM 4741 N N . LEU B 1 250 ? 2.57 -23.156 -16.297 1 98.88 250 LEU B N 1
ATOM 4742 C CA . LEU B 1 250 ? 3.484 -22.188 -16.906 1 98.88 250 LEU B CA 1
ATOM 4743 C C . LEU B 1 250 ? 4.133 -21.297 -15.859 1 98.88 250 LEU B C 1
ATOM 4745 O O . LEU B 1 250 ? 5.348 -21.094 -15.875 1 98.88 250 LEU B O 1
ATOM 4749 N N . LEU B 1 251 ? 3.336 -20.766 -14.945 1 98.94 251 LEU B N 1
ATOM 4750 C CA . LEU B 1 251 ? 3.834 -19.922 -13.867 1 98.94 251 LEU B CA 1
ATOM 4751 C C . LEU B 1 251 ? 4.902 -20.656 -13.055 1 98.94 251 LEU B C 1
ATOM 4753 O O . LEU B 1 251 ? 5.992 -20.125 -12.836 1 98.94 251 LEU B O 1
ATOM 4757 N N . ALA B 1 252 ? 4.598 -21.844 -12.656 1 98.88 252 ALA B N 1
ATOM 4758 C CA . ALA B 1 252 ? 5.531 -22.641 -11.867 1 98.88 252 ALA B CA 1
ATOM 4759 C C . ALA B 1 252 ? 6.828 -22.891 -12.641 1 98.88 252 ALA B C 1
ATOM 4761 O O . ALA B 1 252 ? 7.918 -22.828 -12.062 1 98.88 252 ALA B O 1
ATOM 4762 N N . THR B 1 253 ? 6.684 -23.172 -13.906 1 98.88 253 THR B N 1
ATOM 4763 C CA . THR B 1 253 ? 7.836 -23.422 -14.766 1 98.88 253 THR B CA 1
ATOM 4764 C C . THR B 1 253 ? 8.734 -22.188 -14.828 1 98.88 253 THR B C 1
ATOM 4766 O O . THR B 1 253 ? 9.953 -22.297 -14.672 1 98.88 253 THR B O 1
ATOM 4769 N N . LEU B 1 254 ? 8.164 -21.062 -15.031 1 98.94 254 LEU B N 1
ATOM 4770 C CA . LEU B 1 254 ? 8.914 -19.828 -15.141 1 98.94 254 LEU B CA 1
ATOM 4771 C C . LEU B 1 254 ? 9.547 -19.453 -13.805 1 98.94 254 LEU B C 1
ATOM 4773 O O . LEU B 1 254 ? 10.68 -18.953 -13.766 1 98.94 254 LEU B O 1
ATOM 4777 N N . VAL B 1 255 ? 8.82 -19.656 -12.727 1 98.94 255 VAL B N 1
ATOM 4778 C CA . VAL B 1 255 ? 9.367 -19.359 -11.406 1 98.94 255 VAL B CA 1
ATOM 4779 C C . VAL B 1 255 ? 10.578 -20.234 -11.125 1 98.94 255 VAL B C 1
ATOM 4781 O O . VAL B 1 255 ? 11.609 -19.75 -10.656 1 98.94 255 VAL B O 1
ATOM 4784 N N . ARG B 1 256 ? 10.5 -21.516 -11.414 1 98.88 256 ARG B N 1
ATOM 4785 C CA . ARG B 1 256 ? 11.648 -22.406 -11.219 1 98.88 256 ARG B CA 1
ATOM 4786 C C . ARG B 1 256 ? 12.844 -21.938 -12.039 1 98.88 256 ARG B C 1
ATOM 4788 O O . ARG B 1 256 ? 13.977 -21.906 -11.539 1 98.88 256 ARG B O 1
ATOM 4795 N N . ALA B 1 257 ? 12.562 -21.609 -13.266 1 98.88 257 ALA B N 1
ATOM 4796 C CA . ALA B 1 257 ? 13.633 -21.156 -14.148 1 98.88 257 ALA B CA 1
ATOM 4797 C C . ALA B 1 257 ? 14.25 -19.859 -13.633 1 98.88 257 ALA B C 1
ATOM 4799 O O . ALA B 1 257 ? 15.461 -19.656 -13.727 1 98.88 257 ALA B O 1
ATOM 4800 N N . LEU B 1 258 ? 13.422 -18.984 -13.141 1 98.88 258 LEU B N 1
ATOM 4801 C CA . LEU B 1 258 ? 13.891 -17.734 -12.562 1 98.88 258 LEU B CA 1
ATOM 4802 C C . LEU B 1 258 ? 14.812 -18 -11.375 1 98.88 258 LEU B C 1
ATOM 4804 O O . LEU B 1 258 ? 15.875 -17.375 -11.266 1 98.88 258 LEU B O 1
ATOM 4808 N N . VAL B 1 259 ? 14.406 -18.875 -10.492 1 98.94 259 VAL B N 1
ATOM 4809 C CA . VAL B 1 259 ? 15.188 -19.203 -9.305 1 98.94 259 VAL B CA 1
ATOM 4810 C C . VAL B 1 259 ? 16.531 -19.797 -9.727 1 98.94 259 VAL B C 1
ATOM 4812 O O . VAL B 1 259 ? 17.578 -19.406 -9.219 1 98.94 259 VAL B O 1
ATOM 4815 N N . GLU B 1 260 ? 16.5 -20.688 -10.672 1 98.81 260 GLU B N 1
ATOM 4816 C CA . GLU B 1 260 ? 17.734 -21.312 -11.141 1 98.81 260 GLU B CA 1
ATOM 4817 C C . GLU B 1 260 ? 18.656 -20.281 -11.789 1 98.81 260 GLU B C 1
ATOM 4819 O O . GLU B 1 260 ? 19.859 -20.25 -11.523 1 98.81 260 GLU B O 1
ATOM 4824 N N . THR B 1 261 ? 18.094 -19.469 -12.617 1 98.81 261 THR B N 1
ATOM 4825 C CA . THR B 1 261 ? 18.875 -18.422 -13.266 1 98.81 261 THR B CA 1
ATOM 4826 C C . THR B 1 261 ? 19.516 -17.5 -12.234 1 98.81 261 THR B C 1
ATOM 4828 O O . THR B 1 261 ? 20.703 -17.188 -12.328 1 98.81 261 THR B O 1
ATOM 4831 N N . ALA B 1 262 ? 18.781 -17.078 -11.266 1 98.88 262 ALA B N 1
ATOM 4832 C CA . ALA B 1 262 ? 19.281 -16.203 -10.211 1 98.88 262 ALA B CA 1
ATOM 4833 C C . ALA B 1 262 ? 20.406 -16.875 -9.422 1 98.88 262 ALA B C 1
ATOM 4835 O O . ALA B 1 262 ? 21.406 -16.25 -9.086 1 98.88 262 ALA B O 1
ATOM 4836 N N . ALA B 1 263 ? 20.203 -18.125 -9.094 1 98.69 263 ALA B N 1
ATOM 4837 C CA . ALA B 1 263 ? 21.219 -18.891 -8.367 1 98.69 263 ALA B CA 1
ATOM 4838 C C . ALA B 1 263 ? 22.531 -18.953 -9.156 1 98.69 263 ALA B C 1
ATOM 4840 O O . ALA B 1 263 ? 23.609 -18.797 -8.594 1 98.69 263 ALA B O 1
ATOM 4841 N N . ARG B 1 264 ? 22.422 -19.188 -10.422 1 98.38 264 ARG B N 1
ATOM 4842 C CA . ARG B 1 264 ? 23.594 -19.234 -11.289 1 98.38 264 ARG B CA 1
ATOM 4843 C C . ARG B 1 264 ? 24.312 -17.891 -11.328 1 98.38 264 ARG B C 1
ATOM 4845 O O . ARG B 1 264 ? 25.531 -17.828 -11.25 1 98.38 264 ARG B O 1
ATOM 4852 N N . GLN B 1 265 ? 23.547 -16.875 -11.492 1 98.62 265 GLN B N 1
ATOM 4853 C CA . GLN B 1 265 ? 24.109 -15.539 -11.5 1 98.62 265 GLN B CA 1
ATOM 4854 C C . GLN B 1 265 ? 24.844 -15.242 -10.195 1 98.62 265 GLN B C 1
ATOM 4856 O O . GLN B 1 265 ? 25.938 -14.648 -10.211 1 98.62 265 GLN B O 1
ATOM 4861 N N . TRP B 1 266 ? 24.297 -15.648 -9.125 1 98.56 266 TRP B N 1
ATOM 4862 C CA . TRP B 1 266 ? 24.922 -15.461 -7.82 1 98.56 266 TRP B CA 1
ATOM 4863 C C . TRP B 1 266 ? 26.25 -16.203 -7.746 1 98.56 266 TRP B C 1
ATOM 4865 O O . TRP B 1 266 ? 27.25 -15.641 -7.324 1 98.56 266 TRP B O 1
ATOM 4875 N N . ARG B 1 267 ? 26.219 -17.438 -8.156 1 97.94 267 ARG B N 1
ATOM 4876 C CA . ARG B 1 267 ? 27.438 -18.25 -8.141 1 97.94 267 ARG B CA 1
ATOM 4877 C C . ARG B 1 267 ? 28.5 -17.641 -9.039 1 97.94 267 ARG B C 1
ATOM 4879 O O . ARG B 1 267 ? 29.703 -17.719 -8.742 1 97.94 267 ARG B O 1
ATOM 4886 N N . ALA B 1 268 ? 28.062 -17.016 -10.031 1 98.44 268 ALA B N 1
ATOM 4887 C CA . ALA B 1 268 ? 28.984 -16.391 -10.977 1 98.44 268 ALA B CA 1
ATOM 4888 C C . ALA B 1 268 ? 29.438 -15.016 -10.469 1 98.44 268 ALA B C 1
ATOM 4890 O O . ALA B 1 268 ? 30.25 -14.344 -11.117 1 98.44 268 ALA B O 1
ATOM 4891 N N . GLY B 1 269 ? 28.891 -14.516 -9.461 1 98.19 269 GLY B N 1
ATOM 4892 C CA . GLY B 1 269 ? 29.297 -13.25 -8.867 1 98.19 269 GLY B CA 1
ATOM 4893 C C . GLY B 1 269 ? 28.609 -12.055 -9.5 1 98.19 269 GLY B C 1
ATOM 4894 O O . GLY B 1 269 ? 29.047 -10.914 -9.312 1 98.19 269 GLY B O 1
ATOM 4895 N N . GLU B 1 270 ? 27.594 -12.297 -10.266 1 98.19 270 GLU B N 1
ATOM 4896 C CA . GLU B 1 270 ? 26.859 -11.195 -10.875 1 98.19 270 GLU B CA 1
ATOM 4897 C C . GLU B 1 270 ? 25.984 -10.477 -9.844 1 98.19 270 GLU B C 1
ATOM 4899 O O . GLU B 1 270 ? 25.188 -11.109 -9.148 1 98.19 270 GLU B O 1
ATOM 4904 N N . PRO B 1 271 ? 26.156 -9.172 -9.695 1 97.75 271 PRO B N 1
ATOM 4905 C CA . PRO B 1 271 ? 25.359 -8.453 -8.703 1 97.75 271 PRO B CA 1
ATOM 4906 C C . PRO B 1 271 ? 23.891 -8.352 -9.094 1 97.75 271 PRO B C 1
ATOM 4908 O O . PRO B 1 271 ? 23.562 -8.328 -10.281 1 97.75 271 PRO B O 1
ATOM 4911 N N . PRO B 1 272 ? 22.984 -8.32 -8.07 1 98.12 272 PRO B N 1
ATOM 4912 C CA . PRO B 1 272 ? 21.578 -8.055 -8.383 1 98.12 272 PRO B CA 1
ATOM 4913 C C . PRO B 1 272 ? 21.344 -6.629 -8.883 1 98.12 272 PRO B C 1
ATOM 4915 O O . PRO B 1 272 ? 22.172 -5.746 -8.648 1 98.12 272 PRO B O 1
ATOM 4918 N N . LEU B 1 273 ? 20.266 -6.473 -9.617 1 95.81 273 LEU B N 1
ATOM 4919 C CA . LEU B 1 273 ? 19.844 -5.117 -9.953 1 95.81 273 LEU B CA 1
ATOM 4920 C C . LEU B 1 273 ? 19.422 -4.355 -8.695 1 95.81 273 LEU B C 1
ATOM 4922 O O . LEU B 1 273 ? 18.719 -4.895 -7.844 1 95.81 273 LEU B O 1
ATOM 4926 N N . ASP B 1 274 ? 19.844 -3.154 -8.555 1 94.56 274 ASP B N 1
ATOM 4927 C CA . ASP B 1 274 ? 19.562 -2.363 -7.359 1 94.56 274 ASP B CA 1
ATOM 4928 C C . ASP B 1 274 ? 18.375 -1.427 -7.59 1 94.56 274 ASP B C 1
ATOM 4930 O O . ASP B 1 274 ? 18.453 -0.235 -7.285 1 94.56 274 ASP B O 1
ATOM 4934 N N . THR B 1 275 ? 17.344 -1.937 -8.156 1 96.81 275 THR B N 1
ATOM 4935 C CA . THR B 1 275 ? 16.141 -1.158 -8.398 1 96.81 275 THR B CA 1
ATOM 4936 C C . THR B 1 275 ? 15.508 -0.708 -7.086 1 96.81 275 THR B C 1
ATOM 4938 O O . THR B 1 275 ? 15.32 -1.516 -6.172 1 96.81 275 THR B O 1
ATOM 4941 N N . GLU B 1 276 ? 15.18 0.583 -6.977 1 96.75 276 GLU B N 1
ATOM 4942 C CA . GLU B 1 276 ? 14.562 1.125 -5.77 1 96.75 276 GLU B CA 1
ATOM 4943 C C . GLU B 1 276 ? 13.188 0.513 -5.527 1 96.75 276 GLU B C 1
ATOM 4945 O O . GLU B 1 276 ? 12.445 0.234 -6.477 1 96.75 276 GLU B O 1
ATOM 4950 N N . VAL B 1 277 ? 12.805 0.383 -4.262 1 97.5 277 VAL B N 1
ATOM 4951 C CA . VAL B 1 277 ? 11.539 -0.22 -3.873 1 97.5 277 VAL B CA 1
ATOM 4952 C C . VAL B 1 277 ? 10.383 0.562 -4.496 1 97.5 277 VAL B C 1
ATOM 4954 O O . VAL B 1 277 ? 9.398 -0.028 -4.949 1 97.5 277 VAL B O 1
ATOM 4957 N N . ALA B 1 278 ? 10.5 1.854 -4.539 1 97.44 278 ALA B N 1
ATOM 4958 C CA . ALA B 1 278 ? 9.445 2.684 -5.113 1 97.44 278 ALA B CA 1
ATOM 4959 C C . ALA B 1 278 ? 9.195 2.316 -6.574 1 97.44 278 ALA B C 1
ATOM 4961 O O . ALA B 1 278 ? 8.047 2.289 -7.02 1 97.44 278 ALA B O 1
ATOM 4962 N N . LEU B 1 279 ? 10.234 2.059 -7.301 1 97.94 279 LEU B N 1
ATOM 4963 C CA . LEU B 1 279 ? 10.094 1.682 -8.703 1 97.94 279 LEU B CA 1
ATOM 4964 C C . LEU B 1 279 ? 9.5 0.285 -8.836 1 97.94 279 LEU B C 1
ATOM 4966 O O . LEU B 1 279 ? 8.711 0.025 -9.75 1 97.94 279 LEU B O 1
ATOM 4970 N N . LEU B 1 280 ? 9.852 -0.613 -7.926 1 98.38 280 LEU B N 1
ATOM 4971 C CA . LEU B 1 280 ? 9.25 -1.941 -7.926 1 98.38 280 LEU B CA 1
ATOM 4972 C C . LEU B 1 280 ? 7.754 -1.859 -7.652 1 98.38 280 LEU B C 1
ATOM 4974 O O . LEU B 1 280 ? 6.965 -2.588 -8.258 1 98.38 280 LEU B O 1
ATOM 4978 N N . ARG B 1 281 ? 7.379 -0.996 -6.762 1 97.75 281 ARG B N 1
ATOM 4979 C CA . ARG B 1 281 ? 5.965 -0.804 -6.453 1 97.75 281 ARG B CA 1
ATOM 4980 C C . ARG B 1 281 ? 5.207 -0.287 -7.672 1 97.75 281 ARG B C 1
ATOM 4982 O O . ARG B 1 281 ? 4.105 -0.757 -7.969 1 97.75 281 ARG B O 1
ATOM 4989 N N . VAL B 1 282 ? 5.789 0.605 -8.352 1 97.94 282 VAL B N 1
ATOM 4990 C CA . VAL B 1 282 ? 5.184 1.161 -9.555 1 97.94 282 VAL B CA 1
ATOM 4991 C C . VAL B 1 282 ? 5.078 0.079 -10.633 1 97.94 282 VAL B C 1
ATOM 4993 O O . VAL B 1 282 ? 4.07 -0.008 -11.336 1 97.94 282 VAL B O 1
ATOM 4996 N N . SER B 1 283 ? 6.105 -0.714 -10.734 1 98.56 283 SER B N 1
ATOM 4997 C CA . SER B 1 283 ? 6.082 -1.818 -11.688 1 98.56 283 SER B CA 1
ATOM 4998 C C . SER B 1 283 ? 4.969 -2.807 -11.367 1 98.56 283 SER B C 1
ATOM 5000 O O . SER B 1 283 ? 4.27 -3.283 -12.266 1 98.56 283 SER B O 1
ATOM 5002 N N . SER B 1 284 ? 4.84 -3.113 -10.094 1 98.31 284 SER B N 1
ATOM 5003 C CA . SER B 1 284 ? 3.781 -4.02 -9.672 1 98.31 284 SER B CA 1
ATOM 5004 C C . SER B 1 284 ? 2.402 -3.424 -9.93 1 98.31 284 SER B C 1
ATOM 5006 O O . SER B 1 284 ? 1.483 -4.129 -10.352 1 98.31 284 SER B O 1
ATOM 5008 N N . TRP B 1 285 ? 2.264 -2.162 -9.688 1 97.62 285 TRP B N 1
ATOM 5009 C CA . TRP B 1 285 ? 1.002 -1.485 -9.961 1 97.62 285 TRP B CA 1
ATOM 5010 C C . TRP B 1 285 ? 0.658 -1.568 -11.445 1 97.62 285 TRP B C 1
ATOM 5012 O O . TRP B 1 285 ? -0.472 -1.904 -11.812 1 97.62 285 TRP B O 1
ATOM 5022 N N . GLN 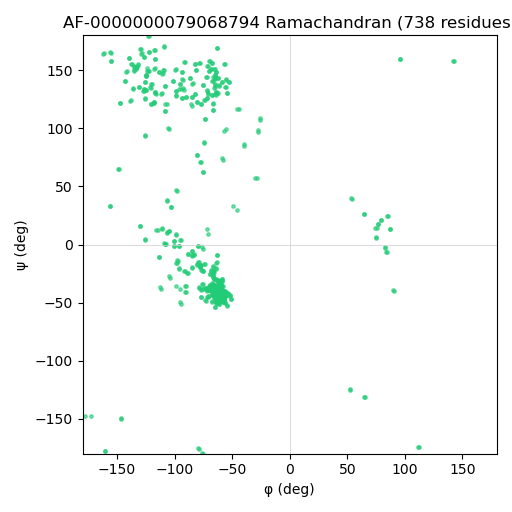B 1 286 ? 1.642 -1.247 -12.25 1 98.06 286 GLN B N 1
ATOM 5023 C CA . GLN B 1 286 ? 1.433 -1.295 -13.695 1 98.06 286 GLN B CA 1
ATOM 5024 C C . GLN B 1 286 ? 1.046 -2.701 -14.148 1 98.06 286 GLN B C 1
ATOM 5026 O O . GLN B 1 286 ? 0.176 -2.863 -15 1 98.06 286 GLN B O 1
ATOM 5031 N N . ALA B 1 287 ? 1.693 -3.65 -13.578 1 98.75 287 ALA B N 1
ATOM 5032 C CA . ALA B 1 287 ? 1.375 -5.039 -13.898 1 98.75 287 ALA B CA 1
ATOM 5033 C C . ALA B 1 287 ? -0.06 -5.379 -13.508 1 98.75 287 ALA B C 1
ATOM 5035 O O . ALA B 1 287 ? -0.772 -6.051 -14.258 1 98.75 287 ALA B O 1
ATOM 5036 N N . ALA B 1 288 ? -0.445 -4.949 -12.328 1 98.38 288 ALA B N 1
ATOM 5037 C CA . ALA B 1 288 ? -1.806 -5.18 -11.852 1 98.38 288 ALA B CA 1
ATOM 5038 C C . ALA B 1 288 ? -2.828 -4.508 -12.766 1 98.38 288 ALA B C 1
ATOM 5040 O O . ALA B 1 288 ? -3.896 -5.062 -13.023 1 98.38 288 ALA B O 1
ATOM 5041 N N . ARG B 1 289 ? -2.498 -3.326 -13.195 1 97.44 289 ARG B N 1
ATOM 5042 C CA . ARG B 1 289 ? -3.379 -2.527 -14.039 1 97.44 289 ARG B CA 1
ATOM 5043 C C . ARG B 1 289 ? -3.486 -3.125 -15.438 1 97.44 289 ARG B C 1
ATOM 5045 O O . ARG B 1 289 ? -4.586 -3.283 -15.969 1 97.44 289 ARG B O 1
ATOM 5052 N N . SER B 1 290 ? -2.391 -3.521 -16.016 1 97.25 290 SER B N 1
ATOM 5053 C CA . SER B 1 290 ? -2.291 -3.854 -17.438 1 97.25 290 SER B CA 1
ATOM 5054 C C . SER B 1 290 ? -2.576 -5.332 -17.672 1 97.25 290 SER B C 1
ATOM 5056 O O . SER B 1 290 ? -3.139 -5.699 -18.719 1 97.25 290 SER B O 1
ATOM 5058 N N . GLY B 1 291 ? -2.146 -6.148 -16.734 1 97.81 291 GLY B N 1
ATOM 5059 C CA . GLY B 1 291 ? -2.074 -7.551 -17.125 1 97.81 291 GLY B CA 1
ATOM 5060 C C . GLY B 1 291 ? -1.307 -7.781 -18.406 1 97.81 291 GLY B C 1
ATOM 5061 O O . GLY B 1 291 ? -0.175 -7.316 -18.547 1 97.81 291 GLY B O 1
ATOM 5062 N N . LEU B 1 292 ? -2.023 -8.469 -19.344 1 97.88 292 LEU B N 1
ATOM 5063 C CA . LEU B 1 292 ? -1.37 -8.781 -20.609 1 97.88 292 LEU B CA 1
ATOM 5064 C C . LEU B 1 292 ? -1.793 -7.805 -21.703 1 97.88 292 LEU B C 1
ATOM 5066 O O . LEU B 1 292 ? -1.309 -7.883 -22.828 1 97.88 292 LEU B O 1
ATOM 5070 N N . ASP B 1 293 ? -2.578 -6.832 -21.438 1 96.12 293 ASP B N 1
ATOM 5071 C CA . ASP B 1 293 ? -3.307 -6.113 -22.484 1 96.12 293 ASP B CA 1
ATOM 5072 C C . ASP B 1 293 ? -2.744 -4.707 -22.672 1 96.12 293 ASP B C 1
ATOM 5074 O O . ASP B 1 293 ? -3.297 -3.91 -23.438 1 96.12 293 ASP B O 1
ATOM 5078 N N . ASP B 1 294 ? -1.793 -4.332 -22.016 1 96.5 294 ASP B N 1
ATOM 5079 C CA . ASP B 1 294 ? -1.156 -3.021 -22.125 1 96.5 294 ASP B CA 1
ATOM 5080 C C . ASP B 1 294 ? 0.346 -3.119 -21.859 1 96.5 294 ASP B C 1
ATOM 5082 O O . ASP B 1 294 ? 0.986 -4.098 -22.25 1 96.5 294 ASP B O 1
ATOM 5086 N N . ARG B 1 295 ? 0.95 -2.07 -21.328 1 97.94 295 ARG B N 1
ATOM 5087 C CA . ARG B 1 295 ? 2.396 -2.021 -21.156 1 97.94 295 ARG B CA 1
ATOM 5088 C C . ARG B 1 295 ? 2.793 -2.5 -19.766 1 97.94 295 ARG B C 1
ATOM 5090 O O . ARG B 1 295 ? 1.993 -2.43 -18.828 1 97.94 295 ARG B O 1
ATOM 5097 N N . LEU B 1 296 ? 3.924 -3.078 -19.688 1 98.81 296 LEU B N 1
ATOM 5098 C CA . LEU B 1 296 ? 4.625 -3.391 -18.438 1 98.81 296 LEU B CA 1
ATOM 5099 C C . LEU B 1 296 ? 5.945 -2.637 -18.359 1 98.81 296 LEU B C 1
ATOM 5101 O O . LEU B 1 296 ? 6.445 -2.139 -19.375 1 98.81 296 LEU B O 1
ATOM 5105 N N . ILE B 1 297 ? 6.469 -2.479 -17.172 1 98.69 297 ILE B N 1
ATOM 5106 C CA . ILE B 1 297 ? 7.789 -1.88 -17 1 98.69 297 ILE B CA 1
ATOM 5107 C C . ILE B 1 297 ? 8.867 -2.953 -17.156 1 98.69 297 ILE B C 1
ATOM 5109 O O . ILE B 1 297 ? 8.867 -3.951 -16.438 1 98.69 297 ILE B O 1
ATOM 5113 N N . HIS B 1 298 ? 9.711 -2.756 -18.125 1 98.62 298 HIS B N 1
ATOM 5114 C CA . HIS B 1 298 ? 10.812 -3.697 -18.328 1 98.62 298 HIS B CA 1
ATOM 5115 C C . HIS B 1 298 ? 11.766 -3.686 -17.141 1 98.62 298 HIS B C 1
ATOM 5117 O O . HIS B 1 298 ? 12.281 -2.631 -16.75 1 98.62 298 HIS B O 1
ATOM 5123 N N . PRO B 1 299 ? 12.102 -4.855 -16.562 1 97.44 299 PRO B N 1
ATOM 5124 C CA . PRO B 1 299 ? 12.852 -4.879 -15.297 1 97.44 299 PRO B CA 1
ATOM 5125 C C . PRO B 1 299 ? 14.273 -4.328 -15.445 1 97.44 299 PRO B C 1
ATOM 5127 O O . PRO B 1 299 ? 14.844 -3.82 -14.477 1 97.44 299 PRO B O 1
ATOM 5130 N N . ARG B 1 300 ? 14.883 -4.375 -16.578 1 96.06 300 ARG B N 1
ATOM 5131 C CA . ARG B 1 300 ? 16.266 -3.945 -16.766 1 96.06 300 ARG B CA 1
ATOM 5132 C C . ARG B 1 300 ? 16.344 -2.473 -17.141 1 96.06 300 ARG B C 1
ATOM 5134 O O . ARG B 1 300 ? 17.188 -1.735 -16.641 1 96.06 300 ARG B O 1
ATOM 5141 N N . THR B 1 301 ? 15.422 -2.031 -18.016 1 96.12 301 THR B N 1
ATOM 5142 C CA . THR B 1 301 ? 15.516 -0.673 -18.531 1 96.12 301 THR B CA 1
ATOM 5143 C C . THR B 1 301 ? 14.625 0.274 -17.734 1 96.12 301 THR B C 1
ATOM 5145 O O . THR B 1 301 ? 14.773 1.495 -17.812 1 96.12 301 THR B O 1
ATOM 5148 N N . LEU B 1 302 ? 13.625 -0.283 -17.047 1 96.69 302 LEU B N 1
ATOM 5149 C CA . LEU B 1 302 ? 12.648 0.448 -16.266 1 96.69 302 LEU B CA 1
ATOM 5150 C C . LEU B 1 302 ? 11.781 1.337 -17.156 1 96.69 302 LEU B C 1
ATOM 5152 O O . LEU B 1 302 ? 11.258 2.354 -16.688 1 96.69 302 LEU B O 1
ATOM 5156 N N . ARG B 1 303 ? 11.656 0.946 -18.375 1 97.12 303 ARG B N 1
ATOM 5157 C CA . ARG B 1 303 ? 10.812 1.644 -19.344 1 97.12 303 ARG B CA 1
ATOM 5158 C C . ARG B 1 303 ? 9.578 0.814 -19.688 1 97.12 303 ARG B C 1
ATOM 5160 O O . ARG B 1 303 ? 9.625 -0.417 -19.672 1 97.12 303 ARG B O 1
ATOM 5167 N N . PRO B 1 304 ? 8.547 1.507 -20 1 98.31 304 PRO B N 1
ATOM 5168 C CA . PRO B 1 304 ? 7.34 0.772 -20.391 1 98.31 304 PRO B CA 1
ATOM 5169 C C . PRO B 1 304 ? 7.477 0.118 -21.766 1 98.31 304 PRO B C 1
ATOM 5171 O O . PRO B 1 304 ? 7.965 0.747 -22.719 1 98.31 304 PRO B O 1
ATOM 5174 N N . GLU B 1 305 ? 7.141 -1.065 -21.906 1 98.56 305 GLU B N 1
ATOM 5175 C CA . GLU B 1 305 ? 7.094 -1.847 -23.141 1 98.56 305 GLU B CA 1
ATOM 5176 C C . GLU B 1 305 ? 5.828 -2.701 -23.203 1 98.56 305 GLU B C 1
ATOM 5178 O O . GLU B 1 305 ? 5.223 -2.998 -22.172 1 98.56 305 GLU B O 1
ATOM 5183 N N . PRO B 1 306 ? 5.406 -3.053 -24.422 1 98.44 306 PRO B N 1
ATOM 5184 C CA . PRO B 1 306 ? 4.25 -3.949 -24.5 1 98.44 306 PRO B CA 1
ATOM 5185 C C . PRO B 1 306 ? 4.426 -5.219 -23.672 1 98.44 306 PRO B C 1
ATOM 5187 O O . PRO B 1 306 ? 5.52 -5.781 -23.625 1 98.44 306 PRO B O 1
ATOM 5190 N N . ALA B 1 307 ? 3.383 -5.633 -23.031 1 98.62 307 ALA B N 1
ATOM 5191 C CA . ALA B 1 307 ? 3.43 -6.789 -22.141 1 98.62 307 ALA B CA 1
ATOM 5192 C C . ALA B 1 307 ? 4.035 -8 -22.844 1 98.62 307 ALA B C 1
ATOM 5194 O O . ALA B 1 307 ? 4.859 -8.719 -22.266 1 98.62 307 ALA B O 1
ATOM 5195 N N . ALA B 1 308 ? 3.631 -8.242 -24.062 1 98.12 308 ALA B N 1
ATOM 5196 C CA . ALA B 1 308 ? 4.133 -9.383 -24.828 1 98.12 308 ALA B CA 1
ATOM 5197 C C . ALA B 1 308 ? 5.652 -9.344 -24.938 1 98.12 308 ALA B C 1
ATOM 5199 O O . ALA B 1 308 ? 6.316 -10.375 -24.797 1 98.12 308 ALA B O 1
ATOM 5200 N N . ASP B 1 309 ? 6.195 -8.164 -25.156 1 98.5 309 ASP B N 1
ATOM 5201 C CA . ASP B 1 309 ? 7.641 -8.016 -25.281 1 98.5 309 ASP B CA 1
ATOM 5202 C C . ASP B 1 309 ? 8.344 -8.281 -23.953 1 98.5 309 ASP B C 1
ATOM 5204 O O . ASP B 1 309 ? 9.414 -8.883 -23.922 1 98.5 309 ASP B O 1
ATOM 5208 N N . VAL B 1 310 ? 7.773 -7.824 -22.875 1 98.81 310 VAL B N 1
ATOM 5209 C CA . VAL B 1 310 ? 8.375 -8.023 -21.562 1 98.81 310 VAL B CA 1
ATOM 5210 C C . VAL B 1 310 ? 8.312 -9.5 -21.172 1 98.81 310 VAL B C 1
ATOM 5212 O O . VAL B 1 310 ? 9.25 -10.031 -20.562 1 98.81 310 VAL B O 1
ATOM 5215 N N . LEU B 1 311 ? 7.238 -10.195 -21.531 1 98.62 311 LEU B N 1
ATOM 5216 C CA . LEU B 1 311 ? 7.141 -11.633 -21.297 1 98.62 311 LEU B CA 1
ATOM 5217 C C . LEU B 1 311 ? 8.195 -12.383 -22.094 1 98.62 311 LEU B C 1
ATOM 5219 O O . LEU B 1 311 ? 8.805 -13.328 -21.594 1 98.62 311 LEU B O 1
ATOM 5223 N N . GLN B 1 312 ? 8.398 -11.953 -23.312 1 98.31 312 GLN B N 1
ATOM 5224 C CA . GLN B 1 312 ? 9.453 -12.555 -24.109 1 98.31 312 GLN B CA 1
ATOM 5225 C C . GLN B 1 312 ? 10.828 -12.297 -23.5 1 98.31 312 GLN B C 1
ATOM 5227 O O . GLN B 1 312 ? 11.711 -13.156 -23.562 1 98.31 312 GLN B O 1
ATOM 5232 N N . ALA B 1 313 ? 10.977 -11.102 -22.984 1 98.75 313 ALA B N 1
ATOM 5233 C CA . ALA B 1 313 ? 12.234 -10.789 -22.281 1 98.75 313 ALA B CA 1
ATOM 5234 C C . ALA B 1 313 ? 12.445 -11.719 -21.094 1 98.75 313 ALA B C 1
ATOM 5236 O O . ALA B 1 313 ? 13.57 -12.133 -20.812 1 98.75 313 ALA B O 1
ATOM 5237 N N . LEU B 1 314 ? 11.398 -12.023 -20.391 1 98.81 314 LEU B N 1
ATOM 5238 C CA . LEU B 1 314 ? 11.492 -12.969 -19.281 1 98.81 314 LEU B CA 1
ATOM 5239 C C . LEU B 1 314 ? 11.914 -14.344 -19.781 1 98.81 314 LEU B C 1
ATOM 5241 O O . LEU B 1 314 ? 12.812 -14.969 -19.203 1 98.81 314 LEU B O 1
ATOM 5245 N N . LEU B 1 315 ? 11.258 -14.812 -20.859 1 98.62 315 LEU B N 1
ATOM 5246 C CA . LEU B 1 315 ? 11.609 -16.109 -21.438 1 98.62 315 LEU B CA 1
ATOM 5247 C C . LEU B 1 315 ? 13.078 -16.141 -21.844 1 98.62 315 LEU B C 1
ATOM 5249 O O . LEU B 1 315 ? 13.773 -17.125 -21.594 1 98.62 315 LEU B O 1
ATOM 5253 N N . ALA B 1 316 ? 13.516 -15.055 -22.422 1 98.69 316 ALA B N 1
ATOM 5254 C CA . ALA B 1 316 ? 14.914 -14.953 -22.828 1 98.69 316 ALA B CA 1
ATOM 5255 C C . ALA B 1 316 ? 15.844 -14.977 -21.625 1 98.69 316 ALA B C 1
ATOM 5257 O O . ALA B 1 316 ? 16.906 -15.609 -21.641 1 98.69 316 ALA B O 1
ATOM 5258 N N . HIS B 1 317 ? 15.453 -14.297 -20.609 1 98.69 317 HIS B N 1
ATOM 5259 C CA . HIS B 1 317 ? 16.25 -14.188 -19.391 1 98.69 317 HIS B CA 1
ATOM 5260 C C . HIS B 1 317 ? 16.469 -15.547 -18.734 1 98.69 317 HIS B C 1
ATOM 5262 O O . HIS B 1 317 ? 17.531 -15.805 -18.172 1 98.69 317 HIS B O 1
ATOM 5268 N N . VAL B 1 318 ? 15.477 -16.453 -18.859 1 98.75 318 VAL B N 1
ATOM 5269 C CA . VAL B 1 318 ? 15.57 -17.719 -18.141 1 98.75 318 VAL B CA 1
ATOM 5270 C C . VAL B 1 318 ? 15.773 -18.859 -19.141 1 98.75 318 VAL B C 1
ATOM 5272 O O . VAL B 1 318 ? 15.617 -20.031 -18.781 1 98.75 318 VAL B O 1
ATOM 5275 N N . ARG B 1 319 ? 16.094 -18.625 -20.312 1 98.69 319 ARG B N 1
ATOM 5276 C CA . ARG B 1 319 ? 16.125 -19.594 -21.422 1 98.69 319 ARG B CA 1
ATOM 5277 C C . ARG B 1 319 ? 17.062 -20.75 -21.094 1 98.69 319 ARG B C 1
ATOM 5279 O O . ARG B 1 319 ? 16.703 -21.922 -21.281 1 98.69 319 ARG B O 1
ATOM 5286 N N . GLU B 1 320 ? 18.281 -20.469 -20.656 1 98.31 320 GLU B N 1
ATOM 5287 C CA . GLU B 1 320 ? 19.266 -21.516 -20.391 1 98.31 320 GLU B CA 1
ATOM 5288 C C . GLU B 1 320 ? 18.75 -22.5 -19.344 1 98.31 320 GLU B C 1
ATOM 5290 O O . GLU B 1 320 ? 18.922 -23.719 -19.469 1 98.31 320 GLU B O 1
ATOM 5295 N N . ALA B 1 321 ? 18.141 -21.984 -18.297 1 98.5 321 ALA B N 1
ATOM 5296 C CA . ALA B 1 321 ? 17.578 -22.844 -17.25 1 98.5 321 ALA B CA 1
ATOM 5297 C C . ALA B 1 321 ? 16.469 -23.719 -17.812 1 98.5 321 ALA B C 1
ATOM 5299 O O . ALA B 1 321 ? 16.359 -24.906 -17.453 1 98.5 321 ALA B O 1
ATOM 5300 N N . LEU B 1 322 ? 15.633 -23.172 -18.688 1 98.62 322 LEU B N 1
ATOM 5301 C CA . LEU B 1 322 ? 14.539 -23.922 -19.297 1 98.62 322 LEU B CA 1
ATOM 5302 C C . LEU B 1 322 ? 15.086 -25.016 -20.219 1 98.62 322 LEU B C 1
ATOM 5304 O O . LEU B 1 322 ? 14.539 -26.109 -20.281 1 98.62 322 LEU B O 1
ATOM 5308 N N . GLU B 1 323 ? 16.109 -24.688 -20.938 1 98.12 323 GLU B N 1
ATOM 5309 C CA . GLU B 1 323 ? 16.75 -25.688 -21.797 1 98.12 323 GLU B CA 1
ATOM 5310 C C . GLU B 1 323 ? 17.312 -26.844 -20.984 1 98.12 323 GLU B C 1
ATOM 5312 O O . GLU B 1 323 ? 17.094 -28.016 -21.328 1 98.12 323 GLU B O 1
ATOM 5317 N N . ASP B 1 324 ? 17.969 -26.516 -19.938 1 97.12 324 ASP B N 1
ATOM 5318 C CA . ASP B 1 324 ? 18.609 -27.531 -19.094 1 97.12 324 ASP B CA 1
ATOM 5319 C C . ASP B 1 324 ? 17.578 -28.453 -18.453 1 97.12 324 ASP B C 1
ATOM 5321 O O . ASP B 1 324 ? 17.844 -29.641 -18.281 1 97.12 324 ASP B O 1
ATOM 5325 N N . SER B 1 325 ? 16.438 -27.891 -18.109 1 97 325 SER B N 1
ATOM 5326 C CA . SER B 1 325 ? 15.398 -28.703 -17.484 1 97 325 SER B CA 1
ATOM 5327 C C . SER B 1 325 ? 14.547 -29.422 -18.516 1 97 325 SER B C 1
ATOM 5329 O O . SER B 1 325 ? 13.703 -30.25 -18.172 1 97 325 SER B O 1
ATOM 5331 N N . GLY B 1 326 ? 14.711 -29.078 -19.766 1 97.06 326 GLY B N 1
ATOM 5332 C CA . GLY B 1 326 ? 13.93 -29.672 -20.844 1 97.06 326 GLY B CA 1
ATOM 5333 C C . GLY B 1 326 ? 12.547 -29.078 -20.969 1 97.06 326 GLY B C 1
ATOM 5334 O O . GLY B 1 326 ? 11.656 -29.688 -21.578 1 97.06 326 GLY B O 1
ATOM 5335 N N . ASP B 1 327 ? 12.383 -27.891 -20.438 1 98 327 ASP B N 1
ATOM 5336 C CA . ASP B 1 327 ? 11.039 -27.328 -20.359 1 98 327 ASP B CA 1
ATOM 5337 C C . ASP B 1 327 ? 10.852 -26.188 -21.359 1 98 327 ASP B C 1
ATOM 5339 O O . ASP B 1 327 ? 9.773 -25.594 -21.438 1 98 327 ASP B O 1
ATOM 5343 N N . LEU B 1 328 ? 11.852 -25.844 -22.156 1 98.38 328 LEU B N 1
ATOM 5344 C CA . LEU B 1 328 ? 11.82 -24.641 -22.984 1 98.38 328 LEU B CA 1
ATOM 5345 C C . LEU B 1 328 ? 10.672 -24.703 -23.969 1 98.38 328 LEU B C 1
ATOM 5347 O O . LEU B 1 328 ? 9.859 -23.766 -24.047 1 98.38 328 LEU B O 1
ATOM 5351 N N . LYS B 1 329 ? 10.523 -25.766 -24.734 1 98.38 329 LYS B N 1
ATOM 5352 C CA . LYS B 1 329 ? 9.492 -25.859 -25.766 1 98.38 329 LYS B CA 1
ATOM 5353 C C . LYS B 1 329 ? 8.094 -25.781 -25.172 1 98.38 329 LYS B C 1
ATOM 5355 O O . LYS B 1 329 ? 7.227 -25.094 -25.688 1 98.38 329 LYS B O 1
ATOM 5360 N N . ALA B 1 330 ? 7.926 -26.531 -24.094 1 98.25 330 ALA B N 1
ATOM 5361 C CA . ALA B 1 330 ? 6.629 -26.516 -23.422 1 98.25 330 ALA B CA 1
ATOM 5362 C C . ALA B 1 330 ? 6.293 -25.125 -22.906 1 98.25 330 ALA B C 1
ATOM 5364 O O . ALA B 1 330 ? 5.152 -24.672 -23.031 1 98.25 330 ALA B O 1
ATOM 5365 N N . ALA B 1 331 ? 7.254 -24.422 -22.344 1 98.62 331 ALA B N 1
ATOM 5366 C CA . ALA B 1 331 ? 7.047 -23.078 -21.844 1 98.62 331 ALA B CA 1
ATOM 5367 C C . ALA B 1 331 ? 6.703 -22.109 -22.969 1 98.62 331 ALA B C 1
ATOM 5369 O O . ALA B 1 331 ? 5.801 -21.281 -22.844 1 98.62 331 ALA B O 1
ATOM 5370 N N . GLU B 1 332 ? 7.406 -22.219 -24.062 1 98.62 332 GLU B N 1
ATOM 5371 C CA . GLU B 1 332 ? 7.148 -21.359 -25.219 1 98.62 332 GLU B CA 1
ATOM 5372 C C . GLU B 1 332 ? 5.742 -21.594 -25.766 1 98.62 332 GLU B C 1
ATOM 5374 O O . GLU B 1 332 ? 5.039 -20.625 -26.078 1 98.62 332 GLU B O 1
ATOM 5379 N N . ARG B 1 333 ? 5.352 -22.797 -25.859 1 98.5 333 ARG B N 1
ATOM 5380 C CA . ARG B 1 333 ? 4.02 -23.125 -26.344 1 98.5 333 ARG B CA 1
ATOM 5381 C C . ARG B 1 333 ? 2.941 -22.609 -25.391 1 98.5 333 ARG B C 1
ATOM 5383 O O . ARG B 1 333 ? 1.934 -22.047 -25.844 1 98.5 333 ARG B O 1
ATOM 5390 N N . ALA B 1 334 ? 3.184 -22.844 -24.156 1 98.56 334 ALA B N 1
ATOM 5391 C CA . ALA B 1 334 ? 2.221 -22.391 -23.156 1 98.56 334 ALA B CA 1
ATOM 5392 C C . ALA B 1 334 ? 2.088 -20.875 -23.156 1 98.56 334 ALA B C 1
ATOM 5394 O O . ALA B 1 334 ? 0.985 -20.344 -23.031 1 98.56 334 ALA B O 1
ATOM 5395 N N . LEU B 1 335 ? 3.223 -20.188 -23.25 1 98.44 335 LEU B N 1
ATOM 5396 C CA . LEU B 1 335 ? 3.197 -18.734 -23.297 1 98.44 335 LEU B CA 1
ATOM 5397 C C . LEU B 1 335 ? 2.447 -18.234 -24.531 1 98.44 335 LEU B C 1
ATOM 5399 O O . LEU B 1 335 ? 1.655 -17.297 -24.438 1 98.44 335 LEU B O 1
ATOM 5403 N N . ALA B 1 336 ? 2.678 -18.828 -25.641 1 98.12 336 ALA B N 1
ATOM 5404 C CA . ALA B 1 336 ? 1.967 -18.453 -26.859 1 98.12 336 ALA B CA 1
ATOM 5405 C C . ALA B 1 336 ? 0.463 -18.672 -26.703 1 98.12 336 ALA B C 1
ATOM 5407 O O . ALA B 1 336 ? -0.334 -17.828 -27.141 1 98.12 336 ALA B O 1
ATOM 5408 N N . ALA B 1 337 ? 0.092 -19.766 -26.156 1 98.25 337 ALA B N 1
ATOM 5409 C CA . ALA B 1 337 ? -1.32 -20.062 -25.906 1 98.25 337 ALA B CA 1
ATOM 5410 C C . ALA B 1 337 ? -1.944 -19.031 -24.984 1 98.25 337 ALA B C 1
ATOM 5412 O O . ALA B 1 337 ? -3.072 -18.594 -25.203 1 98.25 337 ALA B O 1
ATOM 5413 N N . LEU B 1 338 ? -1.219 -18.703 -23.938 1 98.06 338 LEU B N 1
ATOM 5414 C CA . LEU B 1 338 ? -1.679 -17.688 -23 1 98.06 338 LEU B CA 1
ATOM 5415 C C . LEU B 1 338 ? -1.887 -16.344 -23.688 1 98.06 338 LEU B C 1
ATOM 5417 O O . LEU B 1 338 ? -2.896 -15.68 -23.469 1 98.06 338 LEU B O 1
ATOM 5421 N N . GLU B 1 339 ? -0.905 -15.953 -24.469 1 96.88 339 GLU B N 1
ATOM 5422 C CA . GLU B 1 339 ? -0.987 -14.672 -25.156 1 96.88 339 GLU B CA 1
ATOM 5423 C C . GLU B 1 339 ? -2.191 -14.625 -26.094 1 96.88 339 GLU B C 1
ATOM 5425 O O . GLU B 1 339 ? -2.832 -13.586 -26.234 1 96.88 339 GLU B O 1
ATOM 5430 N N . ARG B 1 340 ? -2.529 -15.711 -26.719 1 96.94 340 ARG B N 1
ATOM 5431 C CA . ARG B 1 340 ? -3.658 -15.781 -27.641 1 96.94 340 ARG B CA 1
ATOM 5432 C C . ARG B 1 340 ? -4.984 -15.758 -26.891 1 96.94 340 ARG B C 1
ATOM 5434 O O . ARG B 1 340 ? -5.898 -15.016 -27.25 1 96.94 340 ARG B O 1
ATOM 5441 N N . ARG B 1 341 ? -5.07 -16.562 -25.891 1 97.12 341 ARG B N 1
ATOM 5442 C CA . ARG B 1 341 ? -6.301 -16.734 -25.125 1 97.12 341 ARG B CA 1
ATOM 5443 C C . ARG B 1 341 ? -6.516 -15.562 -24.172 1 97.12 341 ARG B C 1
ATOM 5445 O O . ARG B 1 341 ? -7.652 -15.133 -23.953 1 97.12 341 ARG B O 1
ATOM 5452 N N . GLY B 1 342 ? -5.371 -15.117 -23.578 1 97.94 342 GLY B N 1
ATOM 5453 C CA . GLY B 1 342 ? -5.426 -14.18 -22.469 1 97.94 342 GLY B CA 1
ATOM 5454 C C . GLY B 1 342 ? -5.367 -14.867 -21.109 1 97.94 342 GLY B C 1
ATOM 5455 O O . GLY B 1 342 ? -5.582 -16.078 -21.016 1 97.94 342 GLY B O 1
ATOM 5456 N N . ASN B 1 343 ? -5 -14.086 -20.125 1 98.56 343 ASN B N 1
ATOM 5457 C CA . ASN B 1 343 ? -5.051 -14.586 -18.75 1 98.56 343 ASN B CA 1
ATOM 5458 C C . ASN B 1 343 ? -6.469 -14.547 -18.203 1 98.56 343 ASN B C 1
ATOM 5460 O O . ASN B 1 343 ? -7.422 -14.273 -18.922 1 98.56 343 ASN B O 1
ATOM 5464 N N . GLY B 1 344 ? -6.652 -14.898 -16.906 1 98.81 344 GLY B N 1
ATOM 5465 C CA . GLY B 1 344 ? -7.977 -14.992 -16.312 1 98.81 344 GLY B CA 1
ATOM 5466 C C . GLY B 1 344 ? -8.758 -13.695 -16.391 1 98.81 344 GLY B C 1
ATOM 5467 O O . GLY B 1 344 ? -9.977 -13.703 -16.562 1 98.81 344 GLY B O 1
ATOM 5468 N N . ALA B 1 345 ? -8.094 -12.594 -16.266 1 98.81 345 ALA B N 1
ATOM 5469 C CA . ALA B 1 345 ? -8.758 -11.297 -16.297 1 98.81 345 ALA B CA 1
ATOM 5470 C C . ALA B 1 345 ? -9.383 -11.047 -17.672 1 98.81 345 ALA B C 1
ATOM 5472 O O . ALA B 1 345 ? -10.539 -10.633 -17.766 1 98.81 345 ALA B O 1
ATOM 5473 N N . ARG B 1 346 ? -8.641 -11.266 -18.719 1 98.44 346 ARG B N 1
ATOM 5474 C CA . ARG B 1 346 ? -9.156 -11.094 -20.062 1 98.44 346 ARG B CA 1
ATOM 5475 C C . ARG B 1 346 ? -10.32 -12.039 -20.328 1 98.44 346 ARG B C 1
ATOM 5477 O O . ARG B 1 346 ? -11.344 -11.633 -20.891 1 98.44 346 ARG B O 1
ATOM 5484 N N . VAL B 1 347 ? -10.172 -13.266 -19.969 1 98.69 347 VAL B N 1
ATOM 5485 C CA . VAL B 1 347 ? -11.203 -14.273 -20.203 1 98.69 347 VAL B CA 1
ATOM 5486 C C . VAL B 1 347 ? -12.492 -13.859 -19.5 1 98.69 347 VAL B C 1
ATOM 5488 O O . VAL B 1 347 ? -13.57 -13.93 -20.094 1 98.69 347 VAL B O 1
ATOM 5491 N N . GLN B 1 348 ? -12.414 -13.453 -18.312 1 98.81 348 GLN B N 1
ATOM 5492 C CA . GLN B 1 348 ? -13.586 -13.023 -17.547 1 98.81 348 GLN B CA 1
ATOM 5493 C C . GLN B 1 348 ? -14.289 -11.859 -18.25 1 98.81 348 GLN B C 1
ATOM 5495 O O . GLN B 1 348 ? -15.516 -11.852 -18.375 1 98.81 348 GLN B O 1
ATOM 5500 N N . ARG B 1 349 ? -13.539 -10.891 -18.656 1 98.38 349 ARG B N 1
ATOM 5501 C CA . ARG B 1 349 ? -14.125 -9.727 -19.328 1 98.38 349 ARG B CA 1
ATOM 5502 C C . ARG B 1 349 ? -14.805 -10.125 -20.625 1 98.38 349 ARG B C 1
ATOM 5504 O O . ARG B 1 349 ? -15.859 -9.594 -20.969 1 98.38 349 ARG B O 1
ATOM 5511 N N . GLU B 1 350 ? -14.188 -10.992 -21.359 1 98.31 350 GLU B N 1
ATOM 5512 C CA . GLU B 1 350 ? -14.781 -11.469 -22.609 1 98.31 350 GLU B CA 1
ATOM 5513 C C . GLU B 1 350 ? -16.109 -12.188 -22.359 1 98.31 350 GLU B C 1
ATOM 5515 O O . GLU B 1 350 ? -17.062 -12.016 -23.109 1 98.31 350 GLU B O 1
ATOM 5520 N N . ILE B 1 351 ? -16.109 -13.016 -21.328 1 98.44 351 ILE B N 1
ATOM 5521 C CA . ILE B 1 351 ? -17.344 -13.711 -20.984 1 98.44 351 ILE B CA 1
ATOM 5522 C C . ILE B 1 351 ? -18.422 -12.703 -20.625 1 98.44 351 ILE B C 1
ATOM 5524 O O . ILE B 1 351 ? -19.562 -12.812 -21.078 1 98.44 351 ILE B O 1
ATOM 5528 N N . LEU B 1 352 ? -18.062 -11.734 -19.781 1 98.38 352 LEU B N 1
ATOM 5529 C CA . LEU B 1 352 ? -19.031 -10.711 -19.391 1 98.38 352 LEU B CA 1
ATOM 5530 C C . LEU B 1 352 ? -19.547 -9.969 -20.625 1 98.38 352 LEU B C 1
ATOM 5532 O O . LEU B 1 352 ? -20.75 -9.703 -20.719 1 98.38 352 LEU B O 1
ATOM 5536 N N . GLU B 1 353 ? -18.672 -9.633 -21.484 1 97.75 353 GLU B N 1
ATOM 5537 C CA . GLU B 1 353 ? -19.078 -8.93 -22.688 1 97.75 353 GLU B CA 1
ATOM 5538 C C . GLU B 1 353 ? -20.062 -9.758 -23.516 1 97.75 353 GLU B C 1
ATOM 5540 O O . GLU B 1 353 ? -21.031 -9.227 -24.047 1 97.75 353 GLU B O 1
ATOM 5545 N N . ARG B 1 354 ? -19.828 -11 -23.594 1 97.94 354 ARG B N 1
ATOM 5546 C CA . ARG B 1 354 ? -20.641 -11.906 -24.391 1 97.94 354 ARG B CA 1
ATOM 5547 C C . ARG B 1 354 ? -21.969 -12.18 -23.719 1 97.94 354 ARG B C 1
ATOM 5549 O O . ARG B 1 354 ? -23.016 -12.227 -24.391 1 97.94 354 ARG B O 1
ATOM 5556 N N . THR B 1 355 ? -21.984 -12.289 -22.406 1 97.5 355 THR B N 1
ATOM 5557 C CA . THR B 1 355 ? -23.172 -12.789 -21.734 1 97.5 355 THR B CA 1
ATOM 5558 C C . THR B 1 355 ? -23.938 -11.648 -21.047 1 97.5 355 THR B C 1
ATOM 5560 O O . THR B 1 355 ? -25.125 -11.773 -20.75 1 97.5 355 THR B O 1
ATOM 5563 N N . GLY B 1 356 ? -23.203 -10.586 -20.672 1 96.81 356 GLY B N 1
ATOM 5564 C CA . GLY B 1 356 ? -23.766 -9.461 -19.938 1 96.81 356 GLY B CA 1
ATOM 5565 C C . GLY B 1 356 ? -24.047 -9.773 -18.484 1 96.81 356 GLY B C 1
ATOM 5566 O O . GLY B 1 356 ? -24.766 -9.031 -17.812 1 96.81 356 GLY B O 1
ATOM 5567 N N . SER B 1 357 ? -23.5 -10.875 -18 1 96.94 357 SER B N 1
ATOM 5568 C CA . SER B 1 357 ? -23.859 -11.336 -16.656 1 96.94 357 SER B CA 1
ATOM 5569 C C . SER B 1 357 ? -22.625 -11.82 -15.891 1 96.94 357 SER B C 1
ATOM 5571 O O . SER B 1 357 ? -21.906 -12.703 -16.359 1 96.94 357 SER B O 1
ATOM 5573 N N . LEU B 1 358 ? -22.453 -11.219 -14.742 1 97.62 358 LEU B N 1
ATOM 5574 C CA . LEU B 1 358 ? -21.359 -11.664 -13.875 1 97.62 358 LEU B CA 1
ATOM 5575 C C . LEU B 1 358 ? -21.641 -13.07 -13.352 1 97.62 358 LEU B C 1
ATOM 5577 O O . LEU B 1 358 ? -20.703 -13.852 -13.133 1 97.62 358 LEU B O 1
ATOM 5581 N N . ARG B 1 359 ? -22.906 -13.359 -13.117 1 96.62 359 ARG B N 1
ATOM 5582 C CA . ARG B 1 359 ? -23.281 -14.711 -12.727 1 96.62 359 ARG B CA 1
ATOM 5583 C C . ARG B 1 359 ? -22.828 -15.734 -13.766 1 96.62 359 ARG B C 1
ATOM 5585 O O . ARG B 1 359 ? -22.219 -16.75 -13.422 1 96.62 359 ARG B O 1
ATOM 5592 N N . ASP B 1 360 ? -23.062 -15.445 -15.008 1 97.62 360 ASP B N 1
ATOM 5593 C CA . ASP B 1 360 ? -22.641 -16.328 -16.094 1 97.62 360 ASP B CA 1
ATOM 5594 C C . ASP B 1 360 ? -21.109 -16.375 -16.188 1 97.62 360 ASP B C 1
ATOM 5596 O O . ASP B 1 360 ? -20.547 -17.422 -16.531 1 97.62 360 ASP B O 1
ATOM 5600 N N . THR B 1 361 ? -20.516 -15.227 -15.883 1 98.38 361 THR B N 1
ATOM 5601 C CA . THR B 1 361 ? -19.047 -15.195 -15.852 1 98.38 361 THR B CA 1
ATOM 5602 C C . THR B 1 361 ? -18.516 -16.188 -14.828 1 98.38 361 THR B C 1
ATOM 5604 O O . THR B 1 361 ? -17.641 -17 -15.141 1 98.38 361 THR B O 1
ATOM 5607 N N . VAL B 1 362 ? -19.078 -16.172 -13.633 1 98.38 362 VAL B N 1
ATOM 5608 C CA . VAL B 1 362 ? -18.641 -17.094 -12.586 1 98.38 362 VAL B CA 1
ATOM 5609 C C . VAL B 1 362 ? -18.906 -18.531 -13.016 1 98.38 362 VAL B C 1
ATOM 5611 O O . VAL B 1 362 ? -18.047 -19.391 -12.859 1 98.38 362 VAL B O 1
ATOM 5614 N N . ALA B 1 363 ? -20.062 -18.781 -13.57 1 97.62 363 ALA B N 1
ATOM 5615 C CA . ALA B 1 363 ? -20.422 -20.125 -14 1 97.62 363 ALA B CA 1
ATOM 5616 C C . ALA B 1 363 ? -19.438 -20.672 -15.023 1 97.62 363 ALA B C 1
ATOM 5618 O O . ALA B 1 363 ? -19.016 -21.828 -14.945 1 97.62 363 ALA B O 1
ATOM 5619 N N . GLU B 1 364 ? -19.094 -19.891 -15.953 1 98.12 364 GLU B N 1
ATOM 5620 C CA . GLU B 1 364 ? -18.141 -20.312 -16.969 1 98.12 364 GLU B CA 1
ATOM 5621 C C . GLU B 1 364 ? -16.75 -20.516 -16.375 1 98.12 364 GLU B C 1
ATOM 5623 O O . GLU B 1 364 ? -16.016 -21.438 -16.766 1 98.12 364 GLU B O 1
ATOM 5628 N N . CYS B 1 365 ? -16.375 -19.672 -15.469 1 98.56 365 CYS B N 1
ATOM 5629 C CA . CYS B 1 365 ? -15.086 -19.812 -14.812 1 98.56 365 CYS B CA 1
ATOM 5630 C C . CYS B 1 365 ? -15.023 -21.109 -14.008 1 98.56 365 CYS B C 1
ATOM 5632 O O . CYS B 1 365 ? -13.977 -21.734 -13.914 1 98.56 365 CYS B O 1
ATOM 5634 N N . VAL B 1 366 ? -16.141 -21.469 -13.398 1 98.12 366 VAL B N 1
ATOM 5635 C CA . VAL B 1 366 ? -16.219 -22.75 -12.703 1 98.12 366 VAL B CA 1
ATOM 5636 C C . VAL B 1 366 ? -15.891 -23.891 -13.672 1 98.12 366 VAL B C 1
ATOM 5638 O O . VAL B 1 366 ? -15.133 -24.797 -13.336 1 98.12 366 VAL B O 1
ATOM 5641 N N . ARG B 1 367 ? -16.375 -23.844 -14.852 1 97.12 367 ARG B N 1
ATOM 5642 C CA . ARG B 1 367 ? -16.125 -24.875 -15.867 1 97.12 367 ARG B CA 1
ATOM 5643 C C . ARG B 1 367 ? -14.656 -24.891 -16.266 1 97.12 367 ARG B C 1
ATOM 5645 O O . ARG B 1 367 ? -14.039 -25.953 -16.375 1 97.12 367 ARG B O 1
ATOM 5652 N N . ILE B 1 368 ? -14.109 -23.719 -16.438 1 97.69 368 ILE B N 1
ATOM 5653 C CA . ILE B 1 368 ? -12.719 -23.594 -16.875 1 97.69 368 ILE B CA 1
ATOM 5654 C C . ILE B 1 368 ? -11.789 -24.125 -15.773 1 97.69 368 ILE B C 1
ATOM 5656 O O . ILE B 1 368 ? -10.75 -24.719 -16.062 1 97.69 368 ILE B O 1
ATOM 5660 N N . THR B 1 369 ? -12.133 -23.891 -14.508 1 97.19 369 THR B N 1
ATOM 5661 C CA . THR B 1 369 ? -11.336 -24.281 -13.352 1 97.19 369 THR B CA 1
ATOM 5662 C C . THR B 1 369 ? -11.008 -25.781 -13.391 1 97.19 369 THR B C 1
ATOM 5664 O O . THR B 1 369 ? -9.891 -26.188 -13.086 1 97.19 369 THR B O 1
ATOM 5667 N N . GLY B 1 370 ? -11.992 -26.578 -13.773 1 90.12 370 GLY B N 1
ATOM 5668 C CA . GLY B 1 370 ? -11.82 -28.016 -13.805 1 90.12 370 GLY B CA 1
ATOM 5669 C C . GLY B 1 370 ? -11.07 -28.5 -15.031 1 90.12 370 GLY B C 1
ATOM 5670 O O . GLY B 1 370 ? -10.789 -29.703 -15.156 1 90.12 370 GLY B O 1
ATOM 5671 N N . GLY B 1 371 ? -10.664 -27.688 -15.961 1 82.94 371 GLY B N 1
ATOM 5672 C CA . GLY B 1 371 ? -9.953 -28.078 -17.172 1 82.94 371 GLY B CA 1
ATOM 5673 C C . GLY B 1 371 ? -10.875 -28.5 -18.297 1 82.94 371 GLY B C 1
ATOM 5674 O O . GLY B 1 371 ? -10.406 -28.938 -19.359 1 82.94 371 GLY B O 1
#

Foldseek 3Di:
DPPPPPQPQQWWKKKKKKKFKAALQQRHQDLCQVQLVVQQVVPDPDDGQWDDDFFSGMIMGMDDIDRDLVSVLVRLLVVLVSSQVSSVVVRIFIFLAQARQAADFTDTDDDPVSVCCCVLPPPLSRQQSGMWMKMWIADDDLFLLLLLLLACLLVLLLLALLQQAYQHDNNDRPLWSHCSLVSQVSQPQEEADFRQPGSVSQVVVLVVVVVVVSDVHSVSNHYCWDQDPVHNTIMGINHRRFLASLSVSLSNLLVSLSSVLSSVCVVVVNDHDRDDRVLSRVQNVVSRNQRQNAWGQQSPVRDTDHSLVSVVVSLVSSVVSCVSSVNSVVSVVSSVVCNVCDTNSVVLVVQCVVPVDSSSSSNVSSVNNSD/DPPVPPQPQQWWKKKKKKKFKAALQQRHQDLCQVQLVVVQVVPDPDDGQWDDDFFSGMIMGMDDIDRDLVSVLVRLLVVLVSSQVSSVVVRIFIFLAQARQAADFTDTDDDPVSVCCCVLPPPLSRQQPGMWMKMWIADDDLFLLLLLLLACLLVLLLLALLQQAYQHDNNDRPLWSHCSLVSQVSQPQAEADFRQPGSVSQVVVLVVVVVVVSDVHSVSNHYCWDQDPVHNTIMGINHRRWLASLSVSLSNLLVSLSSVLSSVCVVVVNDHDRDDRVLSRVQNVVSRNQRQNAWGQQSPVRDTDHSLVSVVVSLVSSVVSCVSSVNSVVSVVSSVVCNVCDTNSVVLVVQCVVPVDNSSSSNVSSVNNSD

Radius of gyration: 26.68 Å; Cα contacts (8 Å, |Δi|>4): 1536; chains: 2; bounding box: 66×85×55 Å

Solvent-accessible surface area (backbone atoms only — not comparable to full-atom values): 37075 Å² total; per-residue (Å²): 132,87,74,68,68,79,72,80,81,66,60,36,37,26,46,33,42,27,33,30,29,19,31,71,83,67,38,38,72,33,77,46,30,66,61,31,49,53,48,43,50,68,70,35,97,57,85,52,54,63,44,86,48,65,34,24,32,28,41,28,39,51,49,73,72,30,66,50,65,66,54,50,47,52,46,54,54,50,53,45,47,49,48,34,53,38,24,46,76,72,66,30,31,44,25,34,33,7,31,52,48,47,62,75,80,63,49,74,34,86,49,72,68,47,50,48,43,42,69,72,48,29,52,59,52,52,66,60,69,55,18,38,25,33,36,32,29,54,43,91,40,60,57,51,34,39,49,20,55,37,47,44,58,59,52,47,29,57,49,24,12,60,23,10,18,11,28,29,51,66,61,32,81,38,72,23,16,20,41,41,59,62,58,52,49,69,44,55,48,34,41,74,66,68,77,53,90,38,41,68,49,42,52,49,50,52,50,46,46,32,56,39,62,81,28,90,41,76,86,56,63,40,36,35,53,43,74,43,92,86,48,70,23,33,31,41,47,58,24,29,11,38,26,45,58,67,52,44,42,43,49,48,52,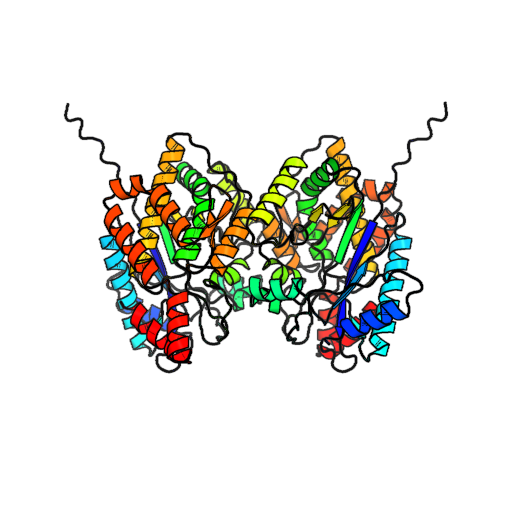51,50,46,19,45,46,50,40,26,42,51,36,48,75,69,66,51,77,57,73,83,70,54,48,59,54,50,38,35,30,37,43,36,11,23,42,26,18,71,78,35,48,28,53,30,63,87,78,46,36,56,39,52,22,66,56,47,53,50,47,49,52,61,69,22,38,68,44,22,52,73,66,67,41,40,67,62,46,53,52,47,49,53,49,36,68,71,65,41,38,35,20,52,44,45,51,52,43,25,68,73,67,73,28,67,44,57,27,44,49,51,42,30,57,42,32,67,104,132,86,73,69,69,82,72,80,79,65,61,35,39,26,46,33,43,27,30,31,28,20,31,72,83,67,38,37,71,33,77,47,29,67,61,30,49,54,48,43,50,69,70,36,98,57,86,54,53,64,42,86,50,66,33,24,32,27,42,27,39,53,49,71,71,32,66,50,66,68,55,49,44,50,45,55,54,48,52,46,45,50,50,35,53,39,26,44,76,73,66,29,30,44,26,32,34,7,31,53,48,48,61,74,82,63,49,74,34,86,49,72,68,45,49,48,43,41,68,74,49,30,53,61,52,52,65,58,70,56,17,37,25,34,36,34,28,54,44,92,42,59,55,48,35,39,49,22,54,38,47,45,59,59,53,46,28,56,49,26,13,62,23,12,17,11,29,29,51,65,61,32,79,38,71,25,17,20,42,40,58,62,58,53,49,67,44,54,48,34,40,74,64,68,76,51,90,38,39,67,49,42,53,51,50,52,50,45,47,32,58,39,61,81,29,93,40,77,87,55,61,41,36,34,52,43,74,43,92,86,47,68,23,35,31,41,47,58,22,29,11,37,25,45,58,68,53,44,45,44,50,47,52,51,49,46,18,44,45,49,40,27,42,50,35,46,76,70,65,51,76,60,73,84,71,52,45,58,55,49,39,35,32,35,44,39,11,22,43,27,18,70,81,35,47,27,52,31,64,86,78,46,34,58,37,51,22,66,58,47,52,48,49,52,50,62,70,23,38,69,44,22,51,75,67,68,41,41,68,60,46,53,51,48,50,52,51,38,68,72,66,40,39,34,21,53,43,45,50,52,41,26,71,74,67,73,30,66,44,58,28,43,48,50,42,30,56,42,33,70,104

Sequence (742 aa):
MNTEGAGAVVRTVGVEEELLLVDPESGEARALSTAVLALAEKHAEGESAFEPELHRQQLEFATHPCREMSEIADAVHRWRAEAIRHAAEVGASVAALATSPLPVSPTIGTGERYDWMAERYGLTAQEQLTCGCHVHVSVESDEEGVAVLDRIRGWLPVLLALSANSPFWQAQDTQYASYRSRVWGRWPSAGPVGLHGSAERYHEQVKALVGTGVLKDAGMVYFDARLSDTYPTVEVRIADVCLDPADTVLLATLVRALVETAARQWRAGEPPLDTEVALLRVSSWQAARSGLDDRLIHPRTLRPEPAADVLQALLAHVREALEDSGDLKAAERALAALERRGNGARVQREILERTGSLRDTVAECVRITGGMNTEGAGAVVRTVGVEEELLLVDPESGEARALSTAVLALAEKHAEGESAFEPELHRQQLEFATHPCREMSEIADAVHRWRAEAIRHAAEVGASVAALATSPLPVSPTIGTGERYDWMAERYGLTAQEQLTCGCHVHVSVESDEEGVAVLDRIRGWLPVLLALSANSPFWQAQDTQYASYRSRVWGRWPSAGPVGLHGSAERYHEQVKALVGTGVLKDAGMVYFDARLSDTYPTVEVRIADVCLDPADTVLLATLVRALVETAARQWRAGEPPLDTEVALLRVSSWQAARSGLDDRLIHPRTLRPEPAADVLQALLAHVREALEDSGDLKAAERALAALERRGNGARVQREILERTGSLRDTVAECVRITGG

pLDDT: mean 93.29, std 10.83, range [25.75, 98.94]

Nearest PDB structures (foldseek):
  1tt4-assembly1_B  TM=9.240E-01  e=1.632E-21  Salmonella enterica subsp. enterica serovar Typhimurium str. LT2
  1r8g-assembly1_B  TM=9.039E-01  e=1.275E-21  Escherichia coli
  1r8g-assembly1_A  TM=9.009E-01  e=1.047E-21  Escherichia coli
  2gwc-assembly1_B  TM=7.312E-01  e=6.402E-11  Brassica juncea
  3ig8-assembly1_A  TM=6.250E-01  e=4.661E-04  Saccharomyces cerevisiae

Secondary structure (DSSP, 8-state):
--------PPPPEEEEEEEEEE-TTT--B---HHHHHHHHHHH-SS--SEE--SBTTEEEEEPPPBSSHHHHHHHHHHHHHHHHHHHHHTT-EEE--SS-SS-----BPSSHHHHHHHHHHTHHHHT----EEEEEEE-S-HHHHHHHHHHHGGGHHHHHHHH--B-EETTEE-S-SBHHHHHHTTSTT-B------SHHHHHHHHHHHHHTSSSSSGGG--BSEEE-SSSSEEEEEEEEPPSSHHHHHHHHHHHHHHHHHHHHHHHTTPPPP---HHHHHHHHHHHHHHTTSSEEE-TTT--EEEHHHHHHHHHHHTHHHHHHHT-HHHHHHHHHHHHHH--HHHHHHHHHHHH--HHHHHHHHHHHHT-/---------PPPEEEEEEEEEE-TTT--B---HHHHHHHHHHH-SSS-SEE--SBTTEEEEEPPPBSSHHHHHHHHHHHHHHHHHHHHTTT-EEE--SS-SS-----BPSSHHHHHHHHHHTHHHHT----EEEEEEE-S-HHHHHHHHHHHGGGHHHHHHHH--B-EETTEE-S-SBHHHHHHTTSTT-B------SHHHHHHHHHHHHHTSSSSSGGG--BSEEE-SSSSEEEEEEEEPPSSHHHHHHHHHHHHHHHHHHHHHHHTTPPPP---HHHHHHHHHHHHHHTTSSEEE-TTT--EEEHHHHHHHHHHHTHHHHHHHT-HHHHHHHHHHHHHH--HHHHHHHHHHHH--HHHHHHHHHHHHT-